Protein AF-A0A227KI77-F1 (afdb_monomer_lite)

Foldseek 3Di:
DVVLVVLLVVLVVLLVVVCVVPPFPQAPVRVLVSQLLSLVLNLLLLLLLLLLLQQADVCVCVVVVHFNLVSLVVSVVSVVVSLVSVVCSVCSCVVCVVVVVVVPDGDDDDDDDDDPDDDPVRVVLVVLQVCLVVVLVVLNVLVVVLVVLLPDPPDPPQVNVVSNLCSLVSLLSNLSNQLSPDDPVLCVGPNSVSSVVSSVSSNVSSVSCVPQNHLNNQKDKWAFQDWDDFFDWKIKTKTFAQCLLVDAQFWWKWFDAPPDNTAIFTFQDGDRGMTITIGTRDDPCNVCVPVRDDHGDMGMMHDGTDDLHDDAEQFEEEEEEEASLCRSVNSVLQVLLVDHHHAYEYEYEYQAPVRRGCNVVSVVSCVSNVYHYHYHHPVVDDDALCVRCVSVGLEYEYEPPVVRLVVNVVVCSDPRRHYYYDDRCSSPD

Sequence (429 aa):
MILTSILTISLFIFWILGLWCFPPNFDARSYTHEIFYITGAIAWLWMTICLVIAARPSWIEKVFRSPLDRLYVFHKWLGFAAVAMAFVHYFVKDIFGPILRLIWTLPKPPKKEMLADPAFWDLVWSMSRTVAKESSVWLTWIALILVLLCLTKKIPYKRWLKIHSVFAWVFIFLSLHSLRLMKVSDFYMPFGLSIVAITVVGLWASINLLRKGPGWQKKMKAHVTSISEVGSDCIRLEMKTPLGKEVLPGQFLFVHLPGDEGHPFSIAEFSDDEVILWIKKSGDFTNFLLERLHTGDIFEVEGPWGEFIPIFSKEPQSWCAAGIGIAPFNAWLKAAAKNKHGSITLFWTVKDQRTAPFVEAVRKEAEEADVPLMLIDKSQARLTVKQIMQGKPEFVAFCGLALLQKQLRNENYSKNLIIKHEVFNWRDI

Structure (mmCIF, N/CA/C/O backbone):
data_AF-A0A227KI77-F1
#
_entry.id   AF-A0A227KI77-F1
#
loop_
_atom_site.group_PDB
_atom_site.id
_atom_site.type_symbol
_atom_site.label_atom_id
_atom_site.label_alt_id
_atom_site.label_comp_id
_atom_site.label_asym_id
_atom_site.label_entity_id
_atom_site.label_seq_id
_atom_site.pdbx_PDB_ins_code
_atom_site.Cartn_x
_atom_site.Cartn_y
_atom_site.Cartn_z
_atom_site.occupancy
_atom_site.B_iso_or_equiv
_atom_site.auth_seq_id
_atom_site.auth_comp_id
_atom_site.auth_asym_id
_atom_site.auth_atom_id
_atom_site.pdbx_PDB_model_num
ATOM 1 N N . MET A 1 1 ? 9.895 4.312 2.225 1.00 79.50 1 MET A N 1
ATOM 2 C CA . MET A 1 1 ? 10.571 5.570 1.819 1.00 79.50 1 MET A CA 1
ATOM 3 C C . MET A 1 1 ? 12.088 5.453 1.910 1.00 79.50 1 MET A C 1
ATOM 5 O O . MET A 1 1 ? 12.729 5.556 0.877 1.00 79.50 1 MET A O 1
ATOM 9 N N . ILE A 1 2 ? 12.657 5.148 3.085 1.00 88.81 2 ILE A N 1
ATOM 10 C CA . ILE A 1 2 ? 14.114 4.975 3.271 1.00 88.81 2 ILE A CA 1
ATOM 11 C C . ILE A 1 2 ? 14.704 3.955 2.286 1.00 88.81 2 ILE A C 1
ATOM 13 O O . ILE A 1 2 ? 15.688 4.253 1.620 1.00 88.81 2 ILE A O 1
ATOM 17 N N . LEU A 1 3 ? 14.063 2.790 2.126 1.00 91.00 3 LEU A N 1
ATOM 18 C CA . LEU A 1 3 ? 14.510 1.763 1.180 1.00 91.00 3 LEU A CA 1
ATOM 19 C C . LEU A 1 3 ? 14.605 2.285 -0.263 1.00 91.00 3 LEU A C 1
ATOM 21 O O . LEU A 1 3 ? 15.593 2.032 -0.936 1.00 91.00 3 LEU A O 1
ATOM 25 N N . THR A 1 4 ? 13.613 3.046 -0.733 1.00 92.94 4 THR A N 1
ATOM 26 C CA . THR A 1 4 ? 13.634 3.641 -2.079 1.00 92.94 4 THR A CA 1
ATOM 27 C C . THR A 1 4 ? 14.799 4.611 -2.243 1.00 92.94 4 THR A C 1
ATOM 29 O O . THR A 1 4 ? 15.464 4.584 -3.277 1.00 92.94 4 THR A O 1
ATOM 32 N N . SER A 1 5 ? 15.081 5.427 -1.222 1.00 93.75 5 SER A N 1
ATOM 33 C CA . SER A 1 5 ? 16.242 6.320 -1.220 1.00 93.75 5 SER A CA 1
ATOM 34 C C . SER A 1 5 ? 17.549 5.534 -1.258 1.00 93.75 5 SER A C 1
ATOM 36 O O . SER A 1 5 ? 18.394 5.837 -2.090 1.00 93.75 5 SER A O 1
ATOM 38 N N . ILE A 1 6 ? 17.688 4.490 -0.433 1.00 95.44 6 ILE A N 1
ATOM 39 C CA . ILE A 1 6 ? 18.864 3.608 -0.430 1.00 95.44 6 ILE A CA 1
ATOM 40 C C . ILE A 1 6 ? 19.066 2.996 -1.816 1.00 95.44 6 ILE A C 1
ATOM 42 O O . ILE A 1 6 ? 20.137 3.149 -2.384 1.00 95.44 6 ILE A O 1
ATOM 46 N N . LEU A 1 7 ? 18.033 2.382 -2.401 1.00 96.06 7 LEU A N 1
ATOM 47 C CA . LEU A 1 7 ? 18.118 1.766 -3.729 1.00 96.06 7 LEU A CA 1
ATOM 48 C C . LEU A 1 7 ? 18.491 2.776 -4.822 1.00 96.06 7 LEU A C 1
ATOM 50 O O . LEU A 1 7 ? 19.309 2.471 -5.684 1.00 96.06 7 LEU A O 1
ATOM 54 N N . THR A 1 8 ? 17.925 3.986 -4.774 1.00 96.56 8 THR A N 1
ATOM 55 C CA . THR A 1 8 ? 18.228 5.049 -5.747 1.00 96.56 8 THR A CA 1
ATOM 56 C C . THR A 1 8 ? 19.673 5.536 -5.599 1.00 96.56 8 THR A C 1
ATOM 58 O O . THR A 1 8 ? 20.373 5.698 -6.596 1.00 96.56 8 THR A O 1
ATOM 61 N N . ILE A 1 9 ? 20.146 5.721 -4.363 1.00 96.69 9 ILE A N 1
ATOM 62 C CA . ILE A 1 9 ? 21.526 6.127 -4.067 1.00 96.69 9 ILE A CA 1
ATOM 63 C C . ILE A 1 9 ? 22.508 5.025 -4.476 1.00 96.69 9 ILE A C 1
ATOM 65 O O . ILE A 1 9 ? 23.499 5.316 -5.135 1.00 96.69 9 ILE A O 1
ATOM 69 N N . SER A 1 10 ? 22.230 3.761 -4.150 1.00 96.50 10 SER A N 1
ATOM 70 C CA . SER A 1 10 ? 23.057 2.622 -4.563 1.00 96.50 10 SER A CA 1
ATOM 71 C C . SER A 1 10 ? 23.163 2.528 -6.083 1.00 96.50 1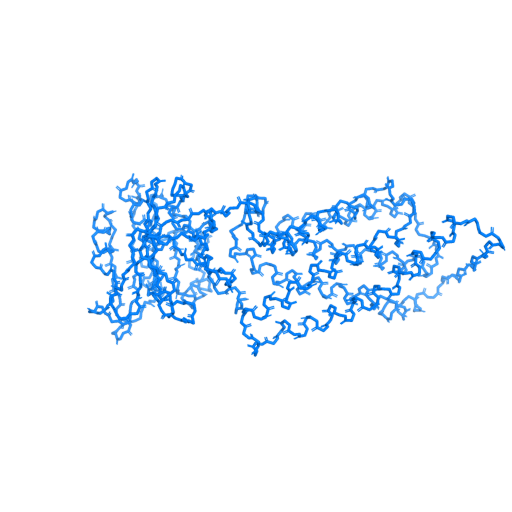0 SER A C 1
ATOM 73 O O . SER A 1 10 ? 24.260 2.351 -6.605 1.00 96.50 10 SER A O 1
ATOM 75 N N . LEU A 1 11 ? 22.050 2.717 -6.800 1.00 96.25 11 LEU A N 1
ATOM 76 C CA . LEU A 1 11 ? 22.041 2.741 -8.262 1.00 96.25 11 LEU A CA 1
ATOM 77 C C . LEU A 1 11 ? 22.930 3.867 -8.814 1.00 96.25 11 LEU A C 1
ATOM 79 O O . LEU A 1 11 ? 23.692 3.646 -9.753 1.00 96.25 11 LEU A O 1
ATOM 83 N N . PHE A 1 12 ? 22.884 5.050 -8.199 1.00 95.56 12 PHE A N 1
ATOM 84 C CA . PHE A 1 12 ? 23.735 6.181 -8.568 1.00 95.56 12 PHE A CA 1
ATOM 85 C C . PHE A 1 12 ? 25.223 5.925 -8.273 1.00 95.56 12 PHE A C 1
ATOM 87 O O . PHE A 1 12 ? 26.074 6.224 -9.106 1.00 95.56 12 PHE A O 1
ATOM 94 N N . ILE A 1 13 ? 25.548 5.310 -7.132 1.00 96.25 13 ILE A N 1
ATOM 95 C CA . ILE A 1 13 ? 26.922 4.913 -6.784 1.00 96.25 13 ILE A CA 1
ATOM 96 C C . ILE A 1 13 ? 27.459 3.895 -7.794 1.00 96.25 13 ILE A C 1
ATOM 98 O O . ILE A 1 13 ? 28.580 4.041 -8.278 1.00 96.25 13 ILE A O 1
ATOM 102 N N . PHE A 1 14 ? 26.666 2.883 -8.153 1.00 95.81 14 PHE A N 1
ATOM 103 C CA . PHE A 1 14 ? 27.068 1.892 -9.152 1.00 95.81 14 PHE A CA 1
ATOM 104 C C . PHE A 1 14 ? 27.260 2.503 -10.538 1.00 95.81 14 PHE A C 1
ATOM 106 O O . PHE A 1 14 ? 28.159 2.081 -11.263 1.00 95.81 14 PHE A O 1
ATOM 113 N N . TRP A 1 15 ? 26.459 3.506 -10.896 1.00 95.44 15 TRP A N 1
ATOM 114 C CA . TRP A 1 15 ? 26.657 4.265 -12.126 1.00 95.44 15 TRP A CA 1
ATOM 115 C C . TRP A 1 15 ? 27.979 5.041 -12.108 1.00 95.44 15 TRP A C 1
ATOM 117 O O . TRP A 1 15 ? 28.759 4.911 -13.047 1.00 95.44 15 TRP A O 1
ATOM 127 N N . ILE A 1 16 ? 28.288 5.762 -11.022 1.00 94.38 16 ILE A N 1
ATOM 128 C CA . ILE A 1 16 ? 29.574 6.468 -10.864 1.00 94.38 16 ILE A CA 1
ATOM 129 C C . ILE A 1 16 ? 30.752 5.496 -10.962 1.00 94.38 16 ILE A C 1
ATOM 131 O O . ILE A 1 16 ? 31.728 5.780 -11.652 1.00 94.38 16 ILE A O 1
ATOM 135 N N . LEU A 1 17 ? 30.656 4.333 -10.312 1.00 93.00 17 LEU A N 1
ATOM 136 C CA . LEU A 1 17 ? 31.680 3.294 -10.407 1.00 93.00 17 LEU A CA 1
ATOM 137 C C . LEU A 1 17 ? 31.859 2.819 -11.857 1.00 93.00 17 LEU A C 1
ATOM 139 O O . LEU A 1 17 ? 32.985 2.665 -12.321 1.00 93.00 17 LEU A O 1
ATOM 143 N N . GLY A 1 18 ? 30.755 2.649 -12.589 1.00 90.62 18 GLY A N 1
ATOM 144 C CA . GLY A 1 18 ? 30.772 2.333 -14.015 1.00 90.62 18 GLY A CA 1
ATOM 145 C C . GLY A 1 18 ? 31.491 3.395 -14.849 1.00 90.62 18 GLY A C 1
ATOM 146 O O . GLY A 1 18 ? 32.312 3.037 -15.689 1.00 90.62 18 GLY A O 1
ATOM 147 N N . LEU A 1 19 ? 31.254 4.684 -14.578 1.00 91.31 19 LEU A N 1
ATOM 148 C CA . LEU A 1 19 ? 31.966 5.791 -15.2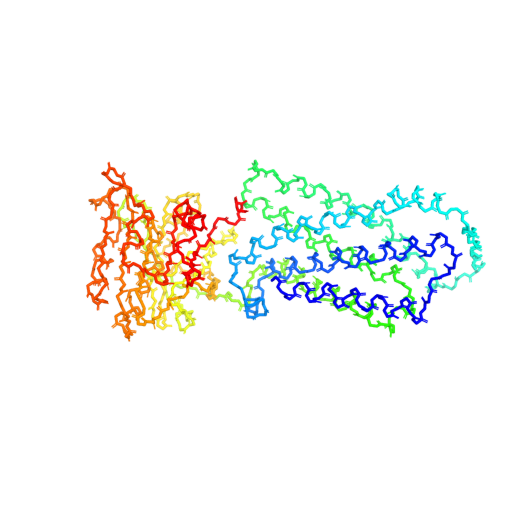33 1.00 91.31 19 LEU A CA 1
ATOM 149 C C . LEU A 1 19 ? 33.461 5.806 -14.897 1.00 91.31 19 LEU A C 1
ATOM 151 O O . LEU A 1 19 ? 34.265 6.223 -15.722 1.00 91.31 19 LEU A O 1
ATOM 155 N N . TRP A 1 20 ? 33.844 5.368 -13.698 1.00 89.75 20 TRP A N 1
ATOM 156 C CA . TRP A 1 20 ? 35.250 5.283 -13.312 1.00 89.75 20 TRP A CA 1
ATOM 157 C C . TRP A 1 20 ? 35.973 4.134 -14.029 1.00 89.75 20 TRP A C 1
ATOM 159 O O . TRP A 1 20 ? 37.088 4.318 -14.509 1.00 89.75 20 TRP A O 1
ATOM 169 N N . CYS A 1 21 ? 35.329 2.968 -14.159 1.00 88.88 21 CYS A N 1
ATOM 170 C CA . CYS A 1 21 ? 35.892 1.819 -14.876 1.00 88.88 21 CYS A CA 1
ATOM 171 C C . CYS A 1 21 ? 35.882 1.997 -16.402 1.00 88.88 21 CYS A C 1
ATOM 173 O O . CYS A 1 21 ? 36.818 1.578 -17.080 1.00 88.88 21 CYS A O 1
ATOM 175 N N . PHE A 1 22 ? 34.823 2.601 -16.943 1.00 87.50 22 PHE A N 1
ATOM 176 C CA . PHE A 1 22 ? 34.632 2.840 -18.372 1.00 87.50 22 PHE A CA 1
ATOM 177 C C . PHE A 1 22 ? 34.249 4.304 -18.607 1.00 87.50 22 PHE A C 1
ATOM 179 O O . PHE A 1 22 ? 33.068 4.607 -18.825 1.00 87.50 22 PHE A O 1
ATOM 186 N N . PRO A 1 23 ? 35.225 5.228 -18.560 1.00 87.38 23 PRO A N 1
ATOM 187 C CA . PRO A 1 23 ? 34.942 6.639 -18.751 1.00 87.38 23 PRO A CA 1
ATOM 188 C C . PRO A 1 23 ? 34.306 6.881 -20.125 1.00 87.38 23 PRO A C 1
ATOM 190 O O . PRO A 1 23 ? 34.743 6.292 -21.121 1.00 87.38 23 PRO A O 1
ATOM 193 N N . PRO A 1 24 ? 33.260 7.727 -20.205 1.00 86.31 24 PRO A N 1
ATOM 194 C CA . PRO A 1 24 ? 32.681 8.096 -21.485 1.00 86.31 24 PRO A CA 1
ATOM 195 C C . PRO A 1 24 ? 33.755 8.763 -22.342 1.00 86.31 24 PRO A C 1
ATOM 197 O O . PRO A 1 24 ? 34.601 9.502 -21.833 1.00 86.31 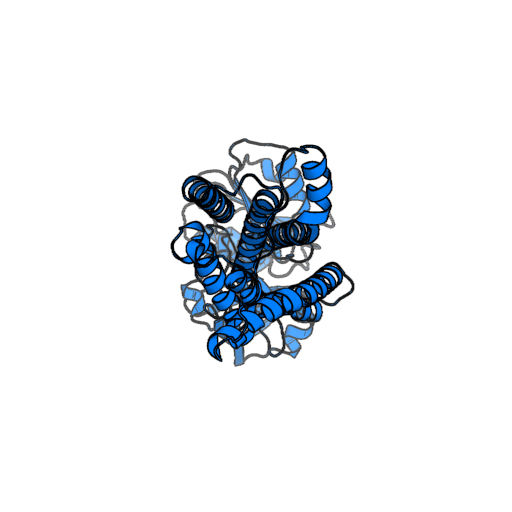24 PRO A O 1
ATOM 200 N N . ASN A 1 25 ? 33.702 8.528 -23.655 1.00 84.62 25 ASN A N 1
ATOM 201 C CA . ASN A 1 25 ? 34.564 9.262 -24.570 1.00 84.62 25 ASN A CA 1
ATOM 202 C C . ASN A 1 25 ? 34.328 10.762 -24.384 1.00 84.62 25 ASN A C 1
ATOM 204 O O . ASN A 1 25 ? 33.214 11.190 -24.068 1.00 84.62 25 ASN A O 1
ATOM 208 N N . PHE A 1 26 ? 35.370 11.557 -24.618 1.00 81.19 26 PHE A N 1
ATOM 209 C CA . PHE A 1 26 ? 35.273 13.009 -24.579 1.00 81.19 26 PHE A CA 1
ATOM 210 C C . PHE A 1 26 ? 34.534 13.525 -25.825 1.00 81.19 26 PHE A C 1
ATOM 212 O O . PHE A 1 26 ? 35.102 14.205 -26.671 1.00 81.19 26 PHE A O 1
ATOM 219 N N . ASP A 1 27 ? 33.259 13.158 -25.968 1.00 79.62 27 ASP A N 1
ATOM 220 C CA . ASP A 1 27 ? 32.349 13.602 -27.014 1.00 79.62 27 ASP A CA 1
ATOM 221 C C . ASP A 1 27 ? 30.940 13.874 -26.454 1.00 79.62 27 ASP A C 1
ATOM 223 O O . ASP A 1 27 ? 30.476 13.254 -25.493 1.00 79.62 27 ASP A O 1
ATOM 227 N N . ALA A 1 28 ? 30.207 14.811 -27.067 1.00 75.81 28 ALA A N 1
ATOM 228 C CA . ALA A 1 28 ? 28.898 15.234 -26.557 1.00 75.81 28 ALA A CA 1
ATOM 229 C C . ALA A 1 28 ? 27.894 14.072 -26.530 1.00 75.81 28 ALA A C 1
ATOM 231 O O . ALA A 1 28 ? 27.000 14.020 -25.682 1.00 75.81 28 ALA A O 1
ATOM 232 N N . ARG A 1 29 ? 28.055 13.108 -27.444 1.00 80.31 29 ARG A N 1
ATOM 233 C CA . ARG A 1 29 ? 27.203 11.924 -27.525 1.00 80.31 29 ARG A CA 1
ATOM 234 C C . ARG A 1 29 ? 27.384 11.008 -26.321 1.00 80.31 29 ARG A C 1
ATOM 236 O O . ARG A 1 29 ? 26.360 10.548 -25.819 1.00 80.31 29 ARG A O 1
ATOM 243 N N . SER A 1 30 ? 28.609 10.732 -25.867 1.00 83.00 30 SER A N 1
ATOM 244 C CA . SER A 1 30 ? 28.807 9.825 -24.730 1.00 83.00 30 SER A CA 1
ATOM 245 C C . SER A 1 30 ? 28.285 10.438 -23.438 1.00 83.00 30 SER A C 1
ATOM 247 O O . SER A 1 30 ? 27.529 9.779 -22.735 1.00 83.00 30 SER A O 1
ATOM 249 N N . TYR A 1 31 ? 28.542 11.721 -23.171 1.00 83.50 31 TYR A N 1
ATOM 250 C CA . TYR A 1 31 ? 27.968 12.379 -21.989 1.00 83.50 31 TYR A CA 1
ATOM 251 C C . TYR A 1 31 ? 26.435 12.447 -22.029 1.00 83.50 31 TYR A C 1
ATOM 253 O O . TYR A 1 31 ? 25.776 12.135 -21.038 1.00 83.50 31 TYR A O 1
ATOM 261 N N . THR A 1 32 ? 25.846 12.774 -23.186 1.00 83.31 32 THR A N 1
ATOM 262 C CA . THR A 1 32 ? 24.379 12.749 -23.349 1.00 83.31 32 THR A CA 1
ATOM 263 C C . THR A 1 32 ? 23.821 11.342 -23.128 1.00 83.31 32 THR A C 1
ATOM 265 O O . THR A 1 32 ? 22.757 11.184 -22.534 1.00 83.31 32 THR A O 1
ATOM 268 N N . HIS A 1 33 ? 24.529 10.311 -23.601 1.00 85.50 33 HIS A N 1
ATOM 269 C CA . HIS A 1 33 ? 24.151 8.916 -23.395 1.00 85.50 33 HIS A CA 1
ATOM 270 C C . HIS A 1 33 ? 24.136 8.550 -21.911 1.00 85.50 33 HIS A C 1
ATOM 272 O O . HIS A 1 33 ? 23.185 7.920 -21.469 1.00 85.50 33 HIS A O 1
ATOM 278 N N . GLU A 1 34 ? 25.135 8.966 -21.133 1.00 90.19 34 GLU A N 1
ATOM 279 C CA . GLU A 1 34 ? 25.184 8.646 -19.704 1.00 90.19 34 GLU A CA 1
ATOM 280 C C . GLU A 1 34 ? 24.062 9.339 -18.910 1.00 90.19 34 GLU A C 1
ATOM 282 O O . GLU A 1 34 ? 23.436 8.701 -18.064 1.00 90.19 34 GLU A O 1
ATOM 287 N N . ILE A 1 35 ? 23.702 10.586 -19.252 1.00 90.00 35 ILE A N 1
ATOM 288 C CA . ILE A 1 35 ? 22.520 11.265 -18.681 1.00 90.00 35 ILE A CA 1
ATOM 289 C C . ILE A 1 35 ? 21.231 10.521 -19.057 1.00 90.00 35 ILE A C 1
ATOM 291 O O . ILE A 1 35 ? 20.370 10.278 -18.208 1.00 90.00 35 ILE A O 1
ATOM 295 N N . PHE A 1 36 ? 21.097 10.127 -20.326 1.00 90.19 36 PHE A N 1
ATOM 296 C CA . PHE A 1 36 ? 19.967 9.325 -20.801 1.00 90.19 36 PHE A CA 1
ATOM 297 C C . PHE A 1 36 ? 19.866 7.995 -20.043 1.00 90.19 36 PHE A C 1
ATOM 299 O O . PHE A 1 36 ? 18.769 7.567 -19.679 1.00 90.19 36 PHE A O 1
ATOM 306 N N . TYR A 1 37 ? 21.010 7.376 -19.752 1.00 91.50 37 TYR A N 1
ATOM 307 C CA . TYR A 1 37 ? 21.083 6.081 -19.098 1.00 91.50 37 TYR A CA 1
ATOM 308 C C . TYR A 1 37 ? 20.659 6.148 -17.627 1.00 91.50 37 TYR A C 1
ATOM 310 O O . TYR A 1 37 ? 19.779 5.393 -17.212 1.00 91.50 37 TYR A O 1
ATOM 318 N N . ILE A 1 38 ? 21.214 7.085 -16.848 1.00 94.75 38 ILE A N 1
ATOM 319 C CA . ILE A 1 38 ? 20.896 7.196 -15.417 1.00 94.75 38 ILE A CA 1
ATOM 320 C C . ILE A 1 38 ? 19.457 7.662 -15.172 1.00 94.75 38 ILE A C 1
ATOM 322 O O . ILE A 1 38 ? 18.775 7.122 -14.302 1.00 94.75 38 ILE A O 1
ATOM 326 N N . THR A 1 39 ? 18.952 8.609 -15.969 1.00 95.62 39 THR A N 1
ATOM 327 C CA . THR A 1 39 ? 17.558 9.079 -15.860 1.00 95.62 39 THR A CA 1
ATOM 328 C C . THR A 1 39 ? 16.567 7.956 -16.169 1.00 95.62 39 THR A C 1
ATOM 330 O O . THR A 1 39 ? 15.613 7.751 -15.417 1.00 95.62 39 THR A O 1
ATOM 333 N N . GLY A 1 40 ? 16.839 7.158 -17.207 1.00 95.62 40 GLY A N 1
ATOM 334 C CA . GLY A 1 40 ? 16.043 5.977 -17.542 1.00 95.62 40 GLY A CA 1
ATOM 335 C C . GLY A 1 40 ? 16.082 4.914 -16.444 1.00 95.62 40 GLY A C 1
ATOM 336 O O . GLY A 1 40 ? 15.037 4.398 -16.052 1.00 95.62 40 GLY A O 1
ATOM 337 N N . ALA A 1 41 ? 17.263 4.632 -15.888 1.00 96.75 41 ALA A N 1
ATOM 338 C CA . ALA A 1 41 ? 17.429 3.646 -14.821 1.00 96.75 41 ALA A CA 1
ATOM 339 C C . ALA A 1 41 ? 16.689 4.043 -13.528 1.00 96.75 41 ALA A C 1
ATOM 341 O O . ALA A 1 41 ? 16.048 3.197 -12.901 1.00 96.75 41 ALA A O 1
ATOM 342 N N . ILE A 1 42 ? 16.713 5.328 -13.151 1.00 97.81 42 ILE A N 1
ATOM 343 C CA . ILE A 1 42 ? 15.971 5.838 -11.987 1.00 97.81 42 ILE A CA 1
ATOM 344 C C . ILE A 1 42 ? 14.458 5.758 -12.225 1.00 97.81 42 ILE A C 1
ATOM 346 O O . ILE A 1 42 ? 13.733 5.267 -11.357 1.00 97.81 42 ILE A O 1
ATOM 350 N N . ALA A 1 43 ? 13.973 6.179 -13.401 1.00 97.38 43 ALA A N 1
ATOM 351 C CA . ALA A 1 43 ? 12.558 6.041 -13.754 1.00 97.38 43 ALA A CA 1
ATOM 352 C C . ALA A 1 43 ? 12.112 4.570 -13.681 1.00 97.38 43 ALA A C 1
ATOM 354 O O . ALA A 1 43 ? 11.085 4.259 -13.076 1.00 97.38 43 ALA A O 1
ATOM 355 N N . TRP A 1 44 ? 12.925 3.659 -14.221 1.00 97.62 44 TRP A N 1
ATOM 356 C CA . TRP A 1 44 ? 12.669 2.221 -14.223 1.00 97.62 44 TRP A CA 1
ATOM 357 C C . TRP A 1 44 ? 12.596 1.622 -12.812 1.00 97.62 44 TRP A C 1
ATOM 359 O O . TRP A 1 44 ? 11.680 0.851 -12.503 1.00 97.62 44 TRP A O 1
ATOM 369 N N . LEU A 1 45 ? 13.513 2.021 -11.924 1.00 98.31 45 LEU A N 1
ATOM 370 C CA . LEU A 1 45 ? 13.496 1.641 -10.511 1.00 98.31 45 LEU A CA 1
ATOM 371 C C . LEU A 1 45 ? 12.212 2.110 -9.818 1.00 98.31 45 LEU A C 1
ATOM 373 O O . LEU A 1 45 ? 11.549 1.325 -9.138 1.00 98.31 45 LEU A O 1
ATOM 377 N N . TRP A 1 46 ? 11.842 3.379 -9.982 1.00 98.31 46 TRP A N 1
ATOM 378 C CA . TRP A 1 46 ? 10.659 3.937 -9.326 1.00 98.31 46 TRP A CA 1
ATOM 379 C C . TRP A 1 46 ? 9.363 3.311 -9.845 1.00 98.31 46 TRP A C 1
ATOM 381 O O . TRP A 1 46 ? 8.510 2.945 -9.037 1.00 98.31 46 TRP A O 1
ATOM 391 N N . MET A 1 47 ? 9.248 3.079 -11.158 1.00 97.50 47 MET A N 1
ATOM 392 C CA . MET A 1 47 ? 8.131 2.325 -11.739 1.00 97.50 47 MET A CA 1
ATOM 393 C C . MET A 1 47 ? 8.041 0.905 -11.166 1.00 97.50 47 MET A C 1
ATOM 395 O O . MET A 1 47 ? 6.955 0.457 -10.798 1.00 97.50 47 MET A O 1
ATOM 399 N N . THR A 1 48 ? 9.177 0.216 -11.031 1.00 98.38 48 THR A N 1
ATOM 400 C CA . THR A 1 48 ? 9.238 -1.131 -10.443 1.00 98.38 48 THR A CA 1
ATOM 401 C C . THR A 1 48 ? 8.729 -1.138 -9.005 1.00 98.38 48 THR A C 1
ATOM 403 O O . THR A 1 48 ? 7.910 -1.980 -8.638 1.00 98.38 48 THR A O 1
ATOM 406 N N . ILE A 1 49 ? 9.160 -0.177 -8.186 1.00 97.94 49 ILE A N 1
ATOM 407 C CA . ILE A 1 49 ? 8.697 -0.054 -6.799 1.00 97.94 49 ILE A CA 1
ATOM 408 C C . ILE A 1 49 ? 7.189 0.227 -6.755 1.00 97.94 49 ILE A C 1
ATOM 410 O O . ILE A 1 49 ? 6.485 -0.384 -5.951 1.00 97.94 49 ILE A O 1
ATOM 414 N N . CYS A 1 50 ? 6.671 1.090 -7.636 1.00 97.06 50 CYS A N 1
ATOM 415 C CA . CYS A 1 50 ? 5.232 1.333 -7.743 1.00 97.06 50 CYS A CA 1
ATOM 416 C C . CYS A 1 50 ? 4.454 0.041 -8.035 1.00 97.06 50 CYS A C 1
ATOM 418 O O . CYS A 1 50 ? 3.450 -0.218 -7.371 1.00 97.06 50 CYS A O 1
ATOM 420 N N . LEU A 1 51 ? 4.932 -0.790 -8.967 1.00 97.38 51 LEU A N 1
ATOM 421 C CA . LEU A 1 51 ? 4.307 -2.072 -9.307 1.00 97.38 51 LEU A CA 1
ATOM 422 C C . LEU A 1 51 ? 4.357 -3.072 -8.153 1.00 97.38 51 LEU A C 1
ATOM 424 O O . LEU A 1 51 ? 3.364 -3.739 -7.883 1.00 97.38 51 LEU A O 1
ATOM 428 N N . VAL A 1 52 ? 5.479 -3.147 -7.436 1.00 97.56 52 VAL A N 1
ATOM 429 C CA . VAL A 1 52 ? 5.617 -4.006 -6.250 1.00 97.56 52 VAL A CA 1
ATOM 430 C C . VAL A 1 52 ? 4.632 -3.591 -5.153 1.00 97.56 52 VAL A C 1
ATOM 432 O O . VAL A 1 52 ? 3.977 -4.454 -4.570 1.00 97.56 52 VAL A O 1
ATOM 435 N N . ILE A 1 53 ? 4.472 -2.286 -4.901 1.00 96.25 53 ILE A N 1
ATOM 436 C CA . ILE A 1 53 ? 3.473 -1.784 -3.945 1.00 96.25 53 ILE A CA 1
ATOM 437 C C . ILE A 1 53 ? 2.056 -2.138 -4.416 1.00 96.25 53 ILE A C 1
ATOM 439 O O . ILE A 1 53 ? 1.261 -2.645 -3.628 1.00 96.25 53 ILE A O 1
ATOM 443 N N . ALA A 1 54 ? 1.746 -1.932 -5.700 1.00 94.75 54 ALA A N 1
ATOM 444 C CA . ALA A 1 54 ? 0.430 -2.238 -6.262 1.00 94.75 54 ALA A CA 1
ATOM 445 C C . ALA A 1 54 ? 0.092 -3.737 -6.206 1.00 94.75 54 ALA A C 1
ATOM 447 O O . ALA A 1 54 ? -1.058 -4.096 -5.965 1.00 94.75 54 ALA A O 1
ATOM 448 N N . ALA A 1 55 ? 1.089 -4.606 -6.383 1.00 95.25 55 ALA A N 1
ATOM 449 C CA . ALA A 1 55 ? 0.955 -6.057 -6.298 1.00 95.25 55 ALA A CA 1
ATOM 450 C C . ALA A 1 55 ? 0.633 -6.548 -4.869 1.00 95.25 55 ALA A C 1
ATOM 452 O O . ALA A 1 55 ? 0.035 -7.611 -4.713 1.00 95.25 55 ALA A O 1
ATOM 453 N N . ARG A 1 56 ? 0.979 -5.773 -3.830 1.00 95.00 56 ARG A N 1
ATOM 454 C CA . ARG A 1 56 ? 0.772 -6.093 -2.404 1.00 95.00 56 ARG A CA 1
ATOM 455 C C . ARG A 1 56 ? 1.237 -7.506 -1.995 1.00 95.00 56 ARG A C 1
ATOM 457 O O . ARG A 1 56 ? 0.442 -8.290 -1.475 1.00 95.00 56 ARG A O 1
ATOM 464 N N . PRO A 1 57 ? 2.509 -7.884 -2.204 1.00 95.69 57 PRO A N 1
ATOM 465 C CA . PRO A 1 57 ? 2.997 -9.150 -1.668 1.00 95.69 57 PRO A CA 1
ATOM 466 C C . PRO A 1 57 ? 2.985 -9.138 -0.132 1.00 95.69 57 PRO A C 1
ATOM 468 O O . PRO A 1 57 ? 3.112 -8.083 0.490 1.00 95.69 57 PRO A O 1
ATOM 471 N N . SER A 1 58 ? 2.875 -10.307 0.498 1.00 93.75 58 SER A N 1
ATOM 472 C CA . SER A 1 58 ? 2.664 -10.427 1.951 1.00 93.75 58 SER A CA 1
ATOM 473 C C . SER A 1 58 ? 3.788 -9.814 2.796 1.00 93.75 58 SER A C 1
ATOM 475 O O . SER A 1 58 ? 3.555 -9.394 3.926 1.00 93.75 58 SER A O 1
ATOM 477 N N . TRP A 1 59 ? 4.996 -9.716 2.241 1.00 93.94 59 TRP A N 1
ATOM 478 C CA . TRP A 1 59 ? 6.185 -9.174 2.899 1.00 93.94 59 TRP A CA 1
ATOM 479 C C . TRP A 1 59 ? 6.341 -7.649 2.782 1.00 93.94 59 TRP A C 1
ATOM 481 O O . TRP A 1 59 ? 7.277 -7.097 3.368 1.00 93.94 59 TRP A O 1
ATOM 491 N N . ILE A 1 60 ? 5.474 -6.952 2.033 1.00 94.62 60 ILE A N 1
ATOM 492 C CA . ILE A 1 60 ? 5.695 -5.545 1.656 1.00 94.62 60 ILE A CA 1
ATOM 493 C C . ILE A 1 60 ? 5.813 -4.605 2.863 1.00 94.62 60 ILE A C 1
ATOM 495 O O . ILE A 1 60 ? 6.759 -3.817 2.932 1.00 94.62 60 ILE A O 1
ATOM 499 N N . GLU A 1 61 ? 4.918 -4.731 3.846 1.00 92.00 61 GLU A N 1
ATOM 500 C CA . GLU A 1 61 ? 4.918 -3.883 5.045 1.00 92.00 61 GLU A CA 1
ATOM 501 C C . GLU A 1 61 ? 6.174 -4.117 5.894 1.00 92.00 61 GLU A C 1
ATOM 503 O O . GLU A 1 61 ? 6.767 -3.166 6.401 1.00 92.00 61 GLU A O 1
ATOM 508 N N . LYS A 1 62 ? 6.653 -5.369 5.966 1.00 91.06 62 LYS A N 1
ATOM 509 C CA . LYS A 1 62 ? 7.876 -5.742 6.694 1.00 91.06 62 LYS A CA 1
ATOM 510 C C . LYS A 1 62 ? 9.129 -5.153 6.047 1.00 91.06 62 LYS A C 1
ATOM 512 O O . LYS A 1 62 ? 10.002 -4.645 6.748 1.00 91.06 62 LYS A O 1
ATOM 517 N N . VAL A 1 63 ? 9.223 -5.212 4.718 1.00 92.31 63 VAL A N 1
ATOM 518 C CA . VAL A 1 63 ? 10.388 -4.718 3.965 1.00 92.31 63 VAL A CA 1
ATOM 519 C C . VAL A 1 63 ? 10.452 -3.192 3.976 1.00 92.31 63 VAL A C 1
ATOM 521 O O . VAL A 1 63 ? 11.518 -2.622 4.201 1.00 92.31 63 VAL A O 1
ATOM 524 N N . PHE A 1 64 ? 9.320 -2.516 3.777 1.00 90.75 64 PHE A N 1
ATOM 525 C CA . PHE A 1 64 ? 9.279 -1.053 3.800 1.00 90.75 64 PHE A CA 1
ATOM 526 C C . PHE A 1 64 ? 9.189 -0.463 5.211 1.00 90.75 64 PHE A C 1
ATOM 528 O O . PHE A 1 64 ? 9.383 0.748 5.348 1.00 90.75 64 PHE A O 1
ATOM 535 N N . ARG A 1 65 ? 8.919 -1.295 6.232 1.00 90.19 65 ARG A N 1
ATOM 536 C CA . ARG A 1 65 ? 8.619 -0.886 7.615 1.00 90.19 65 ARG A CA 1
ATOM 537 C C . ARG A 1 65 ? 7.582 0.233 7.635 1.00 90.19 65 ARG A C 1
ATOM 539 O O . ARG A 1 65 ? 7.824 1.333 8.131 1.00 90.19 65 ARG A O 1
ATOM 546 N N . SER A 1 66 ? 6.497 0.021 6.905 1.00 89.31 66 SER A N 1
ATOM 547 C CA . SER A 1 66 ? 5.439 1.009 6.728 1.00 89.31 66 SER A CA 1
ATOM 548 C C . SER A 1 66 ? 4.129 0.296 6.421 1.00 89.31 66 SER A C 1
ATOM 550 O O . SER A 1 66 ? 4.150 -0.644 5.622 1.00 89.31 66 SER A O 1
ATOM 552 N N . PRO A 1 67 ? 3.007 0.761 6.988 1.00 90.00 67 PRO A N 1
ATOM 553 C CA . PRO A 1 67 ? 1.706 0.167 6.738 1.00 90.00 67 PRO A CA 1
ATOM 554 C C . PRO A 1 67 ? 1.231 0.426 5.308 1.00 90.00 67 PRO A C 1
ATOM 556 O O . PRO A 1 67 ? 1.641 1.393 4.651 1.00 90.00 67 PRO A O 1
ATOM 559 N N . LEU A 1 68 ? 0.355 -0.455 4.832 1.00 90.75 68 LEU A N 1
ATOM 560 C CA . LEU A 1 68 ? -0.133 -0.467 3.459 1.00 90.75 68 LEU A CA 1
ATOM 561 C C . LEU A 1 68 ? -0.800 0.851 3.030 1.00 90.75 68 LEU A C 1
ATOM 563 O O . LEU A 1 68 ? -0.589 1.312 1.910 1.00 90.75 68 LEU A O 1
ATOM 567 N N . ASP A 1 69 ? -1.552 1.497 3.915 1.00 86.38 69 ASP A N 1
ATOM 568 C CA . ASP A 1 69 ? -2.194 2.789 3.656 1.00 86.38 69 ASP A CA 1
ATOM 569 C C . ASP A 1 69 ? -1.174 3.891 3.316 1.00 86.38 69 ASP A C 1
ATOM 571 O O . ASP A 1 69 ? -1.310 4.602 2.315 1.00 86.38 69 ASP A O 1
ATOM 575 N N . ARG A 1 70 ? -0.083 3.989 4.085 1.00 86.94 70 ARG A N 1
ATOM 576 C CA . ARG A 1 70 ? 1.016 4.924 3.802 1.00 86.94 70 ARG A CA 1
ATOM 577 C C . ARG A 1 70 ? 1.780 4.544 2.544 1.00 86.94 70 ARG A C 1
ATOM 579 O O . ARG A 1 70 ? 2.256 5.432 1.835 1.00 86.94 70 ARG A O 1
ATOM 586 N N . LEU A 1 71 ? 1.905 3.249 2.255 1.00 92.00 71 LEU A N 1
ATOM 587 C CA . LEU A 1 71 ? 2.523 2.784 1.016 1.00 92.00 71 LEU A CA 1
ATOM 588 C C . LEU A 1 71 ? 1.726 3.217 -0.214 1.00 92.00 71 LEU A C 1
ATOM 590 O O . LEU A 1 71 ? 2.348 3.564 -1.213 1.00 92.00 71 LEU A O 1
ATOM 594 N N . TYR A 1 72 ? 0.396 3.290 -0.145 1.00 90.75 72 TYR A N 1
ATOM 595 C CA . TYR A 1 72 ? -0.419 3.821 -1.242 1.00 90.75 72 TYR A CA 1
ATOM 596 C C . TYR A 1 72 ? -0.244 5.325 -1.453 1.00 90.75 72 TYR A C 1
ATOM 598 O O . TYR A 1 72 ? -0.095 5.775 -2.592 1.00 90.75 72 TYR A O 1
ATOM 606 N N . VAL A 1 73 ? -0.161 6.103 -0.370 1.00 89.38 73 VAL A N 1
ATOM 607 C CA . VAL A 1 73 ? 0.190 7.530 -0.468 1.00 89.38 73 VAL A CA 1
ATOM 608 C C . VAL A 1 73 ? 1.571 7.688 -1.108 1.00 89.38 73 VAL A C 1
ATOM 610 O O . VAL A 1 73 ? 1.760 8.504 -2.011 1.00 89.38 73 VAL A O 1
ATOM 613 N N . PHE A 1 74 ? 2.536 6.869 -0.685 1.00 92.94 74 PHE A N 1
ATOM 614 C CA . PHE A 1 74 ? 3.873 6.861 -1.263 1.00 92.94 74 PHE A CA 1
ATOM 615 C C . PHE A 1 74 ? 3.873 6.435 -2.737 1.00 92.94 74 PHE A C 1
ATOM 617 O O . PHE A 1 74 ? 4.528 7.092 -3.540 1.00 92.94 74 PHE A O 1
ATOM 624 N N . HIS A 1 75 ? 3.109 5.407 -3.116 1.00 94.06 75 HIS A N 1
ATOM 625 C CA . HIS A 1 75 ? 2.947 4.951 -4.498 1.00 94.06 75 HIS A CA 1
ATOM 626 C C . HIS A 1 75 ? 2.483 6.090 -5.406 1.00 94.06 75 HIS A C 1
ATOM 628 O O . HIS A 1 75 ? 3.039 6.267 -6.486 1.00 94.06 75 HIS A O 1
ATOM 634 N N . LYS A 1 76 ? 1.518 6.905 -4.963 1.00 91.50 76 LYS A N 1
ATOM 635 C CA . LYS A 1 76 ? 1.040 8.049 -5.747 1.00 91.50 76 LYS A CA 1
ATOM 636 C C . LYS A 1 76 ? 2.162 9.048 -6.040 1.00 91.50 76 LYS A C 1
ATOM 638 O O . LYS A 1 76 ? 2.394 9.408 -7.193 1.00 91.50 76 LYS A O 1
ATOM 643 N N . TRP A 1 77 ? 2.866 9.493 -4.999 1.00 93.69 77 TRP A N 1
ATOM 644 C CA . TRP A 1 77 ? 3.948 10.471 -5.145 1.00 93.69 77 TRP A CA 1
ATOM 645 C C . TRP A 1 77 ? 5.144 9.907 -5.912 1.00 93.69 77 TRP A C 1
ATOM 647 O O . TRP A 1 77 ? 5.717 10.602 -6.749 1.00 93.69 77 TRP A O 1
ATOM 657 N N . LEU A 1 78 ? 5.482 8.638 -5.685 1.00 96.19 78 LEU A N 1
ATOM 658 C CA . LEU A 1 78 ? 6.528 7.947 -6.427 1.00 96.19 78 LEU A CA 1
ATOM 659 C C . LEU A 1 78 ? 6.143 7.759 -7.899 1.00 96.19 78 LEU A C 1
ATOM 661 O O . LEU A 1 78 ? 6.993 7.911 -8.767 1.00 96.19 78 LEU A O 1
ATOM 665 N N . GLY A 1 79 ? 4.867 7.501 -8.195 1.00 95.12 79 GLY A N 1
ATOM 666 C CA . GLY A 1 79 ? 4.334 7.454 -9.553 1.00 95.12 79 GLY A CA 1
ATOM 667 C C . GLY A 1 79 ? 4.501 8.789 -10.276 1.00 95.12 79 GLY A C 1
ATOM 668 O O . GLY A 1 79 ? 5.014 8.815 -11.392 1.00 95.12 79 GLY A O 1
ATOM 669 N N . PHE A 1 80 ? 4.169 9.909 -9.625 1.00 94.75 80 PHE A N 1
ATOM 670 C CA . PHE A 1 80 ? 4.431 11.242 -10.183 1.00 94.75 80 PHE A CA 1
ATOM 671 C C . PHE A 1 80 ? 5.920 11.505 -10.411 1.00 94.75 80 PHE A C 1
ATOM 673 O O . PHE A 1 80 ? 6.293 12.011 -11.468 1.00 94.75 80 PHE A O 1
ATOM 680 N N . ALA A 1 81 ? 6.775 11.122 -9.460 1.00 96.44 81 ALA A N 1
ATOM 681 C CA . ALA A 1 81 ? 8.222 11.237 -9.613 1.00 96.44 81 ALA A CA 1
ATOM 682 C C . ALA A 1 81 ? 8.744 10.379 -10.781 1.00 96.44 81 ALA A C 1
ATOM 684 O O . ALA A 1 81 ? 9.569 10.845 -11.563 1.00 96.44 81 ALA A O 1
ATOM 685 N N . ALA A 1 82 ? 8.228 9.158 -10.950 1.00 96.69 82 ALA A N 1
ATOM 686 C CA . ALA A 1 82 ? 8.574 8.266 -12.054 1.00 96.69 82 ALA A CA 1
ATOM 687 C C . ALA A 1 82 ? 8.155 8.842 -13.410 1.00 96.69 82 ALA A C 1
ATOM 689 O O . ALA A 1 82 ? 8.947 8.814 -14.345 1.00 96.69 82 ALA A O 1
ATOM 690 N N . VAL A 1 83 ? 6.956 9.425 -13.508 1.00 95.19 83 VAL A N 1
ATOM 691 C CA . VAL A 1 83 ? 6.490 10.110 -14.725 1.00 95.19 83 VAL A CA 1
ATOM 692 C C . VAL A 1 83 ? 7.364 11.323 -15.039 1.00 95.19 83 VAL A C 1
ATOM 694 O O . VAL A 1 83 ? 7.781 11.490 -16.182 1.00 95.19 83 VAL A O 1
ATOM 697 N N . ALA A 1 84 ? 7.692 12.145 -14.038 1.00 95.56 84 ALA A N 1
ATOM 698 C CA . ALA A 1 84 ? 8.582 13.289 -14.220 1.00 95.56 84 ALA A CA 1
ATOM 699 C C . ALA A 1 84 ? 9.979 12.849 -14.688 1.00 95.56 84 ALA A C 1
ATOM 701 O O . ALA A 1 84 ? 10.532 13.426 -15.621 1.00 95.56 84 ALA A O 1
ATOM 702 N N . MET A 1 85 ? 10.530 11.785 -14.099 1.00 96.31 85 MET A N 1
ATOM 703 C CA . MET A 1 85 ? 11.825 11.242 -14.508 1.00 96.31 85 MET A CA 1
ATOM 704 C C . MET A 1 85 ? 11.774 10.609 -15.905 1.00 96.31 85 MET A C 1
ATOM 706 O O . MET A 1 85 ? 12.699 10.793 -16.689 1.00 96.31 85 MET A O 1
ATOM 710 N N . ALA A 1 86 ? 10.685 9.923 -16.258 1.00 94.69 86 ALA A N 1
ATOM 711 C CA . ALA A 1 86 ? 10.470 9.389 -17.601 1.00 94.69 86 ALA A CA 1
ATOM 712 C C . ALA A 1 86 ? 10.346 10.507 -18.651 1.00 94.69 86 ALA A C 1
ATOM 714 O O . ALA A 1 86 ? 10.856 10.362 -19.760 1.00 94.69 86 ALA A O 1
ATOM 715 N N . PHE A 1 87 ? 9.730 11.641 -18.299 1.00 94.00 87 PHE A N 1
ATOM 716 C CA . PHE A 1 87 ? 9.696 12.833 -19.148 1.00 94.00 87 PHE A CA 1
ATOM 717 C C . PHE A 1 87 ? 11.106 13.389 -19.374 1.00 94.00 87 PHE A C 1
ATOM 719 O O . PHE A 1 87 ? 11.497 13.611 -20.519 1.00 94.00 87 PHE A O 1
ATOM 726 N N . VAL A 1 88 ? 11.897 13.545 -18.305 1.00 94.00 88 VAL A N 1
ATOM 727 C CA . VAL A 1 88 ? 13.307 13.954 -18.420 1.00 94.00 88 VAL A CA 1
ATOM 728 C C . VAL A 1 88 ? 14.070 12.979 -19.313 1.00 94.00 88 VAL A C 1
ATOM 730 O O . VAL A 1 88 ? 14.743 13.431 -20.231 1.00 94.00 88 VAL A O 1
ATOM 733 N N . HIS A 1 89 ? 13.920 11.668 -19.097 1.00 94.00 89 HIS A N 1
ATOM 734 C CA . HIS A 1 89 ? 14.539 10.615 -19.905 1.00 94.00 89 HIS A CA 1
ATOM 735 C C . HIS A 1 89 ? 14.183 10.737 -21.398 1.00 94.00 89 HIS A C 1
ATOM 737 O O . HIS A 1 89 ? 15.074 10.739 -22.248 1.00 94.00 89 HIS A O 1
ATOM 743 N N . TYR A 1 90 ? 12.898 10.903 -21.726 1.00 92.75 90 TYR A N 1
ATOM 744 C CA . TYR A 1 90 ? 12.430 11.036 -23.108 1.00 92.75 90 TYR A CA 1
ATOM 745 C C . TYR A 1 90 ? 12.998 12.290 -23.793 1.00 92.75 90 TYR A C 1
ATOM 747 O O . TYR A 1 90 ? 13.453 12.220 -24.934 1.00 92.75 90 TYR A O 1
ATOM 755 N N . PHE A 1 91 ? 13.044 13.417 -23.076 1.00 91.50 91 PHE A N 1
ATOM 756 C CA . PHE A 1 91 ? 13.480 14.712 -23.603 1.00 91.50 91 PHE A CA 1
ATOM 757 C C . PHE A 1 91 ? 14.946 15.060 -23.299 1.00 91.50 91 PHE A C 1
ATOM 759 O O . PHE A 1 91 ? 15.342 16.206 -23.499 1.00 91.50 91 PHE A O 1
ATOM 766 N N . VAL A 1 92 ? 15.799 14.115 -22.866 1.00 88.00 92 VAL A N 1
ATOM 767 C CA . VAL A 1 92 ? 17.207 14.423 -22.518 1.00 88.00 92 VAL A CA 1
ATOM 768 C C . VAL A 1 92 ? 17.921 15.162 -23.646 1.00 88.00 92 VAL A C 1
ATOM 770 O O . VAL A 1 92 ? 18.619 16.142 -23.398 1.00 88.00 92 VAL A O 1
ATOM 773 N N . LYS A 1 93 ? 17.754 14.715 -24.895 1.00 80.19 93 LYS A N 1
ATOM 774 C CA . LYS A 1 93 ? 18.422 15.347 -26.042 1.00 80.19 93 LYS A CA 1
ATOM 775 C C . LYS A 1 93 ? 17.952 16.779 -26.272 1.00 80.19 93 LYS A C 1
ATOM 777 O O . LYS A 1 93 ? 18.777 17.620 -26.616 1.00 80.19 93 LYS A O 1
ATOM 782 N N . ASP A 1 94 ? 16.668 17.046 -26.076 1.00 85.12 94 ASP A N 1
ATOM 783 C CA . ASP A 1 94 ? 16.079 18.365 -26.300 1.00 85.12 94 ASP A CA 1
ATOM 784 C C . ASP A 1 94 ? 16.389 19.325 -25.142 1.00 85.12 94 ASP A C 1
ATOM 786 O O . ASP A 1 94 ? 16.665 20.497 -25.374 1.00 85.12 94 ASP A O 1
ATOM 790 N N . ILE A 1 95 ? 16.430 18.817 -23.904 1.00 81.62 95 ILE A N 1
ATOM 791 C CA . ILE A 1 95 ? 16.732 19.588 -22.688 1.00 81.62 95 ILE A CA 1
ATOM 792 C C . ILE A 1 95 ? 18.233 19.889 -22.583 1.00 81.62 95 ILE A C 1
ATOM 794 O O . ILE A 1 95 ? 18.638 21.036 -22.404 1.00 81.62 95 ILE A O 1
ATOM 798 N N . PHE A 1 96 ? 19.075 18.859 -22.688 1.00 77.25 96 PHE A N 1
ATOM 799 C CA . PHE A 1 96 ? 20.514 18.976 -22.438 1.00 77.25 96 PHE A CA 1
ATOM 800 C C . PHE A 1 96 ? 21.322 19.243 -23.706 1.00 77.25 96 PHE A C 1
ATOM 802 O O . PHE A 1 96 ? 22.434 19.757 -23.616 1.00 77.25 96 PHE A O 1
ATOM 809 N N . GLY A 1 97 ? 20.783 18.953 -24.893 1.00 74.25 97 GLY A N 1
ATOM 810 C CA . GLY A 1 97 ? 21.456 19.219 -26.165 1.00 74.25 97 GLY A CA 1
ATOM 811 C C . GLY A 1 97 ? 21.882 20.683 -26.332 1.00 74.25 97 GLY A C 1
ATOM 812 O O . GLY A 1 97 ? 23.055 20.916 -26.614 1.00 74.25 97 GLY A O 1
ATOM 813 N N . PRO A 1 98 ? 20.997 21.678 -26.132 1.00 75.44 98 PRO A N 1
ATOM 814 C CA . PRO A 1 98 ? 21.361 23.095 -26.201 1.00 75.44 98 PRO A CA 1
ATOM 815 C C . PRO A 1 98 ? 22.435 23.496 -25.180 1.00 75.44 98 PRO A C 1
ATOM 817 O O . PRO A 1 98 ? 23.369 24.210 -25.532 1.00 75.44 98 PRO A O 1
ATOM 820 N N . ILE A 1 99 ? 22.354 22.985 -23.947 1.00 76.00 99 ILE A N 1
ATOM 821 C CA . ILE A 1 99 ? 23.320 23.261 -22.868 1.00 76.00 99 ILE A CA 1
ATOM 822 C C . ILE A 1 99 ? 24.697 22.693 -23.220 1.00 76.00 99 ILE A C 1
ATOM 824 O O . ILE A 1 99 ? 25.707 23.382 -23.122 1.00 76.00 99 ILE A O 1
ATOM 828 N N . LEU A 1 100 ? 24.749 21.452 -23.703 1.00 69.25 100 LEU A N 1
ATOM 829 C CA . LEU A 1 100 ? 25.995 20.819 -24.132 1.00 69.25 100 LEU A CA 1
ATOM 830 C C . LEU A 1 100 ? 26.591 21.502 -25.370 1.00 69.25 100 LEU A C 1
ATOM 832 O O . LEU A 1 100 ? 27.808 21.523 -25.525 1.00 69.25 100 LEU A O 1
ATOM 836 N N . ARG A 1 101 ? 25.758 22.112 -26.225 1.00 68.06 101 ARG A N 1
ATOM 837 C CA . ARG A 1 101 ? 26.220 22.963 -27.335 1.00 68.06 101 ARG A CA 1
ATOM 838 C C . ARG A 1 101 ? 26.784 24.309 -26.869 1.00 68.06 101 ARG A C 1
ATOM 840 O O . ARG A 1 101 ? 27.542 24.910 -27.613 1.00 68.06 101 ARG A O 1
ATOM 847 N N . LEU A 1 102 ? 26.451 24.793 -25.676 1.00 69.56 102 LEU A N 1
ATOM 848 C CA . LEU A 1 102 ? 27.102 25.977 -25.099 1.00 69.56 102 LEU A CA 1
ATOM 849 C C . LEU A 1 102 ? 28.49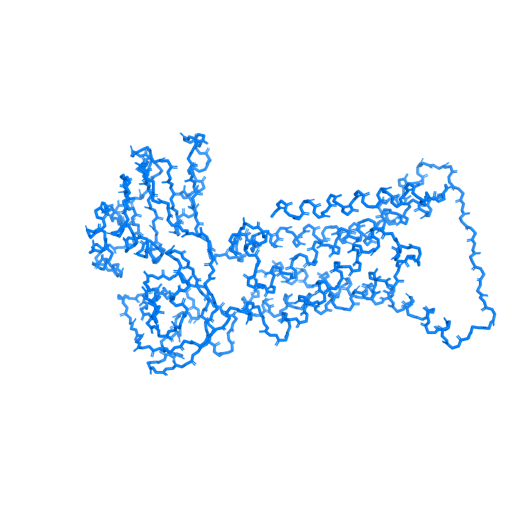9 25.641 -24.536 1.00 69.56 102 LEU A C 1
ATOM 851 O O . LEU A 1 102 ? 29.363 26.509 -24.490 1.00 69.56 102 LEU A O 1
ATOM 855 N N . ILE A 1 103 ? 28.759 24.373 -24.192 1.00 64.19 103 ILE A N 1
ATOM 856 C CA . ILE A 1 103 ? 30.050 23.850 -23.698 1.00 64.19 103 ILE A CA 1
ATOM 857 C C . ILE A 1 103 ? 30.864 23.269 -24.885 1.00 64.19 103 ILE A C 1
ATOM 859 O O . ILE A 1 103 ? 31.300 22.118 -24.896 1.00 64.19 103 ILE A O 1
ATOM 863 N N . TRP A 1 104 ? 30.993 24.058 -25.956 1.00 54.22 104 TRP A N 1
ATOM 864 C CA . TRP A 1 104 ? 31.409 23.630 -27.302 1.00 54.22 104 TRP A CA 1
ATOM 865 C C . TRP A 1 104 ? 32.918 23.338 -27.444 1.00 54.22 104 TRP A C 1
ATOM 867 O O . TRP A 1 104 ? 33.674 24.151 -27.970 1.00 54.22 104 TRP A O 1
ATOM 877 N N . THR A 1 105 ? 33.364 22.148 -27.033 1.00 59.62 105 THR A N 1
ATOM 878 C CA . THR A 1 105 ? 34.706 21.611 -27.375 1.00 59.62 105 THR A CA 1
ATOM 879 C C . THR A 1 105 ? 34.705 20.129 -27.770 1.00 59.62 105 THR A C 1
ATOM 881 O O . THR A 1 105 ? 35.759 19.557 -28.043 1.00 59.62 105 THR A O 1
ATOM 884 N N . LEU A 1 106 ? 33.535 19.487 -27.835 1.00 63.34 106 LEU A N 1
ATOM 885 C CA . LEU A 1 106 ? 33.436 18.036 -27.988 1.00 63.34 106 LEU A CA 1
ATOM 886 C C . LEU A 1 106 ? 33.287 17.600 -29.469 1.00 63.34 106 LEU A C 1
ATOM 888 O O . LEU A 1 106 ? 32.347 18.040 -30.139 1.00 63.34 106 LEU A O 1
ATOM 892 N N . PRO A 1 107 ? 34.166 16.723 -29.998 1.00 64.69 107 PRO A N 1
ATOM 893 C CA . PRO A 1 107 ? 34.143 16.261 -31.390 1.00 64.69 107 PRO A CA 1
ATOM 894 C C . PRO A 1 107 ? 32.907 15.416 -31.745 1.00 64.69 107 PRO A C 1
ATOM 896 O O . PRO A 1 107 ? 32.259 14.809 -30.891 1.00 64.69 107 PRO A O 1
ATOM 899 N N . LYS A 1 108 ? 32.570 15.359 -33.045 1.00 62.59 108 LYS A N 1
ATOM 900 C CA . LYS A 1 108 ? 31.493 14.495 -33.559 1.00 62.59 108 LYS A CA 1
ATOM 901 C C . LYS A 1 108 ? 31.961 13.030 -33.602 1.00 62.59 108 LYS A C 1
ATOM 903 O O . LYS A 1 108 ? 33.052 12.769 -34.103 1.00 62.59 108 LYS A O 1
ATOM 908 N N . PRO A 1 109 ? 31.135 12.068 -33.162 1.00 61.28 109 PRO A N 1
ATOM 909 C CA . PRO A 1 109 ? 31.506 10.658 -33.166 1.00 61.28 109 PRO A CA 1
ATOM 910 C C . PRO A 1 109 ? 31.555 10.074 -34.587 1.00 61.28 109 PRO A C 1
ATOM 912 O O . PRO A 1 109 ? 30.724 10.445 -35.426 1.00 61.28 109 PRO A O 1
ATOM 915 N N . PRO A 1 110 ? 32.450 9.105 -34.849 1.00 61.59 110 PRO A N 1
ATOM 916 C CA . PRO A 1 110 ? 32.500 8.391 -36.120 1.00 61.59 110 PRO A CA 1
ATOM 917 C C . PRO A 1 110 ? 31.221 7.566 -36.350 1.00 61.59 110 PRO A C 1
ATOM 919 O O . PRO A 1 110 ? 30.620 7.021 -35.414 1.00 61.59 110 PRO A O 1
ATOM 922 N N . LYS A 1 111 ? 30.779 7.475 -37.612 1.00 59.56 111 LYS A N 1
ATOM 923 C CA . LYS A 1 111 ? 29.678 6.585 -38.013 1.00 59.56 111 LYS A CA 1
ATOM 924 C C . LYS A 1 111 ? 30.183 5.140 -37.959 1.00 59.56 111 LYS A C 1
ATOM 926 O O . LYS A 1 111 ? 31.239 4.850 -38.504 1.00 59.56 111 LYS A O 1
ATOM 931 N N . LYS A 1 112 ? 29.440 4.242 -37.304 1.00 59.47 112 LYS A N 1
ATOM 932 C CA . LYS A 1 112 ? 29.727 2.802 -37.378 1.00 59.47 112 LYS A CA 1
ATOM 933 C C . LYS A 1 112 ? 29.294 2.277 -38.744 1.00 59.47 112 LYS A C 1
ATOM 935 O O . LYS A 1 112 ? 28.159 2.528 -39.146 1.00 59.47 112 LYS A O 1
ATOM 940 N N . GLU A 1 113 ? 30.189 1.562 -39.413 1.00 54.50 113 GLU A N 1
ATOM 941 C CA . GLU A 1 113 ? 29.903 0.835 -40.649 1.00 54.50 113 GLU A CA 1
ATOM 942 C C . GLU A 1 113 ? 29.005 -0.373 -40.365 1.00 54.50 113 GLU A C 1
ATOM 944 O O . GLU A 1 113 ? 29.075 -0.992 -39.299 1.00 54.50 113 GLU A O 1
ATOM 949 N N . MET A 1 114 ? 28.107 -0.661 -41.304 1.00 55.53 114 MET A N 1
ATOM 950 C CA . MET A 1 114 ? 27.167 -1.773 -41.221 1.00 55.53 114 MET A CA 1
ATOM 951 C C . MET A 1 114 ? 27.815 -2.998 -41.874 1.00 55.53 114 MET A C 1
ATOM 953 O O . MET A 1 114 ? 28.369 -2.880 -42.963 1.00 55.53 114 MET A O 1
ATOM 957 N N . LEU A 1 115 ? 27.775 -4.153 -41.206 1.00 58.31 115 LEU A N 1
ATOM 958 C CA . LEU A 1 115 ? 28.316 -5.402 -41.752 1.00 58.31 115 LEU A CA 1
ATOM 959 C C . LEU A 1 115 ? 27.553 -5.786 -43.032 1.00 58.31 115 LEU A C 1
ATOM 961 O O . LEU A 1 115 ? 26.324 -5.717 -43.055 1.00 58.31 115 LEU A O 1
ATOM 965 N N . ALA A 1 116 ? 28.289 -6.158 -44.083 1.00 59.53 116 ALA A N 1
ATOM 966 C CA . ALA A 1 116 ? 27.763 -6.350 -45.437 1.00 59.53 116 ALA A CA 1
ATOM 967 C C . ALA A 1 116 ? 26.971 -7.659 -45.641 1.00 59.53 116 ALA A C 1
ATOM 969 O O . ALA A 1 116 ? 26.217 -7.745 -46.605 1.00 59.53 116 ALA A O 1
ATOM 970 N N . ASP A 1 117 ? 27.099 -8.638 -44.736 1.00 64.88 117 ASP A N 1
ATOM 971 C CA . ASP A 1 117 ? 26.346 -9.900 -44.779 1.00 64.88 117 ASP A CA 1
ATOM 972 C C . ASP A 1 117 ? 26.128 -10.458 -43.352 1.00 64.88 117 ASP A C 1
ATOM 974 O O . ASP A 1 117 ? 26.999 -11.140 -42.804 1.00 64.88 117 ASP A O 1
ATOM 978 N N . PRO A 1 118 ? 25.039 -10.073 -42.660 1.00 69.31 118 PRO A N 1
ATOM 979 C CA . PRO A 1 118 ? 24.793 -10.512 -41.293 1.00 69.31 118 PRO A CA 1
ATOM 980 C C . PRO A 1 118 ? 24.210 -11.929 -41.268 1.00 69.31 118 PRO A C 1
ATOM 982 O O . PRO A 1 118 ? 23.195 -12.211 -41.907 1.00 69.31 118 PRO A O 1
ATOM 985 N N . ALA A 1 119 ? 24.793 -12.807 -40.447 1.00 84.50 119 ALA A N 1
ATOM 986 C CA . ALA A 1 119 ? 24.209 -14.113 -40.160 1.00 84.50 119 ALA A CA 1
ATOM 987 C C . ALA A 1 119 ? 22.782 -13.961 -39.592 1.00 84.50 119 ALA A C 1
ATOM 989 O O . ALA A 1 119 ? 22.432 -12.927 -39.018 1.00 84.50 119 ALA A O 1
ATOM 990 N N . PHE A 1 120 ? 21.954 -15.010 -39.683 1.00 83.88 120 PHE A N 1
ATOM 991 C CA . PHE A 1 120 ? 20.564 -14.981 -39.192 1.00 83.88 120 PHE A CA 1
ATOM 992 C C . PHE A 1 120 ? 20.440 -14.405 -37.767 1.00 83.88 120 PHE A C 1
ATOM 994 O O . PHE A 1 120 ? 19.591 -13.550 -37.509 1.00 83.88 120 PHE A O 1
ATOM 1001 N N . TRP A 1 121 ? 21.324 -14.809 -36.849 1.00 83.00 121 TRP A N 1
ATOM 1002 C CA . TRP A 1 121 ? 21.325 -14.308 -35.473 1.00 83.00 121 TRP A CA 1
ATOM 1003 C C . TRP A 1 121 ? 21.738 -12.837 -35.347 1.00 83.00 121 TRP A C 1
ATOM 1005 O O . TRP A 1 121 ? 21.189 -12.138 -34.496 1.00 83.00 121 TRP A O 1
ATOM 1015 N N . ASP A 1 122 ? 22.618 -12.334 -36.214 1.00 81.94 122 ASP A N 1
ATOM 1016 C CA . ASP A 1 122 ? 22.994 -10.916 -36.251 1.00 81.94 122 ASP A CA 1
ATOM 1017 C C . ASP A 1 122 ? 21.845 -10.050 -36.763 1.00 81.94 122 ASP A C 1
ATOM 1019 O O . ASP A 1 122 ? 21.595 -8.964 -36.232 1.00 81.94 122 ASP A O 1
ATOM 1023 N N . LEU A 1 123 ? 21.090 -10.552 -37.745 1.00 82.88 123 LEU A N 1
ATOM 1024 C CA . LEU A 1 123 ? 19.873 -9.906 -38.222 1.00 82.88 123 LEU A CA 1
ATOM 1025 C C . LEU A 1 123 ? 18.820 -9.837 -37.109 1.00 82.88 123 LEU A C 1
ATOM 1027 O O . LEU A 1 123 ? 18.302 -8.757 -36.824 1.00 82.88 123 LEU A O 1
ATOM 1031 N N . VAL A 1 124 ? 18.542 -10.956 -36.429 1.00 84.88 124 VAL A N 1
ATOM 1032 C CA . VAL A 1 124 ? 17.613 -11.004 -35.283 1.00 84.88 124 VAL A CA 1
ATOM 1033 C C . VAL A 1 124 ? 18.070 -10.053 -34.172 1.00 84.88 124 VAL A C 1
ATOM 1035 O O . VAL A 1 124 ? 17.275 -9.273 -33.633 1.00 84.88 124 VAL A O 1
ATOM 1038 N N . TRP A 1 125 ? 19.365 -10.052 -33.852 1.00 82.44 125 TRP A N 1
ATOM 1039 C CA . TRP A 1 125 ? 19.936 -9.161 -32.850 1.00 82.44 125 TRP A CA 1
ATOM 1040 C C . TRP A 1 125 ? 19.802 -7.691 -33.258 1.00 82.44 125 TRP A C 1
ATOM 1042 O O . TRP A 1 125 ? 19.393 -6.868 -32.438 1.00 82.44 125 TRP A O 1
ATOM 1052 N N . SER A 1 126 ? 20.079 -7.342 -34.512 1.00 83.19 126 SER A N 1
ATOM 1053 C CA . SER A 1 126 ? 19.919 -5.982 -35.038 1.00 83.19 126 SER A CA 1
ATOM 1054 C C . SER A 1 126 ? 18.456 -5.526 -34.991 1.00 83.19 126 SER A C 1
ATOM 1056 O O . SER A 1 126 ? 18.141 -4.484 -34.406 1.00 83.19 126 SER A O 1
ATOM 1058 N N . MET A 1 127 ? 17.538 -6.358 -35.489 1.00 86.38 127 MET A N 1
ATOM 1059 C CA . MET A 1 127 ? 16.101 -6.083 -35.509 1.00 86.38 127 MET A CA 1
ATOM 1060 C C . MET A 1 127 ? 15.533 -5.882 -34.107 1.00 86.38 127 MET A C 1
ATOM 1062 O O . MET A 1 127 ? 14.778 -4.937 -33.886 1.00 86.38 127 MET A O 1
ATOM 1066 N N . SER A 1 128 ? 15.939 -6.698 -33.130 1.00 87.62 128 SER A N 1
ATOM 1067 C CA . SER A 1 128 ? 15.474 -6.543 -31.745 1.00 87.62 128 SER A CA 1
ATOM 1068 C C . SER A 1 128 ? 15.828 -5.177 -31.146 1.00 87.62 128 SER A C 1
ATOM 1070 O O . SER A 1 128 ? 15.048 -4.640 -30.362 1.00 87.62 128 SER A O 1
ATOM 1072 N N . ARG A 1 129 ? 16.955 -4.561 -31.542 1.00 86.81 129 ARG A N 1
ATOM 1073 C CA . ARG A 1 129 ? 17.307 -3.198 -31.110 1.00 86.81 129 ARG A CA 1
ATOM 1074 C C . ARG A 1 129 ? 16.363 -2.160 -31.702 1.00 86.81 129 ARG A C 1
ATOM 1076 O O . ARG A 1 129 ? 15.936 -1.257 -30.984 1.00 86.81 129 ARG A O 1
ATOM 1083 N N . THR A 1 130 ? 16.044 -2.285 -32.987 1.00 88.12 130 THR A N 1
ATOM 1084 C CA . THR A 1 130 ? 15.077 -1.413 -33.663 1.00 88.12 130 THR A CA 1
ATOM 1085 C C . THR A 1 130 ? 13.699 -1.557 -33.030 1.00 88.12 130 THR A C 1
ATOM 1087 O O . THR A 1 130 ? 13.107 -0.557 -32.638 1.00 88.12 130 THR A O 1
ATOM 1090 N N . VAL A 1 131 ? 13.234 -2.791 -32.817 1.00 91.81 131 VAL A N 1
ATOM 1091 C CA . VAL A 1 131 ? 11.963 -3.073 -32.138 1.00 91.81 131 VAL A CA 1
ATOM 1092 C C . VAL A 1 131 ? 11.950 -2.460 -30.739 1.00 91.81 131 VAL A C 1
ATOM 1094 O O . VAL A 1 131 ? 11.014 -1.738 -30.413 1.00 91.81 131 VAL A O 1
ATOM 1097 N N . ALA A 1 132 ? 12.993 -2.666 -29.930 1.00 92.38 132 ALA A N 1
ATOM 1098 C CA . ALA A 1 132 ? 13.099 -2.103 -28.582 1.00 92.38 132 ALA A CA 1
ATOM 1099 C C . ALA A 1 132 ? 13.032 -0.564 -28.569 1.00 92.38 132 ALA A C 1
ATOM 1101 O O . ALA A 1 132 ? 12.403 0.032 -27.697 1.00 92.38 132 ALA A O 1
ATOM 1102 N N . LYS A 1 133 ? 13.658 0.094 -29.552 1.00 89.75 133 LYS A N 1
ATOM 1103 C CA . LYS A 1 133 ? 13.627 1.553 -29.692 1.00 89.75 133 LYS A CA 1
ATOM 1104 C C . LYS A 1 133 ? 12.250 2.052 -30.130 1.00 89.75 133 LYS A C 1
ATOM 1106 O O . LYS A 1 133 ? 11.681 2.906 -29.462 1.00 89.75 133 LYS A O 1
ATOM 1111 N N . GLU A 1 134 ? 11.708 1.531 -31.224 1.00 90.69 134 GLU A N 1
ATOM 1112 C CA . GLU A 1 134 ? 10.459 2.044 -31.794 1.00 90.69 134 GLU A CA 1
ATOM 1113 C C . GLU A 1 134 ? 9.253 1.710 -30.905 1.00 90.69 134 GLU A C 1
ATOM 1115 O O . GLU A 1 134 ? 8.436 2.584 -30.621 1.00 90.69 134 GLU A O 1
ATOM 1120 N N . SER A 1 135 ? 9.176 0.485 -30.369 1.00 91.44 135 SER A N 1
ATOM 1121 C CA . SER A 1 135 ? 8.102 0.105 -29.436 1.00 91.44 135 SER A CA 1
ATOM 1122 C C . SER A 1 135 ? 8.098 0.965 -28.174 1.00 91.44 135 SER A C 1
ATOM 1124 O O . SER A 1 135 ? 7.025 1.297 -27.677 1.00 91.44 135 SER A O 1
ATOM 1126 N N . SER A 1 136 ? 9.269 1.388 -27.687 1.00 92.44 136 SER A N 1
ATOM 1127 C CA . SER A 1 136 ? 9.343 2.243 -26.503 1.00 92.44 136 SER A CA 1
ATOM 1128 C C . SER A 1 136 ? 8.679 3.599 -26.710 1.00 92.44 136 SER A C 1
ATOM 1130 O O . SER A 1 136 ? 7.976 4.052 -25.817 1.00 92.44 136 SER A O 1
ATOM 1132 N N . VAL A 1 137 ? 8.801 4.197 -27.902 1.00 91.81 137 VAL A N 1
ATOM 1133 C CA . VAL A 1 137 ? 8.139 5.468 -28.229 1.00 91.81 137 VAL A CA 1
ATOM 1134 C C . VAL A 1 137 ? 6.623 5.301 -28.146 1.00 91.81 137 VAL A C 1
ATOM 1136 O O . VAL A 1 137 ? 5.955 6.064 -27.450 1.00 91.81 137 VAL A O 1
ATOM 1139 N N . TRP A 1 138 ? 6.075 4.267 -28.790 1.00 93.75 138 TRP A N 1
ATOM 1140 C CA . TRP A 1 138 ? 4.638 3.975 -28.739 1.00 93.75 138 TRP A CA 1
ATOM 1141 C C . TRP A 1 138 ? 4.149 3.704 -27.312 1.00 93.75 138 TRP A C 1
ATOM 1143 O O . TRP A 1 138 ? 3.129 4.249 -26.891 1.00 93.75 138 TRP A O 1
ATOM 1153 N N . LEU A 1 139 ? 4.895 2.908 -26.542 1.00 94.19 139 LEU A N 1
ATOM 1154 C CA . LEU A 1 139 ? 4.576 2.604 -25.147 1.00 94.19 139 LEU A CA 1
ATOM 1155 C C . LEU A 1 139 ? 4.634 3.846 -24.252 1.00 94.19 139 LEU A C 1
ATOM 1157 O O . LEU A 1 139 ? 3.807 3.969 -23.351 1.00 94.19 139 LEU A O 1
ATOM 1161 N N . THR A 1 140 ? 5.543 4.791 -24.508 1.00 91.81 140 THR A N 1
ATOM 1162 C CA . THR A 1 140 ? 5.582 6.079 -23.802 1.00 91.81 140 THR A CA 1
ATOM 1163 C C . THR A 1 140 ? 4.334 6.912 -24.088 1.00 91.81 140 THR A C 1
ATOM 1165 O O . THR A 1 140 ? 3.758 7.471 -23.156 1.00 91.81 140 THR A O 1
ATOM 1168 N N . TRP A 1 141 ? 3.857 6.959 -25.335 1.00 93.19 141 TRP A N 1
ATOM 1169 C CA . TRP A 1 141 ? 2.604 7.650 -25.665 1.00 93.19 141 TRP A CA 1
ATOM 1170 C C . TRP A 1 141 ? 1.389 6.997 -25.003 1.00 93.19 141 TRP A C 1
ATOM 1172 O O . TRP A 1 141 ? 0.547 7.697 -24.440 1.00 93.19 141 TRP A O 1
ATOM 1182 N N . ILE A 1 142 ? 1.325 5.662 -24.993 1.00 94.94 142 ILE A N 1
ATOM 1183 C CA . ILE A 1 142 ? 0.290 4.921 -24.258 1.00 94.94 142 ILE A CA 1
ATOM 1184 C C . ILE A 1 142 ? 0.362 5.262 -22.765 1.00 94.94 142 ILE A C 1
ATOM 1186 O O . ILE A 1 142 ? -0.656 5.607 -22.169 1.00 94.94 142 ILE A O 1
ATOM 1190 N N . ALA A 1 143 ? 1.554 5.231 -22.164 1.00 94.00 143 ALA A N 1
ATOM 1191 C CA . ALA A 1 143 ? 1.758 5.592 -20.764 1.00 94.00 143 ALA A CA 1
ATOM 1192 C C . ALA A 1 143 ? 1.298 7.028 -20.469 1.00 94.00 143 ALA A C 1
ATOM 1194 O O . ALA A 1 143 ? 0.627 7.251 -19.465 1.00 94.00 143 ALA A O 1
ATOM 1195 N N . LEU A 1 144 ? 1.589 7.990 -21.351 1.00 93.69 144 LEU A N 1
ATOM 1196 C CA . LEU A 1 144 ? 1.148 9.377 -21.205 1.00 93.69 144 LEU A CA 1
ATOM 1197 C C . LEU A 1 144 ? -0.381 9.488 -21.214 1.00 93.69 144 LEU A C 1
ATOM 1199 O O . LEU A 1 144 ? -0.954 10.141 -20.341 1.00 93.69 144 LEU A O 1
ATOM 1203 N N . ILE A 1 145 ? -1.052 8.810 -22.149 1.00 95.06 145 ILE A N 1
ATOM 1204 C CA . ILE A 1 145 ? -2.520 8.754 -22.192 1.00 95.06 145 ILE A CA 1
ATOM 1205 C C . ILE A 1 145 ? -3.063 8.148 -20.893 1.00 95.06 145 ILE A C 1
ATOM 1207 O O . ILE A 1 145 ? -3.987 8.701 -20.296 1.00 95.06 145 ILE A O 1
ATOM 1211 N N . LEU A 1 146 ? -2.465 7.056 -20.407 1.00 94.06 146 LEU A N 1
ATOM 1212 C CA . LEU A 1 146 ? -2.856 6.434 -19.142 1.00 94.06 146 LEU A CA 1
ATOM 1213 C C . LEU A 1 146 ? -2.685 7.386 -17.952 1.00 94.06 146 LEU A C 1
ATOM 1215 O O . LEU A 1 146 ? -3.583 7.449 -17.115 1.00 94.06 146 LEU A O 1
ATOM 1219 N N . VAL A 1 147 ? -1.593 8.159 -17.881 1.00 92.12 147 VAL A N 1
ATOM 1220 C CA . VAL A 1 147 ? -1.396 9.185 -16.839 1.00 92.12 147 VAL A CA 1
ATOM 1221 C C . VAL A 1 147 ? -2.526 10.211 -16.887 1.00 92.12 147 VAL A C 1
ATOM 1223 O O . VAL A 1 147 ? -3.154 10.471 -15.860 1.00 92.12 147 VAL A O 1
ATOM 1226 N N . LEU A 1 148 ? -2.828 10.755 -18.070 1.00 92.38 148 LEU A N 1
ATOM 1227 C CA . LEU A 1 148 ? -3.890 11.749 -18.242 1.00 92.38 148 LEU A CA 1
ATOM 1228 C C . LEU A 1 148 ? -5.253 11.197 -17.812 1.00 92.38 148 LEU A C 1
ATOM 1230 O O . LEU A 1 148 ? -5.973 11.861 -17.070 1.00 92.38 148 LEU A O 1
ATOM 1234 N N . LEU A 1 149 ? -5.582 9.961 -18.200 1.00 91.31 149 LEU A N 1
ATOM 1235 C CA . LEU A 1 149 ? -6.810 9.288 -17.771 1.00 91.31 149 LEU A CA 1
ATOM 1236 C C . LEU A 1 149 ? -6.846 9.084 -16.252 1.00 91.31 149 LEU A C 1
ATOM 1238 O O . LEU A 1 149 ? -7.874 9.344 -15.621 1.00 91.31 149 LEU A O 1
ATOM 1242 N N . CYS A 1 150 ? -5.726 8.677 -15.648 1.00 86.56 150 CYS A N 1
ATOM 1243 C CA . CYS A 1 150 ? -5.631 8.424 -14.211 1.00 86.56 150 CYS A CA 1
ATOM 1244 C C . CYS A 1 150 ? -5.757 9.697 -13.364 1.00 86.56 150 CYS A C 1
ATOM 1246 O O . CYS A 1 150 ? -6.203 9.614 -12.220 1.00 86.56 150 CYS A O 1
ATOM 1248 N N . LEU A 1 151 ? -5.418 10.863 -13.918 1.00 87.12 151 LEU A N 1
ATOM 1249 C CA . LEU A 1 151 ? -5.600 12.163 -13.271 1.00 87.12 151 LEU A CA 1
ATOM 1250 C C . LEU A 1 151 ? -7.064 12.626 -13.245 1.00 87.12 151 LEU A C 1
ATOM 1252 O O . LEU A 1 151 ? -7.427 13.501 -12.456 1.00 87.12 151 LEU A O 1
ATOM 1256 N N . THR A 1 152 ? -7.934 12.044 -14.076 1.00 87.19 152 THR A N 1
ATOM 1257 C CA . THR A 1 152 ? -9.342 12.447 -14.121 1.00 87.19 152 THR A CA 1
ATOM 1258 C C . THR A 1 152 ? -10.148 11.860 -12.954 1.00 87.19 152 THR A C 1
ATOM 1260 O O . THR A 1 152 ? -10.245 10.646 -12.756 1.00 87.19 152 THR A O 1
ATOM 1263 N N . LYS A 1 153 ? -10.821 12.732 -12.191 1.00 82.56 153 LYS A N 1
ATOM 1264 C CA . LYS A 1 153 ? -11.759 12.312 -11.130 1.00 82.56 153 LYS A CA 1
ATOM 1265 C C . LYS A 1 153 ? -13.126 11.852 -11.655 1.00 82.56 153 LYS A C 1
ATOM 1267 O O . LYS A 1 153 ? -13.896 11.267 -10.906 1.00 82.56 153 LYS A O 1
ATOM 1272 N N . LYS A 1 154 ? -13.422 12.078 -12.942 1.00 87.94 154 LYS A N 1
ATOM 1273 C CA . LYS A 1 154 ? -14.710 11.729 -13.572 1.00 87.94 154 LYS A CA 1
ATOM 1274 C C . LYS A 1 154 ? -14.911 10.222 -13.767 1.00 87.94 154 LYS A C 1
ATOM 1276 O O . LYS A 1 154 ? -16.041 9.774 -13.916 1.00 87.94 154 LYS A O 1
ATOM 1281 N N . ILE A 1 155 ? -13.832 9.439 -13.796 1.00 86.12 155 ILE A N 1
ATOM 1282 C CA . ILE A 1 155 ? -13.911 7.992 -14.015 1.00 86.12 155 ILE A CA 1
ATOM 1283 C C . ILE A 1 155 ? -14.256 7.295 -12.683 1.00 86.12 155 ILE A C 1
ATOM 1285 O O . ILE A 1 155 ? -13.540 7.504 -11.695 1.00 86.12 155 ILE A O 1
ATOM 1289 N N . PRO A 1 156 ? -15.302 6.447 -12.625 1.00 85.81 156 PRO A N 1
ATOM 1290 C CA . PRO A 1 156 ? -15.609 5.642 -11.442 1.00 85.81 156 PRO A CA 1
ATOM 1291 C C . PRO A 1 156 ? -14.415 4.783 -11.016 1.00 85.81 156 PRO A C 1
ATOM 1293 O O . PRO A 1 156 ? -13.691 4.275 -11.874 1.00 85.81 156 PRO A O 1
ATOM 1296 N N . TYR A 1 157 ? -14.220 4.599 -9.708 1.00 83.00 157 TYR A N 1
ATOM 1297 C CA . TYR A 1 157 ? -13.011 3.971 -9.155 1.00 83.00 157 TYR A CA 1
ATOM 1298 C C . TYR A 1 157 ? -12.699 2.603 -9.780 1.00 83.00 157 TYR A C 1
ATOM 1300 O O . TYR A 1 157 ? -11.599 2.396 -10.282 1.00 83.00 157 TYR A O 1
ATOM 1308 N N . LYS A 1 158 ? -13.700 1.730 -9.895 1.00 83.94 158 LYS A N 1
ATOM 1309 C CA . LYS A 1 158 ? -13.587 0.418 -10.544 1.00 83.94 158 LYS A CA 1
ATOM 1310 C C . LYS A 1 158 ? -13.041 0.456 -11.974 1.00 83.94 158 LYS A C 1
ATOM 1312 O O . LYS A 1 158 ? -12.204 -0.360 -12.357 1.00 83.94 158 LYS A O 1
ATOM 1317 N N . ARG A 1 159 ? -13.511 1.401 -12.799 1.00 88.62 159 ARG A N 1
ATOM 1318 C CA . ARG A 1 159 ? -13.013 1.575 -14.179 1.00 88.62 159 ARG A CA 1
ATOM 1319 C C . ARG A 1 159 ? -11.621 2.192 -14.176 1.00 88.62 159 ARG A C 1
ATOM 1321 O O . ARG A 1 159 ? -10.765 1.757 -14.938 1.00 88.62 159 ARG A O 1
ATOM 1328 N N . TRP A 1 160 ? -11.401 3.171 -13.302 1.00 90.19 160 TRP A N 1
ATOM 1329 C CA . TRP A 1 160 ? -10.107 3.814 -13.119 1.00 90.19 160 TRP A CA 1
ATOM 1330 C C . TRP A 1 160 ? -9.031 2.790 -12.748 1.00 90.19 160 TRP A C 1
ATOM 1332 O O . TRP A 1 160 ? -7.983 2.783 -13.379 1.00 90.19 160 TRP A O 1
ATOM 1342 N N . LEU A 1 161 ? -9.313 1.858 -11.833 1.00 88.62 161 LEU A N 1
ATOM 1343 C CA . LEU A 1 161 ? -8.366 0.825 -11.417 1.00 88.62 161 LEU A CA 1
ATOM 1344 C C . LEU A 1 161 ? -8.002 -0.128 -12.566 1.00 88.62 161 LEU A C 1
ATOM 1346 O O . LEU A 1 161 ? -6.834 -0.471 -12.725 1.00 88.62 161 LEU A O 1
ATOM 1350 N N . LYS A 1 162 ? -8.975 -0.509 -13.407 1.00 89.50 162 LYS A N 1
ATOM 1351 C CA . LYS A 1 162 ? -8.726 -1.326 -14.612 1.00 89.50 162 LYS A CA 1
ATOM 1352 C C . LYS A 1 162 ? -7.888 -0.597 -15.662 1.00 89.50 162 LYS A C 1
ATOM 1354 O O . LYS A 1 162 ? -7.059 -1.216 -16.312 1.00 89.50 162 LYS A O 1
ATOM 1359 N N . ILE A 1 163 ? -8.105 0.704 -15.847 1.00 92.69 163 ILE A N 1
ATOM 1360 C CA . ILE A 1 163 ? -7.275 1.520 -16.746 1.00 92.69 163 ILE A CA 1
ATOM 1361 C C . ILE A 1 163 ? -5.867 1.657 -16.157 1.00 92.69 163 ILE A C 1
ATOM 1363 O O . ILE A 1 163 ? -4.878 1.479 -16.858 1.00 92.69 163 ILE A O 1
ATOM 1367 N N . HIS A 1 164 ? -5.768 1.915 -14.854 1.00 92.38 164 HIS A N 1
ATOM 1368 C CA . HIS A 1 164 ? -4.498 2.063 -14.160 1.00 92.38 164 HIS A CA 1
ATOM 1369 C C . HIS A 1 164 ? -3.673 0.765 -14.172 1.00 92.38 164 HIS A C 1
ATOM 1371 O O . HIS A 1 164 ? -2.455 0.811 -14.326 1.00 92.38 164 HIS A O 1
ATOM 1377 N N . SER A 1 165 ? -4.306 -0.412 -14.109 1.00 92.19 165 SER A N 1
ATOM 1378 C CA . SER A 1 165 ? -3.588 -1.691 -14.184 1.00 92.19 165 SER A CA 1
ATOM 1379 C C . SER A 1 165 ? -2.923 -1.950 -15.544 1.00 92.19 165 SER A C 1
ATOM 1381 O O . SER A 1 165 ? -2.007 -2.770 -15.620 1.00 92.19 165 SER A O 1
ATOM 1383 N N . VAL A 1 166 ? -3.281 -1.208 -16.603 1.00 95.88 166 VAL A N 1
ATOM 1384 C CA . VAL A 1 166 ? -2.608 -1.280 -17.914 1.00 95.88 166 VAL A CA 1
ATOM 1385 C C . VAL A 1 166 ? -1.132 -0.867 -17.824 1.00 95.88 166 VAL A C 1
ATOM 1387 O O . VAL A 1 166 ? -0.321 -1.350 -18.614 1.00 95.88 166 VAL A O 1
ATOM 1390 N N . PHE A 1 167 ? -0.724 -0.078 -16.819 1.00 96.19 167 PHE A N 1
ATOM 1391 C CA . PHE A 1 167 ? 0.697 0.211 -16.581 1.00 96.19 167 PHE A CA 1
ATOM 1392 C C . PHE A 1 167 ? 1.547 -1.054 -16.372 1.00 96.19 167 PHE A C 1
ATOM 1394 O O . PHE A 1 167 ? 2.717 -1.057 -16.751 1.00 96.19 167 PHE A O 1
ATOM 1401 N N . ALA A 1 168 ? 0.977 -2.141 -15.839 1.00 97.00 168 ALA A N 1
ATOM 1402 C CA . ALA A 1 168 ? 1.682 -3.417 -15.708 1.00 97.00 168 ALA A CA 1
ATOM 1403 C C . ALA A 1 168 ? 2.000 -4.045 -17.078 1.00 97.00 168 ALA A C 1
ATOM 1405 O O . ALA A 1 168 ? 3.095 -4.564 -17.279 1.00 97.00 168 ALA A O 1
ATOM 1406 N N . TRP A 1 169 ? 1.086 -3.940 -18.050 1.00 97.38 169 TRP A N 1
ATOM 1407 C CA . TRP A 1 169 ? 1.346 -4.362 -19.431 1.00 97.38 169 TRP A CA 1
ATOM 1408 C C . TRP A 1 169 ? 2.409 -3.493 -20.095 1.00 97.38 169 TRP A C 1
ATOM 1410 O O . TRP A 1 169 ? 3.332 -4.022 -20.712 1.00 97.38 169 TRP A O 1
ATOM 1420 N N . VAL A 1 170 ? 2.317 -2.169 -19.927 1.00 96.81 170 VAL A N 1
ATOM 1421 C CA . VAL A 1 170 ? 3.329 -1.234 -20.441 1.00 96.81 170 VAL A CA 1
ATOM 1422 C C . VAL A 1 170 ? 4.709 -1.597 -19.900 1.00 96.81 170 VAL A C 1
ATOM 1424 O O . VAL A 1 170 ? 5.653 -1.679 -20.677 1.00 96.81 170 VAL A O 1
ATOM 1427 N N . PHE A 1 171 ? 4.825 -1.873 -18.599 1.00 97.50 171 PHE A N 1
ATOM 1428 C CA . PHE A 1 171 ? 6.090 -2.278 -17.990 1.00 97.50 171 PHE A CA 1
ATOM 1429 C C . PHE A 1 171 ? 6.635 -3.580 -18.591 1.00 97.50 171 PHE A C 1
ATOM 1431 O O . PHE A 1 171 ? 7.814 -3.642 -18.925 1.00 97.50 171 PHE A O 1
ATOM 1438 N N . ILE A 1 172 ? 5.791 -4.601 -18.783 1.00 97.69 172 ILE A N 1
ATOM 1439 C CA . ILE A 1 172 ? 6.212 -5.876 -19.387 1.00 97.69 172 ILE A CA 1
ATOM 1440 C C . ILE A 1 172 ? 6.802 -5.662 -20.783 1.00 97.69 172 ILE A C 1
ATOM 1442 O O . ILE A 1 172 ? 7.863 -6.194 -21.084 1.00 97.69 172 ILE A O 1
ATOM 1446 N N . PHE A 1 173 ? 6.159 -4.871 -21.641 1.00 96.56 173 PHE A N 1
ATOM 1447 C CA . PHE A 1 173 ? 6.689 -4.642 -22.988 1.00 96.56 173 PHE A CA 1
ATOM 1448 C C . PHE A 1 173 ? 7.887 -3.682 -22.995 1.00 96.56 173 PHE A C 1
ATOM 1450 O O . PHE A 1 173 ? 8.825 -3.863 -23.773 1.00 96.56 173 PHE A O 1
ATOM 1457 N N . LEU A 1 174 ? 7.907 -2.698 -22.092 1.00 95.75 174 LEU A N 1
ATOM 1458 C CA . LEU A 1 174 ? 9.009 -1.747 -21.959 1.00 95.75 174 LEU A CA 1
ATOM 1459 C C . LEU A 1 174 ? 10.267 -2.387 -21.340 1.00 95.75 174 LEU A C 1
ATOM 1461 O O . LEU A 1 174 ? 11.357 -1.836 -21.476 1.00 95.75 174 LEU A O 1
ATOM 1465 N N . SER A 1 175 ? 10.178 -3.583 -20.747 1.00 96.19 175 SER A N 1
ATOM 1466 C CA . SER A 1 175 ? 11.366 -4.303 -20.267 1.00 96.19 175 SER A CA 1
ATOM 1467 C C . SER A 1 175 ? 12.316 -4.694 -21.401 1.00 96.19 175 SER A C 1
ATOM 1469 O O . SER A 1 175 ? 13.524 -4.801 -21.199 1.00 96.19 175 SER A O 1
ATOM 1471 N N . LEU A 1 176 ? 11.789 -4.892 -22.616 1.00 94.75 176 LEU A N 1
ATOM 1472 C CA . LEU A 1 176 ? 12.626 -5.107 -23.792 1.00 94.75 176 LEU A CA 1
ATOM 1473 C C . LEU A 1 176 ? 13.485 -3.868 -24.071 1.00 94.75 176 LEU A C 1
ATOM 1475 O O . LEU A 1 176 ? 14.671 -4.003 -24.351 1.00 94.75 176 LEU A O 1
ATOM 1479 N N . HIS A 1 177 ? 12.909 -2.669 -23.955 1.00 94.19 177 HIS A N 1
ATOM 1480 C CA . HIS A 1 177 ? 13.638 -1.411 -24.100 1.00 94.19 177 HIS A CA 1
ATOM 1481 C C . HIS A 1 177 ? 14.747 -1.276 -23.055 1.00 94.19 177 HIS A C 1
ATOM 1483 O O . HIS A 1 177 ? 15.892 -1.005 -23.426 1.00 94.19 177 HIS A O 1
ATOM 1489 N N . SER A 1 178 ? 14.431 -1.510 -21.776 1.00 92.62 178 SER A N 1
ATOM 1490 C CA . SER A 1 178 ? 15.402 -1.338 -20.691 1.00 92.62 178 SER A CA 1
ATOM 1491 C C . SER A 1 178 ? 16.602 -2.274 -20.833 1.00 92.62 178 SER A C 1
ATOM 1493 O O . SER A 1 178 ? 17.731 -1.816 -20.700 1.00 92.62 178 SER A O 1
ATOM 1495 N N . LEU A 1 179 ? 16.388 -3.550 -21.174 1.00 93.50 179 LEU A N 1
ATOM 1496 C CA . LEU A 1 179 ? 17.466 -4.539 -21.279 1.00 93.50 179 LEU A CA 1
ATOM 1497 C C . LEU A 1 179 ? 18.211 -4.483 -22.616 1.00 93.50 179 LEU A C 1
ATOM 1499 O O . LEU A 1 179 ? 19.437 -4.585 -22.657 1.00 93.50 179 LEU A O 1
ATOM 1503 N N . ARG A 1 180 ? 17.498 -4.327 -23.739 1.00 92.38 180 ARG A N 1
ATOM 1504 C CA . ARG A 1 180 ? 18.109 -4.434 -25.074 1.00 92.38 180 ARG A CA 1
ATOM 1505 C C . ARG A 1 180 ? 18.998 -3.244 -25.418 1.00 92.38 180 ARG A C 1
ATOM 1507 O O . ARG A 1 180 ? 19.906 -3.387 -26.245 1.00 92.38 180 ARG A O 1
ATOM 1514 N N . LEU A 1 181 ? 18.720 -2.067 -24.858 1.00 89.88 181 LEU A N 1
ATOM 1515 C CA . LEU A 1 181 ? 19.474 -0.854 -25.168 1.00 89.88 181 LEU A CA 1
ATOM 1516 C C . LEU A 1 181 ? 20.767 -0.701 -24.360 1.00 89.88 181 LEU A C 1
ATOM 1518 O O . LEU A 1 181 ? 21.600 0.111 -24.771 1.00 89.88 181 LEU A O 1
ATOM 1522 N N . MET A 1 182 ? 20.966 -1.511 -23.314 1.00 89.75 182 MET A N 1
ATOM 1523 C CA . MET A 1 182 ? 22.206 -1.572 -22.531 1.00 89.75 182 MET A CA 1
ATOM 1524 C C . MET A 1 182 ? 23.408 -1.991 -23.389 1.00 89.75 182 MET A C 1
ATOM 1526 O O . MET A 1 182 ? 23.269 -2.696 -24.397 1.00 89.75 182 MET A O 1
ATOM 1530 N N . LYS A 1 183 ? 24.614 -1.569 -22.988 1.00 85.56 183 LYS A N 1
ATOM 1531 C CA . LYS A 1 183 ? 25.855 -2.062 -23.598 1.00 85.56 183 LYS A CA 1
ATOM 1532 C C . LYS A 1 183 ? 26.129 -3.475 -23.079 1.00 85.56 183 LYS A C 1
ATOM 1534 O O . LYS A 1 183 ? 25.813 -3.803 -21.941 1.00 85.56 183 LYS A O 1
ATOM 1539 N N . VAL A 1 184 ? 26.779 -4.307 -23.892 1.00 84.06 184 VAL A N 1
ATOM 1540 C CA . VAL A 1 184 ? 27.141 -5.681 -23.486 1.00 84.06 184 VAL A CA 1
ATOM 1541 C C . VAL A 1 184 ? 28.071 -5.679 -22.263 1.00 84.06 184 VAL A C 1
ATOM 1543 O O . VAL A 1 184 ? 27.949 -6.537 -21.396 1.00 84.06 184 VAL A O 1
ATOM 1546 N N . SER A 1 185 ? 28.943 -4.674 -22.147 1.00 84.94 185 SER A N 1
ATOM 1547 C CA . SER A 1 185 ? 29.810 -4.457 -20.981 1.00 84.94 185 SER A CA 1
ATOM 1548 C C . SER A 1 185 ? 29.038 -4.269 -19.673 1.00 84.94 185 SER A C 1
ATOM 1550 O O . SER A 1 185 ? 29.532 -4.639 -18.611 1.00 84.94 185 SER A O 1
ATOM 1552 N N . ASP A 1 186 ? 27.825 -3.716 -19.738 1.00 87.31 186 ASP A N 1
ATOM 1553 C CA . ASP A 1 186 ? 27.060 -3.348 -18.547 1.00 87.31 186 ASP A CA 1
ATOM 1554 C C . ASP A 1 186 ? 26.535 -4.585 -17.810 1.00 87.31 186 ASP A C 1
ATOM 1556 O O . ASP A 1 186 ? 26.34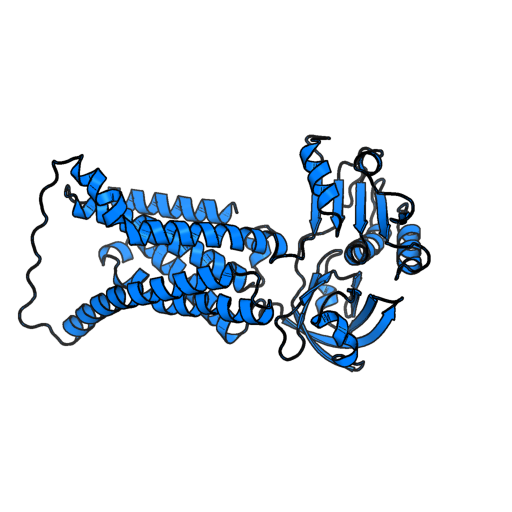8 -4.537 -16.598 1.00 87.31 186 ASP A O 1
ATOM 1560 N N . PHE A 1 187 ? 26.364 -5.714 -18.507 1.00 89.44 187 PHE A N 1
ATOM 1561 C CA . PHE A 1 187 ? 25.940 -6.982 -17.901 1.00 89.44 187 PHE A CA 1
ATOM 1562 C C . PHE A 1 187 ? 26.967 -7.562 -16.920 1.00 89.44 187 PHE A C 1
ATOM 1564 O O . PHE A 1 187 ? 26.612 -8.411 -16.111 1.00 89.44 187 PHE A O 1
ATOM 1571 N N . TYR A 1 188 ? 28.213 -7.088 -16.959 1.00 90.19 188 TYR A N 1
ATOM 1572 C CA . TYR A 1 188 ? 29.267 -7.478 -16.019 1.00 90.19 188 TYR A CA 1
ATOM 1573 C C . TYR A 1 188 ? 29.504 -6.428 -14.929 1.00 90.19 188 TYR A C 1
ATOM 1575 O O . TYR A 1 188 ? 30.307 -6.647 -14.026 1.00 90.19 188 TYR A O 1
ATOM 1583 N N . MET A 1 189 ? 28.818 -5.284 -15.004 1.00 93.25 189 MET A N 1
ATOM 1584 C CA . MET A 1 189 ? 28.982 -4.175 -14.071 1.00 93.25 189 MET A CA 1
ATOM 1585 C C . MET A 1 189 ? 27.838 -4.140 -13.050 1.00 93.25 189 MET A C 1
ATOM 1587 O O . MET A 1 189 ? 26.689 -4.420 -13.406 1.00 93.25 189 MET A O 1
ATOM 1591 N N . PRO A 1 190 ? 28.099 -3.722 -11.794 1.00 95.12 190 PRO A N 1
ATOM 1592 C CA . PRO A 1 190 ? 27.064 -3.627 -10.762 1.00 95.12 190 PRO A CA 1
ATOM 1593 C C . PRO A 1 190 ? 25.842 -2.806 -11.193 1.00 95.12 190 PRO A C 1
ATOM 1595 O O . PRO A 1 190 ? 24.709 -3.140 -10.841 1.00 95.12 190 PRO A O 1
ATOM 1598 N N . PHE A 1 191 ? 26.054 -1.760 -11.997 1.00 95.19 191 PHE A N 1
ATOM 1599 C CA . PHE A 1 191 ? 24.978 -0.923 -12.520 1.00 95.19 191 PHE A CA 1
ATOM 1600 C C . PHE A 1 191 ? 24.029 -1.697 -13.444 1.00 95.19 191 PHE A C 1
ATOM 1602 O O . PHE A 1 191 ? 22.820 -1.711 -13.208 1.00 95.19 191 PHE A O 1
ATOM 1609 N N . GLY A 1 192 ? 24.552 -2.397 -14.456 1.00 95.12 192 GLY A N 1
ATOM 1610 C CA . GLY A 1 192 ? 23.708 -3.154 -15.378 1.00 95.12 192 GLY A CA 1
ATOM 1611 C C . GLY A 1 192 ? 23.066 -4.374 -14.718 1.00 95.12 192 GLY A C 1
ATOM 1612 O O . GLY A 1 192 ? 21.881 -4.627 -14.935 1.00 95.12 192 GLY A O 1
ATOM 1613 N N . LEU A 1 193 ? 23.780 -5.061 -13.820 1.00 96.12 193 LEU A N 1
ATOM 1614 C CA . LEU A 1 193 ? 23.204 -6.131 -12.996 1.00 96.12 193 LEU A CA 1
ATOM 1615 C C . LEU A 1 193 ? 22.040 -5.629 -12.131 1.00 96.12 193 LEU A C 1
ATOM 1617 O O . LEU A 1 193 ? 21.033 -6.324 -11.988 1.00 96.12 193 LEU A O 1
ATOM 1621 N N . SER A 1 194 ? 22.129 -4.401 -11.613 1.00 96.94 194 SER A N 1
ATOM 1622 C CA . SER A 1 194 ? 21.024 -3.778 -10.881 1.00 96.94 194 SER A CA 1
ATOM 1623 C C . SER A 1 194 ? 19.807 -3.554 -11.779 1.00 96.94 194 SER A C 1
ATOM 1625 O O . SER A 1 194 ? 18.693 -3.871 -11.372 1.00 96.94 194 SER A O 1
ATOM 1627 N N . ILE A 1 195 ? 19.990 -3.079 -13.017 1.00 97.12 195 ILE A N 1
ATOM 1628 C CA . ILE A 1 195 ? 18.890 -2.902 -13.984 1.00 97.12 195 ILE A CA 1
ATOM 1629 C C . ILE A 1 195 ? 18.233 -4.246 -14.322 1.00 97.12 195 ILE A C 1
ATOM 1631 O O . ILE A 1 195 ? 17.002 -4.332 -14.378 1.00 97.12 195 ILE A O 1
ATOM 1635 N N . VAL A 1 196 ? 19.025 -5.308 -14.496 1.00 97.62 196 VAL A N 1
ATOM 1636 C CA . VAL A 1 196 ? 18.508 -6.668 -14.709 1.00 97.62 196 VAL A CA 1
ATOM 1637 C C . VAL A 1 196 ? 17.675 -7.117 -13.508 1.00 97.62 196 VAL A C 1
ATOM 1639 O O . VAL A 1 196 ? 16.527 -7.522 -13.685 1.00 97.62 196 VAL A O 1
ATOM 1642 N N . ALA A 1 197 ? 18.198 -6.976 -12.287 1.00 97.88 197 ALA A N 1
ATOM 1643 C CA . ALA A 1 197 ? 17.485 -7.347 -11.065 1.00 97.88 197 ALA A CA 1
ATOM 1644 C C . ALA A 1 197 ? 16.169 -6.566 -10.897 1.00 97.88 197 ALA A C 1
ATOM 1646 O O . ALA A 1 197 ? 15.123 -7.162 -10.640 1.00 97.88 197 ALA A O 1
ATOM 1647 N N . ILE A 1 198 ? 16.199 -5.246 -11.113 1.00 98.25 198 ILE A N 1
ATOM 1648 C CA . ILE A 1 198 ? 15.014 -4.375 -11.096 1.00 98.25 198 ILE A CA 1
ATOM 1649 C C . ILE A 1 198 ? 13.984 -4.867 -12.119 1.00 98.25 198 ILE A C 1
ATOM 1651 O O . ILE A 1 198 ? 12.808 -5.018 -11.794 1.00 98.25 198 ILE A O 1
ATOM 1655 N N . THR A 1 199 ? 14.425 -5.185 -13.336 1.00 98.31 199 THR A N 1
ATOM 1656 C CA . THR A 1 199 ? 13.549 -5.677 -14.404 1.00 98.31 199 THR A CA 1
ATOM 1657 C C . THR A 1 199 ? 12.889 -7.002 -14.036 1.00 98.31 199 THR A C 1
ATOM 1659 O O . THR A 1 199 ? 11.680 -7.145 -14.202 1.00 98.31 199 THR A O 1
ATOM 1662 N N . VAL A 1 200 ? 13.643 -7.954 -13.482 1.00 98.38 200 VAL A N 1
ATOM 1663 C CA . VAL A 1 200 ? 13.107 -9.249 -13.035 1.00 98.38 200 VAL A CA 1
ATOM 1664 C C . VAL A 1 200 ? 12.056 -9.061 -11.940 1.00 98.38 200 VAL A C 1
ATOM 1666 O O . VAL A 1 200 ? 10.974 -9.642 -12.023 1.00 98.38 200 VAL A O 1
ATOM 1669 N N . VAL A 1 201 ? 12.330 -8.211 -10.945 1.00 98.38 201 VAL A N 1
ATOM 1670 C CA . VAL A 1 201 ? 11.377 -7.907 -9.865 1.00 98.38 201 VAL A CA 1
ATOM 1671 C C . VAL A 1 201 ? 10.118 -7.229 -10.412 1.00 98.38 201 VAL A C 1
ATOM 1673 O O . VAL A 1 201 ? 9.007 -7.599 -10.032 1.00 98.38 201 VAL A O 1
ATOM 1676 N N . GLY A 1 202 ? 10.261 -6.273 -11.329 1.00 98.19 202 GLY A N 1
ATOM 1677 C CA . GLY A 1 202 ? 9.127 -5.578 -11.935 1.00 98.19 202 GLY A CA 1
ATOM 1678 C C . GLY A 1 202 ? 8.277 -6.477 -12.833 1.00 98.19 202 GLY A C 1
ATOM 1679 O O . GLY A 1 202 ? 7.048 -6.398 -12.786 1.00 98.19 202 GLY A O 1
ATOM 1680 N N . LEU A 1 203 ? 8.898 -7.388 -13.591 1.00 98.44 203 LEU A N 1
ATOM 1681 C CA . LEU A 1 203 ? 8.193 -8.409 -14.371 1.00 98.44 203 LEU A CA 1
ATOM 1682 C C . LEU A 1 203 ? 7.441 -9.373 -13.455 1.00 98.44 203 LEU A C 1
ATOM 1684 O O . LEU A 1 203 ? 6.257 -9.625 -13.670 1.00 98.44 203 LEU A O 1
ATOM 1688 N N . TRP A 1 204 ? 8.092 -9.855 -12.393 1.00 98.00 204 TRP A N 1
ATOM 1689 C CA . TRP A 1 204 ? 7.446 -10.682 -11.378 1.00 98.00 204 TRP A CA 1
ATOM 1690 C C . TRP A 1 204 ? 6.225 -9.978 -10.768 1.00 98.00 204 TRP A C 1
ATOM 1692 O O . TRP A 1 204 ? 5.152 -10.582 -10.687 1.00 98.00 204 TRP A O 1
ATOM 1702 N N . ALA A 1 205 ? 6.352 -8.705 -10.386 1.00 97.75 205 ALA A N 1
ATOM 1703 C CA . ALA A 1 205 ? 5.253 -7.935 -9.810 1.00 97.75 205 ALA A CA 1
ATOM 1704 C C . ALA A 1 205 ? 4.113 -7.738 -10.821 1.00 97.75 205 ALA A C 1
ATOM 1706 O O . ALA A 1 205 ? 2.957 -8.004 -10.498 1.00 97.75 205 ALA A O 1
ATOM 1707 N N . SER A 1 206 ? 4.440 -7.353 -12.058 1.00 97.81 206 SER A N 1
ATOM 1708 C CA . SER A 1 206 ? 3.466 -7.111 -13.131 1.00 97.81 206 SER A CA 1
ATOM 1709 C C . SER A 1 206 ? 2.680 -8.371 -13.486 1.00 97.81 206 SER A C 1
ATOM 1711 O O . SER A 1 206 ? 1.453 -8.343 -13.539 1.00 97.81 206 SER A O 1
ATOM 1713 N N . ILE A 1 207 ? 3.367 -9.502 -13.672 1.00 97.56 207 ILE A N 1
ATOM 1714 C CA . ILE A 1 207 ? 2.735 -10.777 -14.034 1.00 97.56 207 ILE A CA 1
ATOM 1715 C C . ILE A 1 207 ? 1.819 -11.270 -12.909 1.00 97.56 207 ILE A C 1
ATOM 1717 O O . ILE A 1 207 ? 0.701 -11.713 -13.176 1.00 97.56 207 ILE A O 1
ATOM 1721 N N . ASN A 1 208 ? 2.259 -11.202 -11.647 1.00 96.06 208 ASN A N 1
ATOM 1722 C CA . ASN A 1 208 ? 1.418 -11.640 -10.531 1.00 96.06 208 ASN A CA 1
ATOM 1723 C C . ASN A 1 208 ? 0.228 -10.702 -10.305 1.00 96.06 208 ASN A C 1
ATOM 1725 O O . ASN A 1 208 ? -0.875 -11.202 -10.098 1.00 96.06 208 ASN A O 1
ATOM 1729 N N . LEU A 1 209 ? 0.417 -9.384 -10.430 1.00 94.50 209 LEU A N 1
ATOM 1730 C CA . LEU A 1 209 ? -0.669 -8.407 -10.352 1.00 94.50 209 LEU A CA 1
ATOM 1731 C C . LEU A 1 209 ? -1.746 -8.677 -11.414 1.00 94.50 209 LEU A C 1
ATOM 1733 O O . LEU A 1 209 ? -2.930 -8.687 -11.090 1.00 94.50 209 LEU A O 1
ATOM 1737 N N . LEU A 1 210 ? -1.345 -8.946 -12.661 1.00 94.81 210 LEU A N 1
ATOM 1738 C CA . LEU A 1 210 ? -2.274 -9.213 -13.763 1.00 94.81 210 LEU A CA 1
ATOM 1739 C C . LEU A 1 210 ? -2.963 -10.580 -13.654 1.00 94.81 210 LEU A C 1
ATOM 1741 O O . LEU A 1 210 ? -4.136 -10.697 -13.994 1.00 94.81 210 LEU A O 1
ATOM 1745 N N . ARG A 1 211 ? -2.251 -11.618 -13.191 1.00 94.88 211 ARG A N 1
ATOM 1746 C CA . ARG A 1 211 ? -2.777 -12.993 -13.155 1.00 94.88 211 ARG A CA 1
ATOM 1747 C C . ARG A 1 211 ? -3.563 -13.316 -11.890 1.00 94.88 211 ARG A C 1
ATOM 1749 O O . ARG A 1 211 ? -4.583 -13.989 -11.966 1.00 94.88 211 ARG A O 1
ATOM 1756 N N . LYS A 1 212 ? -3.042 -12.929 -10.726 1.00 92.50 212 LYS A N 1
ATOM 1757 C CA . LYS A 1 212 ? -3.582 -13.319 -9.413 1.00 92.50 212 LYS A CA 1
ATOM 1758 C C . LYS A 1 212 ? -4.318 -12.180 -8.707 1.00 92.50 212 LYS A C 1
ATOM 1760 O O . LYS A 1 212 ? -4.983 -12.421 -7.702 1.00 92.50 212 LYS A O 1
ATOM 1765 N N . GLY A 1 213 ? -4.208 -10.962 -9.232 1.00 91.44 213 GLY A N 1
ATOM 1766 C CA . GLY A 1 213 ? -4.692 -9.760 -8.570 1.00 91.44 213 GLY A CA 1
ATOM 1767 C C . GLY A 1 213 ? -3.774 -9.320 -7.427 1.00 91.44 213 GLY A C 1
ATOM 1768 O O . GLY A 1 213 ? -2.829 -10.025 -7.063 1.00 91.44 213 GLY A O 1
ATOM 1769 N N . PRO A 1 214 ? -4.024 -8.134 -6.861 1.00 91.56 214 PRO A N 1
ATOM 1770 C CA . PRO A 1 214 ? -3.246 -7.626 -5.744 1.00 91.56 214 PRO A CA 1
ATOM 1771 C C . PRO A 1 214 ? -3.505 -8.452 -4.476 1.00 91.56 214 PRO A C 1
ATOM 1773 O O . PRO A 1 214 ? -4.585 -9.013 -4.295 1.00 91.56 214 PRO A O 1
ATOM 1776 N N . GLY A 1 215 ? -2.501 -8.555 -3.604 1.00 93.19 215 GLY A N 1
ATOM 1777 C CA . GLY A 1 215 ? -2.666 -9.168 -2.285 1.00 93.19 215 GLY A CA 1
ATOM 1778 C C . GLY A 1 215 ? -2.856 -10.680 -2.286 1.00 93.19 215 GLY A C 1
ATOM 1779 O O . GLY A 1 215 ? -3.176 -11.255 -1.251 1.00 93.19 215 GLY A O 1
ATOM 1780 N N . TRP A 1 216 ? -2.635 -11.349 -3.423 1.00 93.38 216 TRP A N 1
ATOM 1781 C CA . TRP A 1 216 ? -2.969 -12.764 -3.624 1.00 93.38 216 TRP A CA 1
ATOM 1782 C C . TRP A 1 216 ? -2.380 -13.727 -2.583 1.00 93.38 216 TRP A C 1
ATOM 1784 O O . TRP A 1 216 ? -2.897 -14.823 -2.408 1.00 93.38 216 TRP A O 1
ATOM 1794 N N . GLN A 1 217 ? -1.281 -13.353 -1.921 1.00 94.88 217 GLN A N 1
ATOM 1795 C CA . GLN A 1 217 ? -0.625 -14.173 -0.894 1.00 94.88 217 GLN A CA 1
ATOM 1796 C C . GLN A 1 217 ? -1.336 -14.131 0.462 1.00 94.88 217 GLN A C 1
ATOM 1798 O O . GLN A 1 217 ? -1.075 -14.993 1.290 1.00 94.88 217 GLN A O 1
ATOM 1803 N N . LYS A 1 218 ? -2.188 -13.127 0.686 1.00 94.50 218 LYS A N 1
ATOM 1804 C CA . LYS A 1 218 ? -2.965 -12.924 1.914 1.00 94.50 218 LYS A CA 1
ATOM 1805 C C . LYS A 1 218 ? -4.464 -13.154 1.695 1.00 94.50 218 LYS A C 1
ATOM 1807 O O . LYS A 1 218 ? -5.275 -12.757 2.524 1.00 94.50 218 LYS A O 1
ATOM 1812 N N . LYS A 1 219 ? -4.843 -13.744 0.556 1.00 94.56 219 LYS A N 1
ATOM 1813 C CA . LYS A 1 219 ? -6.233 -14.081 0.250 1.00 94.56 219 LYS A CA 1
ATOM 1814 C C . LYS A 1 219 ? -6.629 -15.401 0.893 1.00 94.56 219 LYS A C 1
ATOM 1816 O O . LYS A 1 219 ? -5.916 -16.394 0.765 1.00 94.56 219 LYS A O 1
ATOM 1821 N N . MET A 1 220 ? -7.800 -15.423 1.510 1.00 94.25 220 MET A N 1
ATOM 1822 C CA . MET A 1 220 ? -8.376 -16.613 2.125 1.00 94.25 220 MET A CA 1
ATOM 1823 C C . MET A 1 220 ? -9.898 -16.576 2.095 1.00 94.25 220 MET A C 1
ATOM 1825 O O . MET A 1 220 ? -10.506 -15.523 1.919 1.00 94.25 220 MET A O 1
ATOM 1829 N N . LYS A 1 221 ? -10.519 -17.746 2.248 1.00 95.44 221 LYS A N 1
ATOM 1830 C CA . LYS A 1 221 ? -11.976 -17.860 2.286 1.00 95.44 221 LYS A CA 1
ATOM 1831 C C . LYS A 1 221 ? -12.505 -17.446 3.656 1.00 95.44 221 LYS A C 1
ATOM 1833 O O . LYS A 1 221 ? -11.930 -17.823 4.675 1.00 95.44 221 LYS A O 1
ATOM 1838 N N . ALA A 1 222 ? -13.615 -16.724 3.651 1.00 96.38 222 ALA A N 1
ATOM 1839 C CA . ALA A 1 222 ? -14.403 -16.399 4.827 1.00 96.38 222 ALA A CA 1
ATOM 1840 C C . ALA A 1 222 ? -15.841 -16.887 4.629 1.00 96.38 222 ALA A C 1
ATOM 1842 O O . ALA A 1 222 ? -16.391 -16.785 3.530 1.00 96.38 222 ALA A O 1
ATOM 1843 N N . HIS A 1 223 ? -16.426 -17.430 5.694 1.00 97.06 223 HIS A N 1
ATOM 1844 C CA . HIS A 1 223 ? -17.801 -17.917 5.728 1.00 97.06 223 HIS A CA 1
ATOM 1845 C C . HIS A 1 223 ? -18.657 -16.933 6.513 1.00 97.06 223 HIS A C 1
ATOM 1847 O O . HIS A 1 223 ? -18.367 -16.694 7.681 1.00 97.06 223 HIS A O 1
ATOM 1853 N N . VAL A 1 224 ? -19.705 -16.381 5.909 1.00 97.38 224 VAL A N 1
ATOM 1854 C CA . VAL A 1 224 ? -20.611 -15.459 6.604 1.00 97.38 224 VAL A CA 1
ATOM 1855 C C . VAL A 1 224 ? -21.396 -16.233 7.654 1.00 97.38 224 VAL A C 1
ATOM 1857 O O . VAL A 1 224 ? -22.207 -17.096 7.314 1.00 97.38 224 VAL A O 1
ATOM 1860 N N . THR A 1 225 ? -21.170 -15.930 8.929 1.00 97.44 225 THR A N 1
ATOM 1861 C CA . THR A 1 225 ? -21.950 -16.511 10.030 1.00 97.44 225 THR A CA 1
ATOM 1862 C C . THR A 1 225 ? -23.205 -15.708 10.312 1.00 97.44 225 THR A C 1
ATOM 1864 O O . THR A 1 225 ? -24.227 -16.286 10.670 1.00 97.44 225 THR A O 1
ATOM 1867 N N . SER A 1 226 ? -23.140 -14.390 10.141 1.00 96.88 226 SER A N 1
ATOM 1868 C CA . SER A 1 226 ? -24.256 -13.481 10.378 1.00 96.88 226 SER A CA 1
ATOM 1869 C C . SER A 1 226 ? -23.988 -12.143 9.691 1.00 96.88 226 SER A C 1
ATOM 1871 O O . SER A 1 226 ? -22.853 -11.666 9.621 1.00 96.88 226 SER A O 1
ATOM 1873 N N . ILE A 1 227 ? -25.044 -11.535 9.160 1.00 95.69 227 ILE A N 1
ATOM 1874 C CA . ILE A 1 227 ? -25.013 -10.185 8.603 1.00 95.69 227 ILE A CA 1
ATOM 1875 C C . ILE A 1 227 ? -26.301 -9.465 9.002 1.00 95.69 227 ILE A C 1
ATOM 1877 O O . ILE A 1 227 ? -27.398 -9.977 8.786 1.00 95.69 227 ILE A O 1
ATOM 1881 N N . SER A 1 228 ? -26.180 -8.296 9.628 1.00 94.25 228 SER A N 1
ATOM 1882 C CA . SER A 1 228 ? -27.336 -7.552 10.141 1.00 94.25 228 SER A CA 1
ATOM 1883 C C . SER A 1 228 ? -27.139 -6.042 10.082 1.00 94.25 228 SER A C 1
ATOM 1885 O O . SER A 1 228 ? -26.017 -5.534 10.119 1.00 94.25 228 SER A O 1
ATOM 1887 N N . GLU A 1 229 ? -28.246 -5.309 9.976 1.00 93.31 229 GLU A N 1
ATOM 1888 C CA . GLU A 1 229 ? -28.248 -3.854 10.110 1.00 93.31 229 GLU A CA 1
ATOM 1889 C C . GLU A 1 229 ? -28.142 -3.442 11.576 1.00 93.31 229 GLU A C 1
ATOM 1891 O O . GLU A 1 229 ? -28.780 -4.023 12.453 1.00 93.31 229 GLU A O 1
ATOM 1896 N N . VAL A 1 230 ? -27.349 -2.403 11.833 1.00 91.62 230 VAL A N 1
ATOM 1897 C CA . VAL A 1 230 ? -27.227 -1.776 13.148 1.00 91.62 230 VAL A CA 1
ATOM 1898 C C . VAL A 1 230 ? -27.478 -0.284 12.987 1.00 91.62 230 VAL A C 1
ATOM 1900 O O . VAL A 1 230 ? -26.715 0.423 12.324 1.00 91.62 230 VAL A O 1
ATOM 1903 N N . GLY A 1 231 ? -28.559 0.201 13.597 1.00 85.88 231 GLY A N 1
ATOM 1904 C CA . GLY A 1 231 ? -29.044 1.562 13.372 1.00 85.88 231 GLY A CA 1
ATOM 1905 C C . GLY A 1 231 ? -29.508 1.773 11.926 1.00 85.88 231 GLY A C 1
ATOM 1906 O O . GLY A 1 231 ? -29.913 0.833 11.250 1.00 85.88 231 GLY A O 1
ATOM 1907 N N . SER A 1 232 ? -29.458 3.016 11.441 1.00 81.12 232 SER A N 1
ATOM 1908 C CA . SER A 1 232 ? -29.968 3.365 10.106 1.00 81.12 232 SER A CA 1
ATOM 1909 C C . SER A 1 232 ? -28.950 3.221 8.968 1.00 81.12 232 SER A C 1
ATOM 1911 O O . SER A 1 232 ? -29.341 3.161 7.805 1.00 81.12 232 SER A O 1
ATOM 1913 N N . ASP A 1 233 ? -27.644 3.247 9.260 1.00 87.81 233 ASP A N 1
ATOM 1914 C CA . ASP A 1 233 ? -26.601 3.374 8.229 1.00 87.81 233 ASP A CA 1
ATOM 1915 C C . ASP A 1 233 ? -25.378 2.464 8.423 1.00 87.81 233 ASP A C 1
ATOM 1917 O O . ASP A 1 233 ? -24.369 2.659 7.740 1.00 87.81 233 ASP A O 1
ATOM 1921 N N . CYS A 1 234 ? -25.451 1.461 9.304 1.00 92.62 234 CYS A N 1
ATOM 1922 C CA . CYS A 1 234 ? -24.350 0.528 9.539 1.00 92.62 234 CYS A CA 1
ATOM 1923 C C . CYS A 1 234 ? -24.773 -0.942 9.438 1.00 92.62 234 CYS A C 1
ATOM 1925 O O . CYS A 1 234 ? -25.940 -1.298 9.581 1.00 92.62 234 CYS A O 1
ATOM 1927 N N . ILE A 1 235 ? -23.789 -1.791 9.161 1.00 95.06 235 ILE A N 1
ATOM 1928 C CA . ILE A 1 235 ? -23.905 -3.237 9.003 1.00 95.06 235 ILE A CA 1
ATOM 1929 C C . ILE A 1 235 ? -22.885 -3.883 9.939 1.00 95.06 235 ILE A C 1
ATOM 1931 O O . ILE A 1 235 ? -21.724 -3.466 9.976 1.00 95.06 235 ILE A O 1
ATOM 1935 N N . ARG A 1 236 ? -23.307 -4.911 10.672 1.00 97.06 236 ARG A N 1
ATOM 1936 C CA . ARG A 1 236 ? -22.419 -5.829 11.385 1.00 97.06 236 ARG A CA 1
ATOM 1937 C C . ARG A 1 236 ? -22.281 -7.091 10.544 1.00 97.06 236 ARG A C 1
ATOM 1939 O O . ARG A 1 236 ? -23.278 -7.750 10.261 1.00 97.06 236 ARG A O 1
ATOM 1946 N N . LEU A 1 237 ? -21.058 -7.381 10.109 1.00 97.25 237 LEU A N 1
ATOM 1947 C CA . LEU A 1 237 ? -20.729 -8.565 9.320 1.00 97.25 237 LEU A CA 1
ATOM 1948 C C . LEU A 1 237 ? -19.823 -9.474 10.145 1.00 97.25 237 LEU A C 1
ATOM 1950 O O . LEU A 1 237 ? -18.692 -9.102 10.451 1.00 97.25 237 LEU A O 1
ATOM 1954 N N . GLU A 1 238 ? -20.326 -10.655 10.471 1.00 97.81 238 GLU A N 1
ATOM 1955 C CA . GLU A 1 238 ? -19.621 -11.701 11.203 1.00 97.81 238 GLU A CA 1
ATOM 1956 C C . GLU A 1 238 ? -19.211 -12.795 10.226 1.00 97.81 238 GLU A C 1
ATOM 1958 O O . GLU A 1 238 ? -19.997 -13.233 9.375 1.00 97.81 238 GLU A O 1
ATOM 1963 N N . MET A 1 239 ? -17.958 -13.224 10.324 1.00 97.56 239 MET A N 1
ATOM 1964 C CA . MET A 1 239 ? -17.429 -14.245 9.440 1.00 97.56 239 MET A CA 1
ATOM 1965 C C . MET A 1 239 ? -16.484 -15.195 10.159 1.00 97.56 239 MET A C 1
ATOM 1967 O O . MET A 1 239 ? -15.622 -14.775 10.928 1.00 97.56 239 MET A O 1
ATOM 1971 N N . LYS A 1 240 ? -16.588 -16.479 9.820 1.00 97.62 240 LYS A N 1
ATOM 1972 C CA . LYS A 1 240 ? -15.609 -17.492 10.196 1.00 97.62 240 LYS A CA 1
ATOM 1973 C C . LYS A 1 240 ? -14.464 -17.539 9.203 1.00 97.62 240 LYS A C 1
ATOM 1975 O O . LYS A 1 240 ? -14.675 -17.715 8.000 1.00 97.62 240 LYS A O 1
ATOM 1980 N N . THR A 1 241 ? -13.248 -17.392 9.707 1.00 96.38 241 THR A N 1
ATOM 1981 C CA . THR A 1 241 ? -12.019 -17.410 8.919 1.00 96.38 241 THR A CA 1
ATOM 1982 C C . THR A 1 241 ? -10.813 -17.688 9.819 1.00 96.38 241 THR A C 1
ATOM 1984 O O . THR A 1 241 ? -10.712 -17.101 10.896 1.00 96.38 241 THR A O 1
ATOM 1987 N N . PRO A 1 242 ? -9.843 -18.518 9.386 1.00 94.62 242 PRO A N 1
ATOM 1988 C CA . PRO A 1 242 ? -8.615 -18.728 10.154 1.00 94.62 242 PRO A CA 1
ATOM 1989 C C . PRO A 1 242 ? -7.738 -17.468 10.240 1.00 94.62 242 PRO A C 1
ATOM 1991 O O . PRO A 1 242 ? -6.759 -17.465 10.982 1.00 94.62 242 PRO A O 1
ATOM 1994 N N . LEU A 1 243 ? -8.102 -16.401 9.512 1.00 94.19 243 LEU A N 1
ATOM 1995 C CA . LEU A 1 243 ? -7.460 -15.091 9.562 1.00 94.19 243 LEU A CA 1
ATOM 1996 C C . LEU A 1 243 ? -7.367 -14.547 10.986 1.00 94.19 243 LEU A C 1
ATOM 1998 O O . LEU A 1 243 ? -6.388 -13.886 11.312 1.00 94.19 243 LEU A O 1
ATOM 2002 N N . GLY A 1 244 ? -8.377 -14.822 11.816 1.00 94.00 244 GLY A N 1
ATOM 2003 C CA . GLY A 1 244 ? -8.502 -14.270 13.161 1.00 94.00 244 GLY A CA 1
ATOM 2004 C C . GLY A 1 244 ? -7.260 -14.475 14.039 1.00 94.00 244 GLY A C 1
ATOM 2005 O O . GLY A 1 244 ? -6.861 -13.554 14.748 1.00 94.00 244 GLY A O 1
ATOM 2006 N N . LYS A 1 245 ? -6.552 -15.608 13.891 1.00 94.31 245 LYS A N 1
ATOM 2007 C CA . LYS A 1 245 ? -5.289 -15.900 14.609 1.00 94.31 245 LYS A CA 1
ATOM 2008 C C . LYS A 1 245 ? -4.136 -14.957 14.275 1.00 94.31 245 LYS A C 1
ATOM 2010 O O . LYS A 1 245 ? -3.205 -14.821 15.064 1.00 94.31 245 LYS A O 1
ATOM 2015 N N . GLU A 1 246 ? -4.150 -14.373 13.082 1.00 93.81 246 GLU A N 1
ATOM 2016 C CA . GLU A 1 246 ? -3.087 -13.494 12.586 1.00 93.81 246 GLU A CA 1
ATOM 2017 C C . GLU A 1 246 ? -3.392 -12.012 12.841 1.00 93.81 246 GLU A C 1
ATOM 2019 O O . GLU A 1 246 ? -2.516 -11.163 12.660 1.00 93.81 246 GLU A O 1
ATOM 2024 N N . VAL A 1 247 ? -4.626 -11.689 13.242 1.00 95.56 247 VAL A N 1
ATOM 2025 C CA . VAL A 1 247 ? -5.095 -10.315 13.417 1.00 95.56 247 VAL A CA 1
ATOM 2026 C C . VAL A 1 247 ? -4.512 -9.701 14.684 1.00 95.56 247 VAL A C 1
ATOM 2028 O O . VAL A 1 247 ? -4.581 -10.263 15.776 1.00 95.56 247 VAL A O 1
ATOM 2031 N N . LEU A 1 248 ? -4.002 -8.479 14.545 1.00 95.62 248 LEU A N 1
ATOM 2032 C CA . LEU A 1 248 ? -3.707 -7.594 15.665 1.00 95.62 248 LEU A CA 1
ATOM 2033 C C . LEU A 1 248 ? -4.777 -6.495 15.793 1.00 95.62 248 LEU A C 1
ATOM 2035 O O . LEU A 1 248 ? -5.341 -6.058 14.784 1.00 95.62 248 LEU A O 1
ATOM 2039 N N . PRO A 1 249 ? -5.036 -5.990 17.016 1.00 96.00 249 PRO A N 1
ATOM 2040 C CA . PRO A 1 249 ? -5.995 -4.912 17.234 1.00 96.00 249 PRO A CA 1
ATOM 2041 C C . PRO A 1 249 ? -5.700 -3.678 16.374 1.00 96.00 249 PRO A C 1
ATOM 2043 O O . PRO A 1 249 ? -4.585 -3.155 16.384 1.00 96.00 249 PRO A O 1
ATOM 2046 N N . GLY A 1 250 ? -6.725 -3.203 15.663 1.00 93.81 250 GLY A N 1
ATOM 2047 C CA . GLY A 1 250 ? -6.654 -2.047 14.767 1.00 93.81 250 GLY A CA 1
ATOM 2048 C C . GLY A 1 250 ? -6.084 -2.326 13.376 1.00 93.81 250 GLY A C 1
ATOM 2049 O O . GLY A 1 250 ? -5.852 -1.388 12.622 1.00 93.81 250 GLY A O 1
ATOM 2050 N N . GLN A 1 251 ? -5.870 -3.592 13.011 1.00 95.31 251 GLN A N 1
ATOM 2051 C CA . GLN A 1 251 ? -5.656 -3.966 11.615 1.00 95.31 251 GLN A CA 1
ATOM 2052 C C . GLN A 1 251 ? -6.966 -3.985 10.824 1.00 95.31 251 GLN A C 1
ATOM 2054 O O . GLN A 1 251 ? -8.070 -4.008 11.373 1.00 95.31 251 GLN A O 1
ATOM 2059 N N . PHE A 1 252 ? -6.830 -4.000 9.504 1.00 95.62 252 PHE A N 1
ATOM 2060 C CA . PHE A 1 252 ? -7.936 -4.068 8.562 1.00 95.62 252 PHE A CA 1
ATOM 2061 C C . PHE A 1 252 ? -7.748 -5.220 7.576 1.00 95.62 252 PHE A C 1
ATOM 2063 O O . PHE A 1 252 ? -6.659 -5.777 7.429 1.00 95.62 252 PHE A O 1
ATOM 2070 N N . LEU A 1 253 ? -8.816 -5.566 6.869 1.00 96.06 253 LEU A N 1
ATOM 2071 C CA . LEU A 1 253 ? -8.793 -6.527 5.769 1.00 96.06 253 LEU A CA 1
ATOM 2072 C C . LEU A 1 253 ? -9.592 -5.988 4.585 1.00 96.06 253 LEU A C 1
ATOM 2074 O O . LEU A 1 253 ? -10.390 -5.067 4.745 1.00 96.06 253 LEU A O 1
ATOM 2078 N N . PHE A 1 254 ? -9.397 -6.558 3.400 1.00 95.00 254 PHE A N 1
ATOM 2079 C CA . PHE A 1 254 ? -10.268 -6.300 2.259 1.00 95.00 254 PHE A CA 1
ATOM 2080 C C . PHE A 1 254 ? -11.319 -7.387 2.115 1.00 95.00 254 PHE A C 1
ATOM 2082 O O . PHE A 1 254 ? -10.995 -8.572 2.151 1.00 95.00 254 PHE A O 1
ATOM 2089 N N . VAL A 1 255 ? -12.554 -6.974 1.857 1.00 93.81 255 VAL A N 1
ATOM 2090 C CA . VAL A 1 255 ? -13.653 -7.862 1.467 1.00 93.81 255 VAL A CA 1
ATOM 2091 C C . VAL A 1 255 ? -13.762 -7.868 -0.053 1.00 93.81 255 VAL A C 1
ATOM 2093 O O . VAL A 1 255 ? -14.021 -6.823 -0.651 1.00 93.81 255 VAL A O 1
ATOM 2096 N N . HIS A 1 256 ? -13.587 -9.036 -0.677 1.00 90.00 256 HIS A N 1
ATOM 2097 C CA . HIS A 1 256 ? -13.705 -9.231 -2.123 1.00 90.00 256 HIS A CA 1
ATOM 2098 C C . HIS A 1 256 ? -15.015 -9.952 -2.451 1.00 90.00 256 HIS A C 1
ATOM 2100 O O . HIS A 1 256 ? -15.137 -11.166 -2.286 1.00 90.00 256 HIS A O 1
ATOM 2106 N N . LEU A 1 257 ? -15.998 -9.202 -2.952 1.00 85.88 257 LEU A N 1
ATOM 2107 C CA . LEU A 1 257 ? -17.210 -9.790 -3.526 1.00 85.88 257 LEU A CA 1
ATOM 2108 C C . LEU A 1 257 ? -17.003 -10.120 -5.011 1.00 85.88 257 LEU A C 1
ATOM 2110 O O . LEU A 1 257 ? -16.220 -9.441 -5.685 1.00 85.88 257 LEU A O 1
ATOM 2114 N N . PRO A 1 258 ? -17.736 -11.102 -5.570 1.00 79.06 258 PRO A N 1
ATOM 2115 C CA . PRO A 1 258 ? -17.656 -11.431 -6.988 1.00 79.06 258 PRO A CA 1
ATOM 2116 C C . PRO A 1 258 ? -17.800 -10.196 -7.887 1.00 79.06 258 PRO A C 1
ATOM 2118 O O . PRO A 1 258 ? -18.763 -9.430 -7.790 1.00 79.06 258 PRO A O 1
ATOM 2121 N N . GLY A 1 259 ? -16.814 -10.002 -8.766 1.00 76.38 259 GLY A N 1
ATOM 2122 C CA . GLY A 1 259 ? -16.775 -8.899 -9.723 1.00 76.38 259 GLY A CA 1
ATOM 2123 C C . GLY A 1 259 ? -16.352 -7.544 -9.150 1.00 76.38 259 GLY A C 1
ATOM 2124 O O . GLY A 1 259 ? -16.477 -6.559 -9.878 1.00 76.38 259 GLY A O 1
ATOM 2125 N N . ASP A 1 260 ? -15.874 -7.467 -7.908 1.00 80.75 260 ASP A N 1
ATOM 2126 C CA . ASP A 1 260 ? -15.440 -6.236 -7.237 1.00 80.75 260 ASP A CA 1
ATOM 2127 C C . ASP A 1 260 ? -13.913 -6.183 -7.003 1.00 80.75 260 ASP A C 1
ATOM 2129 O O . ASP A 1 260 ? -13.241 -7.211 -7.022 1.00 80.75 260 ASP A O 1
ATOM 2133 N N . GLU A 1 261 ? -13.350 -4.985 -6.842 1.00 76.69 261 GLU A N 1
ATOM 2134 C CA . GLU A 1 261 ? -11.914 -4.732 -6.642 1.00 76.69 261 GLU A CA 1
ATOM 2135 C C . GLU A 1 261 ? -11.414 -4.926 -5.199 1.00 76.69 261 GLU A C 1
ATOM 2137 O O . GLU A 1 261 ? -10.201 -4.913 -4.961 1.00 76.69 261 GLU A O 1
ATOM 2142 N N . GLY A 1 262 ? -12.341 -5.138 -4.265 1.00 87.19 262 GLY A N 1
ATOM 2143 C CA . GLY A 1 262 ? -12.064 -5.350 -2.852 1.00 87.19 262 GLY A CA 1
ATOM 2144 C C . GLY A 1 262 ? -12.014 -4.040 -2.071 1.00 87.19 262 GLY A C 1
ATOM 2145 O O . GLY A 1 262 ? -11.303 -3.107 -2.447 1.00 87.19 262 GLY A O 1
ATOM 2146 N N . HIS A 1 263 ? -12.741 -3.974 -0.952 1.00 88.94 263 HIS A N 1
ATOM 2147 C CA . HIS A 1 263 ? -12.843 -2.760 -0.127 1.00 88.94 263 HIS A CA 1
ATOM 2148 C C . HIS A 1 263 ? -12.273 -2.991 1.270 1.00 88.94 263 HIS A C 1
ATOM 2150 O O . HIS A 1 263 ? -12.588 -4.022 1.870 1.00 88.94 263 HIS A O 1
ATOM 2156 N N . PRO A 1 264 ? -11.439 -2.070 1.788 1.00 92.19 264 PRO A N 1
ATOM 2157 C CA . PRO A 1 264 ? -10.826 -2.216 3.098 1.00 92.19 264 PRO A CA 1
ATOM 2158 C C . PRO A 1 264 ? -11.804 -1.860 4.226 1.00 92.19 264 PRO A C 1
ATOM 2160 O O . PRO A 1 264 ? -12.493 -0.841 4.164 1.00 92.19 264 PRO A O 1
ATOM 2163 N N . PHE A 1 265 ? -11.801 -2.663 5.288 1.00 93.75 265 PHE A N 1
ATOM 2164 C CA . PHE A 1 265 ? -12.561 -2.428 6.514 1.00 93.75 265 PHE A CA 1
ATOM 2165 C C . PHE A 1 265 ? -11.713 -2.779 7.735 1.00 93.75 265 PHE A C 1
ATOM 2167 O O . PHE A 1 265 ? -11.139 -3.871 7.796 1.00 93.75 265 PHE A O 1
ATOM 2174 N N . SER A 1 266 ? -11.639 -1.866 8.707 1.00 95.50 266 SER A N 1
ATOM 2175 C CA . SER A 1 266 ? -11.004 -2.142 10.000 1.00 95.50 266 SER A CA 1
ATOM 2176 C C . SER A 1 266 ? -11.732 -3.273 10.712 1.00 95.50 266 SER A C 1
ATOM 2178 O O . SER A 1 266 ? -12.965 -3.335 10.716 1.00 95.50 266 SER A O 1
ATOM 2180 N N . ILE A 1 267 ? -10.961 -4.149 11.341 1.00 97.12 267 ILE A N 1
ATOM 2181 C CA . ILE A 1 267 ? -11.495 -5.254 12.122 1.00 97.12 267 ILE A CA 1
ATOM 2182 C C . ILE A 1 267 ? -11.944 -4.702 13.473 1.00 97.12 267 ILE A C 1
ATOM 2184 O O . ILE A 1 267 ? -11.142 -4.129 14.212 1.00 97.12 267 ILE A O 1
ATOM 2188 N N . ALA A 1 268 ? -13.237 -4.840 13.772 1.00 97.50 268 ALA A N 1
ATOM 2189 C CA . ALA A 1 268 ? -13.825 -4.321 15.002 1.00 97.50 268 ALA A CA 1
ATOM 2190 C C . ALA A 1 268 ? -13.708 -5.315 16.158 1.00 97.50 268 ALA A C 1
ATOM 2192 O O . ALA A 1 268 ? -13.507 -4.924 17.308 1.00 97.50 268 ALA A O 1
ATOM 2193 N N . GLU A 1 269 ? -13.839 -6.604 15.850 1.00 97.44 269 GLU A N 1
ATOM 2194 C CA . GLU A 1 269 ? -13.713 -7.700 16.805 1.00 97.44 269 GLU A CA 1
ATOM 2195 C C . GLU A 1 269 ? -13.128 -8.920 16.094 1.00 97.44 269 GLU A C 1
ATOM 2197 O O . GLU A 1 269 ? -13.300 -9.087 14.885 1.00 97.44 269 GLU A O 1
ATOM 2202 N N . PHE A 1 270 ? -12.431 -9.771 16.839 1.00 97.44 270 PHE A N 1
ATOM 2203 C CA . PHE A 1 270 ? -11.879 -11.013 16.315 1.00 97.44 270 PHE A CA 1
ATOM 2204 C C . PHE A 1 270 ? -11.636 -12.025 17.439 1.00 97.44 270 PHE A C 1
ATOM 2206 O O . PHE A 1 270 ? -11.460 -11.658 18.605 1.00 97.44 270 PHE A O 1
ATOM 2213 N N . SER A 1 271 ? -11.618 -13.296 17.061 1.00 95.81 271 SER A N 1
ATOM 2214 C CA . SER A 1 271 ? -11.159 -14.443 17.843 1.00 95.81 271 SER A CA 1
ATOM 2215 C C . SER A 1 271 ? -10.248 -15.301 16.953 1.00 95.81 271 SER A C 1
ATOM 2217 O O . SER A 1 271 ? -9.876 -14.877 15.863 1.00 95.81 271 SER A O 1
ATOM 2219 N N . ASP A 1 272 ? -9.876 -16.503 17.386 1.00 93.94 272 ASP A N 1
ATOM 2220 C CA . ASP A 1 272 ? -9.025 -17.397 16.597 1.00 93.94 272 ASP A CA 1
ATOM 2221 C C . ASP A 1 272 ? -9.631 -17.782 15.234 1.00 93.94 272 ASP A C 1
ATOM 2223 O O . ASP A 1 272 ? -8.900 -17.954 14.260 1.00 93.94 272 ASP A O 1
ATOM 2227 N N . ASP A 1 273 ? -10.949 -17.953 15.145 1.00 94.56 273 ASP A N 1
ATOM 2228 C CA . ASP A 1 273 ? -11.635 -18.414 13.934 1.00 94.56 273 ASP A CA 1
ATOM 2229 C C . ASP A 1 273 ? -12.742 -17.471 13.460 1.00 94.56 273 ASP A C 1
ATOM 2231 O O . ASP A 1 273 ? -13.443 -17.797 12.503 1.00 94.56 273 ASP A O 1
ATOM 2235 N N . GLU A 1 274 ? -12.884 -16.302 14.083 1.00 96.50 274 GLU A N 1
ATOM 2236 C CA . GLU A 1 274 ? -13.933 -15.338 13.775 1.00 96.50 274 GLU A CA 1
ATOM 2237 C C . GLU A 1 274 ? -13.376 -13.926 13.607 1.00 96.50 274 GLU A C 1
ATOM 2239 O O . GLU A 1 274 ? -12.480 -13.483 14.326 1.00 96.50 274 GLU A O 1
ATOM 2244 N N . VAL A 1 275 ? -13.937 -13.201 12.647 1.00 97.94 275 VAL A N 1
ATOM 2245 C CA . VAL A 1 275 ? -13.677 -11.783 12.419 1.00 97.94 275 VAL A CA 1
ATOM 2246 C C . VAL A 1 275 ? -15.012 -11.067 12.271 1.00 97.94 275 VAL A C 1
ATOM 2248 O O . VAL A 1 275 ? -15.922 -11.552 11.602 1.00 97.94 275 VAL A O 1
ATOM 2251 N N . ILE A 1 276 ? -15.128 -9.894 12.885 1.00 98.19 276 ILE A N 1
ATOM 2252 C CA . ILE A 1 276 ? -16.336 -9.076 12.847 1.00 98.19 276 ILE A CA 1
ATOM 2253 C C . ILE A 1 276 ? -15.971 -7.682 12.351 1.00 98.19 276 ILE A C 1
ATOM 2255 O O . ILE A 1 276 ? -15.066 -7.018 12.869 1.00 98.19 276 ILE A O 1
ATOM 2259 N N . LEU A 1 277 ? -16.704 -7.232 11.337 1.00 97.88 277 LEU A N 1
ATOM 2260 C CA . LEU A 1 277 ? -16.562 -5.914 10.738 1.00 97.88 277 LEU A CA 1
ATOM 2261 C C . LEU A 1 277 ? -17.779 -5.055 11.063 1.00 97.88 277 LEU A C 1
ATOM 2263 O O . LEU A 1 277 ? -18.922 -5.511 10.988 1.00 97.88 277 LEU A O 1
ATOM 2267 N N . TRP A 1 278 ? -17.526 -3.783 11.360 1.00 96.38 278 TRP A N 1
ATOM 2268 C CA . TRP A 1 278 ? -18.560 -2.760 11.459 1.00 96.38 278 TRP A CA 1
ATOM 2269 C C . TRP A 1 278 ? -18.446 -1.846 10.241 1.00 96.38 278 TRP A C 1
ATOM 2271 O O . TRP A 1 278 ? -17.474 -1.108 10.080 1.00 96.38 278 TRP A O 1
ATOM 2281 N N . ILE A 1 279 ? -19.426 -1.931 9.349 1.00 94.38 279 ILE A N 1
ATOM 2282 C CA . ILE A 1 279 ? -19.364 -1.349 8.009 1.00 94.38 279 ILE A CA 1
ATOM 2283 C C . ILE A 1 279 ? -20.406 -0.247 7.892 1.00 94.38 279 ILE A C 1
ATOM 2285 O O . ILE A 1 279 ? -21.577 -0.456 8.185 1.00 94.38 279 ILE A O 1
ATOM 2289 N N . LYS A 1 280 ? -20.001 0.924 7.402 1.00 90.88 280 LYS A N 1
ATOM 2290 C CA . LYS A 1 280 ? -20.928 2.017 7.103 1.00 90.88 280 LYS A CA 1
ATOM 2291 C C . LYS A 1 280 ? -21.445 1.941 5.666 1.00 90.88 280 LYS A C 1
ATOM 2293 O O . LYS A 1 280 ? -20.663 1.789 4.725 1.00 90.88 280 LYS A O 1
ATOM 2298 N N . LYS A 1 281 ? -22.748 2.161 5.488 1.00 88.38 281 LYS A N 1
ATOM 2299 C CA . LYS A 1 281 ? -23.401 2.387 4.192 1.00 88.38 281 LYS A CA 1
ATOM 2300 C C . LYS A 1 281 ? -23.039 3.785 3.676 1.00 88.38 281 LYS A C 1
ATOM 2302 O O . LYS A 1 281 ? -23.531 4.798 4.170 1.00 88.38 281 LYS A O 1
ATOM 2307 N N . SER A 1 282 ? -22.085 3.866 2.751 1.00 81.19 282 SER A N 1
ATOM 2308 C CA . SER A 1 282 ? -21.516 5.141 2.281 1.00 81.19 282 SER A CA 1
ATOM 2309 C C . SER A 1 282 ? -21.133 5.158 0.801 1.00 81.19 282 SER A C 1
ATOM 2311 O O . SER A 1 282 ? -20.528 6.124 0.343 1.00 81.19 282 SER A O 1
ATOM 2313 N N . GLY A 1 283 ? -21.468 4.112 0.051 1.00 74.88 283 GLY A N 1
ATOM 2314 C CA . GLY A 1 283 ? -21.224 4.022 -1.384 1.00 74.88 283 GLY A CA 1
ATOM 2315 C C . GLY A 1 283 ? -21.838 2.757 -1.965 1.00 74.88 283 GLY A C 1
ATOM 2316 O O . GLY A 1 283 ? -22.324 1.912 -1.219 1.00 74.88 283 GLY A O 1
ATOM 2317 N N . ASP A 1 284 ? -21.791 2.617 -3.289 1.00 75.50 284 ASP A N 1
ATOM 2318 C CA . ASP A 1 284 ? -22.457 1.526 -4.013 1.00 75.50 284 ASP A CA 1
ATOM 2319 C C . ASP A 1 284 ? -22.104 0.145 -3.443 1.00 75.50 284 ASP A C 1
ATOM 2321 O O . ASP A 1 284 ? -22.988 -0.672 -3.203 1.00 75.50 284 ASP A O 1
ATOM 2325 N N . PHE A 1 285 ? -20.824 -0.098 -3.139 1.00 78.62 285 PHE A N 1
ATOM 2326 C CA . PHE A 1 285 ? -20.392 -1.369 -2.558 1.00 78.62 285 PHE A CA 1
ATOM 2327 C C . PHE A 1 285 ? -21.092 -1.681 -1.227 1.00 78.62 285 PHE A C 1
ATOM 2329 O O . PHE A 1 285 ? -21.621 -2.776 -1.058 1.00 78.62 285 PHE A O 1
ATOM 2336 N N . THR A 1 286 ? -21.105 -0.732 -0.285 1.00 77.81 286 THR A N 1
ATOM 2337 C CA . THR A 1 286 ? -21.652 -0.970 1.058 1.00 77.81 286 THR A CA 1
ATOM 2338 C C . THR A 1 286 ? -23.171 -0.836 1.122 1.00 77.81 286 THR A C 1
ATOM 2340 O O . THR A 1 286 ? -23.789 -1.467 1.974 1.00 77.81 286 THR A O 1
ATOM 2343 N N . ASN A 1 287 ? -23.785 -0.079 0.209 1.00 78.56 287 ASN A N 1
ATOM 2344 C CA . ASN A 1 287 ? -25.240 0.058 0.117 1.00 78.56 287 ASN A CA 1
ATOM 2345 C C . ASN A 1 287 ? -25.906 -1.252 -0.317 1.00 78.56 287 ASN A C 1
ATOM 2347 O O . ASN A 1 287 ? -26.925 -1.625 0.250 1.00 78.56 287 ASN A O 1
ATOM 2351 N N . PHE A 1 288 ? -25.294 -1.969 -1.263 1.00 80.75 288 PHE A N 1
ATOM 2352 C CA . PHE A 1 288 ? -25.812 -3.241 -1.777 1.00 80.75 288 PHE A CA 1
ATOM 2353 C C . PHE A 1 288 ? -25.198 -4.465 -1.086 1.00 80.75 288 PHE A C 1
ATOM 2355 O O . PHE A 1 288 ? -25.386 -5.589 -1.543 1.00 80.75 288 PHE A O 1
ATOM 2362 N N . LEU A 1 289 ? -24.441 -4.281 0.002 1.00 85.12 289 LEU A N 1
ATOM 2363 C CA . LEU A 1 289 ? -23.750 -5.387 0.670 1.00 85.12 289 LEU A CA 1
ATOM 2364 C C . LEU A 1 289 ? -24.736 -6.439 1.197 1.00 85.12 289 LEU A C 1
ATOM 2366 O O . LEU A 1 289 ? -24.511 -7.622 0.987 1.00 85.12 289 LEU A O 1
ATOM 2370 N N . LEU A 1 290 ? -25.843 -6.005 1.807 1.00 83.25 290 LEU A N 1
ATOM 2371 C CA . LEU A 1 290 ? -26.896 -6.891 2.325 1.00 83.25 290 LEU A CA 1
ATOM 2372 C C . LEU A 1 290 ? -27.684 -7.614 1.226 1.00 83.25 290 LEU A C 1
ATOM 2374 O O . LEU A 1 290 ? -28.202 -8.693 1.465 1.00 83.25 290 LEU A O 1
ATOM 2378 N N . GLU A 1 291 ? -27.770 -7.035 0.028 1.00 84.88 291 GLU A N 1
ATOM 2379 C CA . GLU A 1 291 ? -28.420 -7.680 -1.122 1.00 84.88 291 GLU A CA 1
ATOM 2380 C C . GLU A 1 291 ? -27.500 -8.709 -1.795 1.00 84.88 291 GLU A C 1
ATOM 2382 O O . GLU A 1 291 ? -27.956 -9.630 -2.470 1.00 84.88 291 GLU A O 1
ATOM 2387 N N . ARG A 1 292 ? -26.183 -8.531 -1.648 1.00 85.56 292 ARG A N 1
ATOM 2388 C CA . ARG A 1 292 ? -25.155 -9.337 -2.319 1.00 85.56 292 ARG A CA 1
ATOM 2389 C C . ARG A 1 292 ? -24.552 -10.420 -1.435 1.00 85.56 292 ARG A C 1
ATOM 2391 O O . ARG A 1 292 ? -23.850 -11.273 -1.974 1.00 85.56 292 ARG A O 1
ATOM 2398 N N . LEU A 1 293 ? -24.750 -10.342 -0.123 1.00 89.31 293 LEU A N 1
ATOM 2399 C CA . LEU A 1 293 ? -24.111 -11.211 0.852 1.00 89.31 293 LEU A CA 1
ATOM 2400 C C . LEU A 1 293 ? -25.134 -11.681 1.885 1.00 89.31 293 LEU A C 1
ATOM 2402 O O . LEU A 1 293 ? -25.753 -10.874 2.574 1.00 89.31 293 LEU A O 1
ATOM 2406 N N . HIS A 1 294 ? -25.264 -12.995 2.009 1.00 91.75 294 HIS A N 1
ATOM 2407 C CA . HIS A 1 294 ? -26.209 -13.665 2.888 1.00 91.75 294 HIS A CA 1
ATOM 2408 C C . HIS A 1 294 ? -25.481 -14.579 3.874 1.00 91.75 294 HIS A C 1
ATOM 2410 O O . HIS A 1 294 ? -24.332 -14.979 3.679 1.00 91.75 294 HIS A O 1
ATOM 2416 N N . THR A 1 295 ? -26.170 -14.930 4.958 1.00 95.19 295 THR A N 1
ATOM 2417 C CA . THR A 1 295 ? -25.657 -15.916 5.917 1.00 95.19 295 THR A CA 1
ATOM 2418 C C . THR A 1 295 ? -25.422 -17.257 5.219 1.00 95.19 295 THR A C 1
ATOM 2420 O O . THR A 1 295 ? -26.291 -17.740 4.497 1.00 95.19 295 THR A O 1
ATOM 2423 N N . GLY A 1 296 ? -24.254 -17.860 5.446 1.00 94.12 296 GLY A N 1
ATOM 2424 C CA . GLY A 1 296 ? -23.809 -19.090 4.788 1.00 94.12 296 GLY A CA 1
ATOM 2425 C C . GLY A 1 296 ? -22.952 -18.872 3.537 1.00 94.12 296 GLY A C 1
ATOM 2426 O O . GLY A 1 296 ? -22.287 -19.815 3.101 1.00 94.12 296 GLY A O 1
ATOM 2427 N N . ASP A 1 297 ? -22.900 -17.652 2.994 1.00 94.50 297 ASP A N 1
ATOM 2428 C CA . ASP A 1 297 ? -22.082 -17.357 1.818 1.00 94.50 297 ASP A CA 1
ATOM 2429 C C . ASP A 1 297 ? -20.586 -17.528 2.099 1.00 94.50 297 ASP A C 1
ATOM 2431 O O . ASP A 1 297 ? -20.089 -17.313 3.209 1.00 94.50 297 ASP A O 1
ATOM 2435 N N . ILE A 1 298 ? -19.852 -17.888 1.046 1.00 94.69 298 ILE A N 1
ATOM 2436 C CA . ILE A 1 298 ? -18.397 -18.034 1.063 1.00 94.69 298 ILE A CA 1
ATOM 2437 C C . ILE A 1 298 ? -17.805 -17.032 0.083 1.00 94.69 298 ILE A C 1
ATOM 2439 O O . ILE A 1 298 ? -18.126 -17.053 -1.106 1.00 94.69 298 ILE A O 1
ATOM 2443 N N . PHE A 1 299 ? -16.900 -16.187 0.563 1.00 93.44 299 PHE A N 1
ATOM 2444 C CA . PHE A 1 299 ? -16.234 -15.172 -0.253 1.00 93.44 299 PHE A CA 1
ATOM 2445 C C . PHE A 1 299 ? -14.753 -15.042 0.120 1.00 93.44 299 PHE A C 1
ATOM 2447 O O . PHE A 1 299 ? -14.278 -15.670 1.069 1.00 93.44 299 PHE A O 1
ATOM 2454 N N . GLU A 1 300 ? -13.995 -14.272 -0.662 1.00 93.69 300 GLU A N 1
ATOM 2455 C CA . GLU A 1 300 ? -12.576 -14.027 -0.396 1.00 93.69 300 GLU A CA 1
ATOM 2456 C C . GLU A 1 300 ? -12.390 -12.789 0.493 1.00 93.69 300 GLU A C 1
ATOM 2458 O O . GLU A 1 300 ? -12.933 -11.717 0.225 1.00 93.69 300 GLU A O 1
ATOM 2463 N N . VAL A 1 301 ? -11.546 -12.915 1.513 1.00 95.69 301 VAL A N 1
ATOM 2464 C CA . VAL A 1 301 ? -10.970 -11.789 2.255 1.00 95.69 301 VAL A CA 1
ATOM 2465 C C . VAL A 1 301 ? -9.467 -11.730 2.030 1.00 95.69 301 VAL A C 1
ATOM 2467 O O . VAL A 1 301 ? -8.830 -12.753 1.790 1.00 95.69 301 VAL A O 1
ATOM 2470 N N . GLU A 1 302 ? -8.889 -10.535 2.098 1.00 95.62 302 GLU A N 1
ATOM 2471 C CA . GLU A 1 302 ? -7.448 -10.313 1.959 1.00 95.62 302 GLU A CA 1
ATOM 2472 C C . GLU A 1 302 ? -6.910 -9.537 3.162 1.00 95.62 302 GLU A C 1
ATOM 2474 O O . GLU A 1 302 ? -7.277 -8.380 3.371 1.00 95.62 302 GLU A O 1
ATOM 2479 N N . GLY A 1 303 ? -6.013 -10.139 3.938 1.00 94.94 303 GLY A N 1
ATOM 2480 C CA . GLY A 1 303 ? -5.485 -9.499 5.138 1.00 94.94 303 GLY A CA 1
ATOM 2481 C C . GLY A 1 303 ? -4.678 -10.437 6.039 1.00 94.94 303 GLY A C 1
ATOM 2482 O O . GLY A 1 303 ? -4.364 -11.547 5.620 1.00 94.94 303 GLY A O 1
ATOM 2483 N N . PRO A 1 304 ? -4.316 -9.978 7.250 1.00 95.06 304 PRO A N 1
ATOM 2484 C CA . PRO A 1 304 ? -4.595 -8.645 7.767 1.00 95.06 304 PRO A CA 1
ATOM 2485 C C . PRO A 1 304 ? -3.547 -7.647 7.253 1.00 95.06 304 PRO A C 1
ATOM 2487 O O . PRO A 1 304 ? -2.436 -8.021 6.853 1.00 95.06 304 PRO A O 1
ATOM 2490 N N . TRP A 1 305 ? -3.912 -6.372 7.228 1.00 94.88 305 TRP A N 1
ATOM 2491 C CA . TRP A 1 305 ? -3.074 -5.257 6.794 1.00 94.88 305 TRP A CA 1
ATOM 2492 C C . TRP A 1 305 ? -3.093 -4.132 7.830 1.00 94.88 305 TRP A C 1
ATOM 2494 O O . TRP A 1 305 ? -4.029 -4.007 8.620 1.00 94.88 305 TRP A O 1
ATOM 2504 N N . GLY A 1 306 ? -2.071 -3.280 7.790 1.00 90.62 306 GLY A N 1
ATOM 2505 C CA . GLY A 1 306 ? -1.988 -2.089 8.622 1.00 90.62 306 GLY A CA 1
ATOM 2506 C C . GLY A 1 306 ? -1.138 -2.265 9.879 1.00 90.62 306 GLY A C 1
ATOM 2507 O O . GLY A 1 306 ? -0.903 -3.362 10.383 1.00 90.62 306 GLY A O 1
ATOM 2508 N N . GLU A 1 307 ? -0.679 -1.122 10.387 1.00 87.69 307 GLU A N 1
ATOM 2509 C CA . GLU A 1 307 ? 0.173 -0.983 11.579 1.00 87.69 307 GLU A CA 1
ATOM 2510 C C . GLU A 1 307 ? -0.458 0.004 12.584 1.00 87.69 307 GLU A C 1
ATOM 2512 O O . GLU A 1 307 ? 0.209 0.603 13.439 1.00 87.69 307 GLU A O 1
ATOM 2517 N N . PHE A 1 308 ? -1.777 0.201 12.485 1.00 91.75 308 PHE A N 1
ATOM 2518 C CA . PHE A 1 308 ? -2.568 0.978 13.436 1.00 91.75 308 PHE A CA 1
ATOM 2519 C C . PHE A 1 308 ? -2.831 0.153 14.708 1.00 91.75 308 PHE A C 1
ATOM 2521 O O . PHE A 1 308 ? -3.953 -0.160 15.079 1.00 91.75 308 PHE A O 1
ATOM 2528 N N . ILE A 1 309 ? -1.735 -0.219 15.366 1.00 92.19 309 ILE A N 1
ATOM 2529 C CA . ILE A 1 309 ? -1.691 -1.096 16.540 1.00 92.19 309 ILE A CA 1
ATOM 2530 C C . ILE A 1 309 ? -1.612 -0.230 17.811 1.00 92.19 309 ILE A C 1
ATOM 2532 O O . ILE A 1 309 ? -0.883 0.784 17.790 1.00 92.19 309 ILE A O 1
ATOM 2536 N N . PRO A 1 310 ? -2.314 -0.603 18.902 1.00 92.81 310 PRO A N 1
ATOM 2537 C CA . PRO A 1 310 ? -2.281 0.140 20.156 1.00 92.81 310 PRO A CA 1
ATOM 2538 C C . PRO A 1 310 ? -0.876 0.131 20.764 1.00 92.81 310 PRO A C 1
ATOM 2540 O O . PRO A 1 310 ? -0.082 -0.785 20.546 1.00 92.81 310 PRO A O 1
ATOM 2543 N N . ILE A 1 311 ? -0.563 1.165 21.542 1.00 91.25 311 ILE A N 1
ATOM 2544 C CA . ILE A 1 311 ? 0.642 1.210 22.372 1.00 91.25 311 ILE A CA 1
ATOM 2545 C C . ILE A 1 311 ? 0.168 1.171 23.815 1.00 91.25 311 ILE A C 1
ATOM 2547 O O . ILE A 1 311 ? -0.425 2.132 24.280 1.00 91.25 311 ILE A O 1
ATOM 2551 N N . PHE A 1 312 ? 0.427 0.090 24.541 1.00 91.19 312 PHE A N 1
ATOM 2552 C CA . PHE A 1 312 ? 0.126 0.029 25.970 1.00 91.19 312 PHE A CA 1
ATOM 2553 C C . PHE A 1 312 ? 1.358 0.484 26.760 1.00 91.19 312 PHE A C 1
ATOM 2555 O O . PHE A 1 312 ? 2.224 -0.311 27.116 1.00 91.19 312 PHE A O 1
ATOM 2562 N N . SER A 1 313 ? 1.477 1.800 26.954 1.00 89.75 313 SER A N 1
ATOM 2563 C CA . SER A 1 313 ? 2.498 2.437 27.796 1.00 89.75 313 SER A CA 1
ATOM 2564 C C . SER A 1 313 ? 1.872 2.967 29.088 1.00 89.75 313 SER A C 1
ATOM 2566 O O . SER A 1 313 ? 0.650 3.030 29.205 1.00 89.75 313 SER A O 1
ATOM 2568 N N . LYS A 1 314 ? 2.706 3.364 30.059 1.00 90.94 314 LYS A N 1
ATOM 2569 C CA . LYS A 1 314 ? 2.257 4.057 31.284 1.00 90.94 314 LYS A CA 1
ATOM 2570 C C . LYS A 1 314 ? 1.888 5.526 31.048 1.00 90.94 314 LYS A C 1
ATOM 2572 O O . LYS A 1 314 ? 1.286 6.143 31.921 1.00 90.94 314 LYS A O 1
ATOM 2577 N N . GLU A 1 315 ? 2.255 6.062 29.892 1.00 91.62 315 GLU A N 1
ATOM 2578 C CA . GLU A 1 315 ? 2.078 7.471 29.560 1.00 91.62 315 GLU A CA 1
ATOM 2579 C C . GLU A 1 315 ? 0.632 7.768 29.144 1.00 91.62 315 GLU A C 1
ATOM 2581 O O . GLU A 1 315 ? -0.022 6.885 28.576 1.00 91.62 315 GLU A O 1
ATOM 2586 N N . PRO A 1 316 ? 0.117 8.987 29.394 1.00 93.38 316 PRO A N 1
ATOM 2587 C CA . PRO A 1 316 ? -1.249 9.340 29.036 1.00 93.38 316 PRO A CA 1
ATOM 2588 C C . PRO A 1 316 ? -1.498 9.274 27.524 1.00 93.38 316 PRO A C 1
ATOM 2590 O O . PRO A 1 316 ? -0.638 9.635 26.712 1.00 93.38 316 PRO A O 1
ATOM 2593 N N . GLN A 1 317 ? -2.698 8.849 27.133 1.00 95.25 317 GLN A N 1
ATOM 2594 C CA . GLN A 1 317 ? -3.078 8.652 25.736 1.00 95.25 317 GLN A CA 1
ATOM 2595 C C . GLN A 1 317 ? -4.446 9.236 25.417 1.00 95.25 317 GLN A C 1
ATOM 2597 O O . GLN A 1 317 ? -5.358 9.248 26.244 1.00 95.25 317 GLN A O 1
ATOM 2602 N N . SER A 1 318 ? -4.622 9.655 24.167 1.00 96.12 318 SER A N 1
ATOM 2603 C CA . SER A 1 318 ? -5.928 10.051 23.648 1.00 96.12 318 SER A CA 1
ATOM 2604 C C . SER A 1 318 ? -6.250 9.324 22.357 1.00 96.12 318 SER A C 1
ATOM 2606 O O . SER A 1 318 ? -5.522 9.389 21.366 1.00 96.12 318 SER A O 1
ATOM 2608 N N . TRP A 1 319 ? -7.365 8.614 22.365 1.00 97.12 319 TRP A N 1
ATOM 2609 C CA . TRP A 1 319 ? -7.879 7.895 21.212 1.00 97.12 319 TRP A CA 1
ATOM 2610 C C . TRP A 1 319 ? -9.040 8.695 20.638 1.00 97.12 319 TRP A C 1
ATOM 2612 O O . TRP A 1 319 ? -9.899 9.158 21.380 1.00 97.12 319 TRP A O 1
ATOM 2622 N N . CYS A 1 320 ? -9.045 8.947 19.334 1.00 96.44 320 CYS A N 1
ATOM 2623 C CA . CYS A 1 320 ? -9.969 9.886 18.709 1.00 96.44 320 CYS A CA 1
ATOM 2624 C C . CYS A 1 320 ? -10.638 9.250 17.486 1.00 96.44 320 CYS A C 1
ATOM 2626 O O . CYS A 1 320 ? -10.018 9.073 16.433 1.00 96.44 320 CYS A O 1
ATOM 2628 N N . ALA A 1 321 ? -11.930 8.962 17.609 1.00 95.31 321 ALA A N 1
ATOM 2629 C CA . ALA A 1 321 ? -12.748 8.328 16.584 1.00 95.31 321 ALA A CA 1
ATOM 2630 C C . ALA A 1 321 ? -13.831 9.274 16.045 1.00 95.31 321 ALA A C 1
ATOM 2632 O O . ALA A 1 321 ? -14.384 10.100 16.779 1.00 95.31 321 ALA A O 1
ATOM 2633 N N . ALA A 1 322 ? -14.208 9.105 14.776 1.00 92.50 322 ALA A N 1
ATOM 2634 C CA . ALA A 1 322 ? -15.412 9.710 14.208 1.00 92.50 322 ALA A CA 1
ATOM 2635 C C . ALA A 1 322 ? -16.274 8.709 13.439 1.00 92.50 322 ALA A C 1
ATOM 2637 O O . ALA A 1 322 ? -15.801 8.034 12.522 1.00 92.50 322 ALA A O 1
ATOM 2638 N N . GLY A 1 323 ? -17.570 8.679 13.764 1.00 91.75 323 GLY A N 1
ATOM 2639 C CA . GLY A 1 323 ? -18.533 7.762 13.156 1.00 91.75 323 GLY A CA 1
ATOM 2640 C C . GLY A 1 323 ? -18.050 6.314 13.244 1.00 91.75 323 GLY A C 1
ATOM 2641 O O . GLY A 1 323 ? -17.635 5.876 14.313 1.00 91.75 323 GLY A O 1
ATOM 2642 N N . ILE A 1 324 ? -18.045 5.609 12.107 1.00 92.38 324 ILE A N 1
ATOM 2643 C CA . ILE A 1 324 ? -17.613 4.205 12.014 1.00 92.38 324 ILE A CA 1
ATOM 2644 C C . ILE A 1 324 ? -16.109 3.997 12.245 1.00 92.38 324 ILE A C 1
ATOM 2646 O O . ILE A 1 324 ? -15.683 2.878 12.499 1.00 92.38 324 ILE A O 1
ATOM 2650 N N . GLY A 1 325 ? -15.305 5.070 12.253 1.00 93.31 325 GLY A N 1
ATOM 2651 C CA . GLY A 1 325 ? -13.889 5.011 12.636 1.00 93.31 325 GLY A CA 1
ATOM 2652 C C . GLY A 1 325 ? -13.652 4.563 14.085 1.00 93.31 325 GLY A C 1
ATOM 2653 O O . GLY A 1 325 ? -12.510 4.483 14.519 1.00 93.31 325 GLY A O 1
ATOM 2654 N N . ILE A 1 326 ? -14.714 4.277 14.842 1.00 95.88 326 ILE A N 1
ATOM 2655 C CA . ILE A 1 326 ? -14.663 3.611 16.144 1.00 95.88 326 ILE A CA 1
ATOM 2656 C C . ILE A 1 326 ? -14.288 2.126 16.051 1.00 95.88 326 ILE A C 1
ATOM 2658 O O . ILE A 1 326 ? -13.735 1.595 17.006 1.00 95.88 326 ILE A O 1
ATOM 2662 N N . ALA A 1 327 ? -14.525 1.470 14.907 1.00 96.25 327 ALA A N 1
ATOM 2663 C CA . ALA A 1 327 ? -14.256 0.045 14.702 1.00 96.25 327 ALA A CA 1
ATOM 2664 C C . ALA A 1 327 ? -12.847 -0.403 15.159 1.00 96.25 327 ALA A C 1
ATOM 2666 O O . ALA A 1 327 ? -12.771 -1.265 16.034 1.00 96.25 327 ALA A O 1
ATOM 2667 N N . PRO A 1 328 ? -11.729 0.193 14.691 1.00 96.44 328 PRO A N 1
ATOM 2668 C CA . PRO A 1 328 ? -10.399 -0.220 15.150 1.00 96.44 328 PRO A CA 1
ATOM 2669 C C . PRO A 1 328 ? -10.185 0.026 16.652 1.00 96.44 328 PRO A C 1
ATOM 2671 O O . PRO A 1 328 ? -9.483 -0.741 17.308 1.00 96.44 328 PRO A O 1
ATOM 2674 N N . PHE A 1 329 ? -10.805 1.067 17.220 1.00 97.50 329 PHE A N 1
ATOM 2675 C CA . PHE A 1 329 ? -10.703 1.363 18.649 1.00 97.50 329 PHE A CA 1
ATOM 2676 C C . PHE A 1 329 ? -11.505 0.391 19.509 1.00 97.50 329 PHE A C 1
ATOM 2678 O O . PHE A 1 329 ? -11.093 0.125 20.630 1.00 97.50 329 PHE A O 1
ATOM 2685 N N . ASN A 1 330 ? -12.587 -0.195 18.997 1.00 97.94 330 ASN A N 1
ATOM 2686 C CA . ASN A 1 330 ? -13.277 -1.278 19.691 1.00 97.94 330 ASN A CA 1
ATOM 2687 C C . ASN A 1 330 ? -12.353 -2.492 19.882 1.00 97.94 330 ASN A C 1
ATOM 2689 O O . ASN A 1 330 ? -12.241 -3.029 20.982 1.00 97.94 330 ASN A O 1
ATOM 2693 N N . ALA A 1 331 ? -11.597 -2.859 18.842 1.00 97.38 331 ALA A N 1
ATOM 2694 C CA . ALA A 1 331 ? -10.567 -3.888 18.957 1.00 97.38 331 ALA A CA 1
ATOM 2695 C C . ALA A 1 331 ? -9.456 -3.481 19.945 1.00 97.38 331 ALA A C 1
ATOM 2697 O O . ALA A 1 331 ? -8.938 -4.324 20.679 1.00 97.38 331 ALA A O 1
ATOM 2698 N N . TRP A 1 332 ? -9.090 -2.193 19.996 1.00 97.75 332 TRP A N 1
ATOM 2699 C CA . TRP A 1 332 ? -8.125 -1.684 20.975 1.00 97.75 332 TRP A CA 1
ATOM 2700 C C . TRP A 1 332 ? -8.646 -1.740 22.413 1.00 97.75 332 TRP A C 1
ATOM 2702 O O . TRP A 1 332 ? -7.867 -2.100 23.287 1.00 97.75 332 TRP A O 1
ATOM 2712 N N . LEU A 1 333 ? -9.921 -1.426 22.665 1.00 98.31 333 LEU A N 1
ATOM 2713 C CA . LEU A 1 333 ? -10.548 -1.526 23.989 1.00 98.31 333 LEU A CA 1
ATOM 2714 C C . LEU A 1 333 ? -10.512 -2.971 24.500 1.00 98.31 333 LEU A C 1
ATOM 2716 O O . LEU A 1 333 ? -9.979 -3.226 25.577 1.00 98.31 333 LEU A O 1
ATOM 2720 N N . LYS A 1 334 ? -10.921 -3.935 23.665 1.00 97.06 334 LYS A N 1
ATOM 2721 C CA . LYS A 1 334 ? -10.811 -5.375 23.970 1.00 97.06 334 LYS A CA 1
ATOM 2722 C C . LYS A 1 334 ? -9.388 -5.807 24.321 1.00 97.06 334 LYS A C 1
ATOM 2724 O O . LYS A 1 334 ? -9.178 -6.691 25.153 1.00 97.06 334 LYS A O 1
ATOM 2729 N N . ALA A 1 335 ? -8.395 -5.217 23.659 1.00 96.88 335 ALA A N 1
ATOM 2730 C CA . ALA A 1 335 ? -6.993 -5.472 23.956 1.00 96.88 335 ALA A CA 1
ATOM 2731 C C . ALA A 1 335 ? -6.525 -4.749 25.229 1.00 96.88 335 ALA A C 1
ATOM 2733 O O . ALA A 1 335 ? -5.765 -5.335 25.998 1.00 96.88 335 ALA A O 1
ATOM 2734 N N . ALA A 1 336 ? -6.989 -3.526 25.483 1.00 97.06 336 ALA A N 1
ATOM 2735 C CA . ALA A 1 336 ? -6.685 -2.753 26.684 1.00 97.06 336 ALA A CA 1
ATOM 2736 C C . ALA A 1 336 ? -7.186 -3.461 27.946 1.00 97.06 336 ALA A C 1
ATOM 2738 O O . ALA A 1 336 ? -6.402 -3.635 28.868 1.00 97.06 336 ALA A O 1
ATOM 2739 N N . ALA A 1 337 ? -8.398 -4.024 27.928 1.00 96.75 337 ALA A N 1
ATOM 2740 C CA . ALA A 1 337 ? -8.941 -4.819 29.036 1.00 96.75 337 ALA A CA 1
ATOM 2741 C C . ALA A 1 337 ? -8.053 -6.017 29.443 1.00 96.75 337 ALA A C 1
ATOM 2743 O O . ALA A 1 337 ? -8.122 -6.514 30.565 1.00 96.75 337 ALA A O 1
ATOM 2744 N N . LYS A 1 338 ? -7.186 -6.490 28.536 1.00 95.81 338 LYS A N 1
ATOM 2745 C CA . LYS A 1 338 ? -6.267 -7.620 28.758 1.00 95.81 338 LYS A CA 1
ATOM 2746 C C . LYS A 1 338 ? -4.827 -7.194 29.057 1.00 95.81 338 LYS A C 1
ATOM 2748 O O . LYS A 1 338 ? -3.979 -8.056 29.281 1.00 95.81 338 LYS A O 1
ATOM 2753 N N . ASN A 1 339 ? -4.515 -5.899 29.027 1.00 95.69 339 ASN A N 1
ATOM 2754 C CA . ASN A 1 339 ? -3.154 -5.381 29.140 1.00 95.69 339 ASN A CA 1
ATOM 2755 C C . ASN A 1 339 ? -3.071 -4.248 30.165 1.00 95.69 339 ASN A C 1
ATOM 2757 O O . ASN A 1 339 ? -3.992 -3.467 30.341 1.00 95.69 339 ASN A O 1
ATOM 2761 N N . LYS A 1 340 ? -1.917 -4.098 30.819 1.00 93.31 340 LYS A N 1
ATOM 2762 C CA . LYS A 1 340 ? -1.686 -2.928 31.676 1.00 93.31 340 LYS A CA 1
ATOM 2763 C C . LYS A 1 340 ? -1.419 -1.702 30.810 1.00 93.31 340 LYS A C 1
ATOM 2765 O O . LYS A 1 340 ? -0.54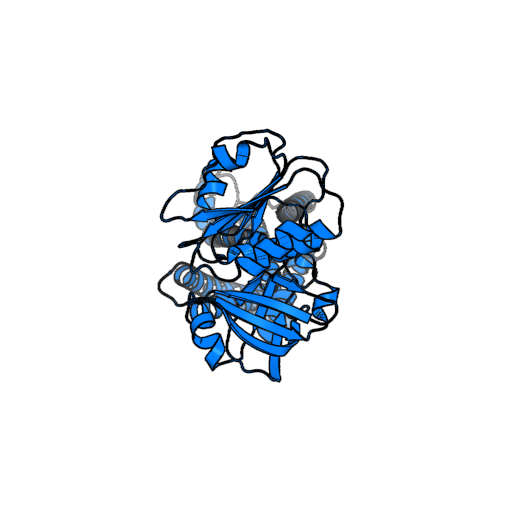2 -1.744 29.950 1.00 93.31 340 LYS A O 1
ATOM 2770 N N . HIS A 1 341 ? -2.098 -0.603 31.100 1.00 94.50 341 HIS A N 1
ATOM 2771 C CA . HIS A 1 341 ? -1.883 0.683 30.447 1.00 94.50 341 HIS A CA 1
ATOM 2772 C C . HIS A 1 341 ? -1.928 1.836 31.455 1.00 94.50 341 HIS A C 1
ATOM 2774 O O . HIS A 1 341 ? -2.385 1.682 32.586 1.00 94.50 341 HIS A O 1
ATOM 2780 N N . GLY A 1 342 ? -1.391 2.985 31.050 1.00 91.50 342 GLY A N 1
ATOM 2781 C CA . GLY A 1 342 ? -1.571 4.260 31.731 1.00 91.50 342 GLY A CA 1
ATOM 2782 C C . GLY A 1 342 ? -2.962 4.839 31.489 1.00 91.50 342 GLY A C 1
ATOM 2783 O O . GLY A 1 342 ? -3.876 4.151 31.036 1.00 91.50 342 GLY A O 1
ATOM 2784 N N . SER A 1 343 ? -3.120 6.133 31.762 1.00 94.69 343 SER A N 1
ATOM 2785 C CA . SER A 1 343 ? -4.389 6.820 31.518 1.00 94.69 343 SER A CA 1
ATOM 2786 C C . SER A 1 343 ? -4.688 6.889 30.019 1.00 94.69 343 SER A C 1
ATOM 2788 O O . SER A 1 343 ? -3.891 7.413 29.242 1.00 94.69 343 SER A O 1
ATOM 2790 N N . ILE A 1 344 ? -5.844 6.378 29.609 1.00 97.12 344 ILE A N 1
ATOM 2791 C CA . ILE A 1 344 ? -6.343 6.475 28.237 1.00 97.12 344 ILE A CA 1
ATOM 2792 C C . ILE A 1 344 ? -7.662 7.239 28.286 1.00 97.12 344 ILE A C 1
ATOM 2794 O O . ILE A 1 344 ? -8.466 7.043 29.186 1.00 97.12 344 ILE A O 1
ATOM 2798 N N . THR A 1 345 ? -7.911 8.119 27.323 1.00 97.38 345 THR A N 1
ATOM 2799 C CA . THR A 1 345 ? -9.241 8.703 27.112 1.00 97.38 345 THR A CA 1
ATOM 2800 C C . THR A 1 345 ? -9.667 8.495 25.671 1.00 97.38 345 THR A C 1
ATOM 2802 O O . THR A 1 345 ? -8.943 8.870 24.745 1.00 97.38 345 THR A O 1
ATOM 2805 N N . LEU A 1 346 ? -10.848 7.912 25.475 1.00 97.81 346 LEU A N 1
ATOM 2806 C CA . LEU A 1 346 ? -11.437 7.700 24.161 1.00 97.81 346 LEU A CA 1
ATOM 2807 C C . LEU A 1 346 ? -12.454 8.801 23.863 1.00 97.81 346 LEU A C 1
ATOM 2809 O O . LEU A 1 346 ? -13.513 8.878 24.472 1.00 97.81 346 LEU A O 1
ATOM 2813 N N . PHE A 1 347 ? -12.149 9.639 22.884 1.00 97.06 347 PHE A N 1
ATOM 2814 C CA . PHE A 1 347 ? -13.056 10.630 22.327 1.00 97.06 347 PHE A CA 1
ATOM 2815 C C . PHE A 1 347 ? -13.726 10.061 21.082 1.00 97.06 347 PHE A C 1
ATOM 2817 O O . PHE A 1 347 ? -13.054 9.764 20.091 1.00 97.06 347 PHE A O 1
ATOM 2824 N N . TRP A 1 348 ? -15.052 9.966 21.086 1.00 96.38 348 TRP A N 1
ATOM 2825 C CA . TRP A 1 348 ? -15.801 9.469 19.936 1.00 96.38 348 TRP A CA 1
ATOM 2826 C C . TRP A 1 348 ? -16.852 10.474 19.490 1.00 96.38 348 TRP A C 1
ATOM 2828 O O . TRP A 1 348 ? -17.803 10.780 20.202 1.00 96.38 348 TRP A O 1
ATOM 2838 N N . THR A 1 349 ? -16.668 11.009 18.283 1.00 94.75 349 THR A N 1
ATOM 2839 C CA . THR A 1 349 ? -17.603 11.966 17.686 1.00 94.75 349 THR A CA 1
ATOM 2840 C C . THR A 1 349 ? -18.619 11.248 16.804 1.00 94.75 349 THR A C 1
ATOM 2842 O O . THR A 1 349 ? -18.253 10.593 15.823 1.00 94.75 349 THR A O 1
ATOM 2845 N N . VAL A 1 350 ? -19.903 11.441 17.096 1.00 92.38 350 VAL A N 1
ATOM 2846 C CA . VAL A 1 350 ? -21.034 10.891 16.334 1.00 92.38 350 VAL A CA 1
ATOM 2847 C C . VAL A 1 350 ? -21.955 12.009 15.846 1.00 92.38 350 VAL A C 1
ATOM 2849 O O . VAL A 1 350 ? -21.851 13.152 16.289 1.00 92.38 350 VAL A O 1
ATOM 2852 N N . LYS A 1 351 ? -22.819 11.715 14.867 1.00 87.75 351 LYS A N 1
ATOM 2853 C CA . LYS A 1 351 ? -23.773 12.710 14.344 1.00 87.75 351 LYS A CA 1
ATOM 2854 C C . LYS A 1 351 ? -24.853 13.065 15.366 1.00 87.75 351 LYS A C 1
ATOM 2856 O O . LYS A 1 351 ? -25.171 14.239 15.481 1.00 87.75 351 LYS A O 1
ATOM 2861 N N . ASP A 1 352 ? -25.388 12.042 16.022 1.00 86.62 352 ASP A N 1
ATOM 2862 C CA . ASP A 1 352 ? -26.418 12.099 17.055 1.00 86.62 352 ASP A CA 1
ATOM 2863 C C . ASP A 1 352 ? -26.176 10.909 17.988 1.00 86.62 352 ASP A C 1
ATOM 2865 O O . ASP A 1 352 ? -26.047 9.773 17.526 1.00 86.62 352 ASP A O 1
ATOM 2869 N N . GLN A 1 353 ? -26.058 11.167 19.287 1.00 84.19 353 GLN A N 1
ATOM 2870 C CA . GLN A 1 353 ? -25.765 10.125 20.273 1.00 84.19 353 GLN A CA 1
ATOM 2871 C C . GLN A 1 353 ? -26.905 9.128 20.470 1.00 84.19 353 GLN A C 1
ATOM 2873 O O . GLN A 1 353 ? -26.647 7.992 20.856 1.00 84.19 353 GLN A O 1
ATOM 2878 N N . ARG A 1 354 ? -28.154 9.525 20.202 1.00 82.62 354 ARG A N 1
ATOM 2879 C CA . ARG A 1 354 ? -29.334 8.675 20.429 1.00 82.62 354 ARG A CA 1
ATOM 2880 C C . ARG A 1 354 ? -29.481 7.587 19.376 1.00 82.62 354 ARG A C 1
ATOM 2882 O O . ARG A 1 354 ? -30.051 6.537 19.649 1.00 82.62 354 ARG A O 1
ATOM 2889 N N . THR A 1 355 ? -28.996 7.864 18.171 1.00 84.00 355 THR A N 1
ATOM 2890 C CA . THR A 1 355 ? -29.149 6.999 16.995 1.00 84.00 355 THR A CA 1
ATOM 2891 C C . THR A 1 355 ? -27.830 6.391 16.528 1.00 84.00 355 THR A C 1
ATOM 2893 O O . THR A 1 355 ? -27.821 5.578 15.602 1.00 84.00 355 THR A O 1
ATOM 2896 N N . ALA A 1 356 ? -26.709 6.762 17.153 1.00 86.81 356 ALA A N 1
ATOM 2897 C CA . ALA A 1 356 ? -25.401 6.253 16.782 1.00 86.81 356 ALA A CA 1
ATOM 2898 C C . ALA A 1 356 ? -25.323 4.723 16.973 1.00 86.81 356 ALA A C 1
ATOM 2900 O O . ALA A 1 356 ? -25.615 4.209 18.055 1.00 86.81 356 ALA A O 1
ATOM 2901 N N . PRO A 1 357 ? -24.906 3.976 15.937 1.00 91.00 357 PRO A N 1
ATOM 2902 C CA . PRO A 1 357 ? -24.790 2.530 16.024 1.00 91.00 357 PRO A CA 1
ATOM 2903 C C . PRO A 1 357 ? -23.613 2.134 16.921 1.00 91.00 357 PRO A C 1
ATOM 2905 O O . PRO A 1 357 ? -22.634 2.870 17.040 1.00 91.00 357 PRO A O 1
ATOM 2908 N N . PHE A 1 358 ? -23.706 0.947 17.525 1.00 94.75 358 PHE A N 1
ATOM 2909 C CA . PHE A 1 358 ? -22.672 0.340 18.378 1.00 94.75 358 PHE A CA 1
ATOM 2910 C C . PHE A 1 358 ? -22.335 1.086 19.682 1.00 94.75 358 PHE A C 1
ATOM 2912 O O . PHE A 1 358 ? -21.395 0.685 20.361 1.00 94.75 358 PHE A O 1
ATOM 2919 N N . VAL A 1 359 ? -23.090 2.122 20.079 1.00 94.19 359 VAL A N 1
ATOM 2920 C CA . VAL A 1 359 ? -22.775 2.908 21.290 1.00 94.19 359 VAL A CA 1
ATOM 2921 C C . VAL A 1 359 ? -22.682 2.048 22.542 1.00 94.19 359 VAL A C 1
ATOM 2923 O O . VAL A 1 359 ? -21.690 2.126 23.259 1.00 94.19 359 VAL A O 1
ATOM 2926 N N . GLU A 1 360 ? -23.673 1.193 22.772 1.00 93.75 360 GLU A N 1
ATOM 2927 C CA . GLU A 1 360 ? -23.709 0.348 23.967 1.00 93.75 360 GLU A CA 1
ATOM 2928 C C . GLU A 1 360 ? -22.622 -0.732 23.954 1.00 93.75 360 GLU A C 1
ATOM 2930 O O . GLU A 1 360 ? -22.032 -1.014 24.993 1.00 93.75 360 GLU A O 1
ATOM 2935 N N . ALA A 1 361 ? -22.278 -1.267 22.776 1.00 94.69 361 ALA A N 1
ATOM 2936 C CA . ALA A 1 361 ? -21.150 -2.185 22.641 1.00 94.69 361 ALA A CA 1
ATOM 2937 C C . ALA A 1 361 ? -19.836 -1.491 23.031 1.00 94.69 361 ALA A C 1
ATOM 2939 O O . ALA A 1 361 ? -19.116 -1.976 23.892 1.00 94.69 361 ALA A O 1
ATOM 2940 N N . VAL A 1 362 ? -19.562 -0.309 22.471 1.00 97.12 362 VAL A N 1
ATOM 2941 C CA . VAL A 1 362 ? -18.333 0.447 22.760 1.00 97.12 362 VAL A CA 1
ATOM 2942 C C . VAL A 1 362 ? -18.277 0.905 24.218 1.00 97.12 362 VAL A C 1
ATOM 2944 O O . VAL A 1 362 ? -17.207 0.868 24.816 1.00 97.12 362 VAL A O 1
ATOM 2947 N N . ARG A 1 363 ? -19.406 1.324 24.806 1.00 97.00 363 ARG A N 1
ATOM 2948 C CA . ARG A 1 363 ? -19.484 1.722 26.220 1.00 97.00 363 ARG A CA 1
ATOM 2949 C C . ARG A 1 363 ? -19.090 0.563 27.132 1.00 97.00 363 ARG A C 1
ATOM 2951 O O . ARG A 1 363 ? -18.250 0.748 28.003 1.00 97.00 363 ARG A O 1
ATOM 2958 N N . LYS A 1 364 ? -19.634 -0.626 26.870 1.00 97.38 364 LYS A N 1
ATOM 2959 C CA . LYS A 1 364 ? -19.299 -1.842 27.610 1.00 97.38 364 LYS A CA 1
ATOM 2960 C C . LYS A 1 364 ? -17.803 -2.165 27.524 1.00 97.38 364 LYS A C 1
ATOM 2962 O O . LYS A 1 364 ? -17.164 -2.360 28.549 1.00 97.38 364 LYS A O 1
ATOM 2967 N N . GLU A 1 365 ? -17.233 -2.176 26.320 1.00 97.88 365 GLU A N 1
ATOM 2968 C CA . GLU A 1 365 ? -15.800 -2.462 26.132 1.00 97.88 365 GLU A CA 1
ATOM 2969 C C . GLU A 1 365 ? -14.904 -1.388 26.776 1.00 97.88 365 GLU A C 1
ATOM 2971 O O . GLU A 1 365 ? -13.809 -1.681 27.250 1.00 97.88 365 GLU A O 1
ATOM 2976 N N . ALA A 1 366 ? -15.363 -0.134 26.815 1.00 97.94 366 ALA A N 1
ATOM 2977 C CA . ALA A 1 366 ? -14.669 0.965 27.478 1.00 97.94 366 ALA A CA 1
ATOM 2978 C C . ALA A 1 366 ? -14.674 0.820 29.007 1.00 97.94 366 ALA A C 1
ATOM 2980 O O . ALA A 1 366 ? -13.647 1.055 29.640 1.00 97.94 366 ALA A O 1
ATOM 2981 N N . GLU A 1 367 ? -15.794 0.388 29.587 1.00 97.62 367 GLU A N 1
ATOM 2982 C CA . GLU A 1 367 ? -15.910 0.077 31.015 1.00 97.62 367 GLU A CA 1
ATOM 2983 C C . GLU A 1 367 ? -15.035 -1.123 31.407 1.00 97.62 367 GLU A C 1
ATOM 2985 O O . GLU A 1 367 ? -14.286 -1.037 32.377 1.00 97.62 367 GLU A O 1
ATOM 2990 N N . GLU A 1 368 ? -15.060 -2.211 30.627 1.00 97.44 368 GLU A N 1
ATOM 2991 C CA . GLU A 1 368 ? -14.211 -3.392 30.862 1.00 97.44 368 GLU A CA 1
ATOM 2992 C C . GLU A 1 368 ? -12.711 -3.072 30.772 1.00 97.44 368 GLU A C 1
ATOM 2994 O O . GLU A 1 368 ? -11.897 -3.697 31.453 1.00 97.44 368 GLU A O 1
ATOM 2999 N N . ALA A 1 369 ? -12.341 -2.088 29.951 1.00 97.19 369 ALA A N 1
ATOM 3000 C CA . ALA A 1 369 ? -10.966 -1.636 29.785 1.00 97.19 369 ALA A CA 1
ATOM 3001 C C . ALA A 1 369 ? -10.536 -0.522 30.758 1.00 97.19 369 ALA A C 1
ATOM 3003 O O . ALA A 1 369 ? -9.393 -0.083 30.672 1.00 97.19 369 ALA A O 1
ATOM 3004 N N . ASP A 1 370 ? -11.414 -0.027 31.638 1.00 97.12 370 ASP A N 1
ATOM 3005 C CA . ASP A 1 370 ? -11.162 1.174 32.457 1.00 97.12 370 ASP A CA 1
ATOM 3006 C C . ASP A 1 370 ? -10.693 2.383 31.610 1.00 97.12 370 ASP A C 1
ATOM 3008 O O . ASP A 1 370 ? -9.751 3.111 31.934 1.00 97.12 370 ASP A O 1
ATOM 3012 N N . VAL A 1 371 ? -11.341 2.582 30.456 1.00 97.62 371 VAL A N 1
ATOM 3013 C CA . VAL A 1 371 ? -11.062 3.680 29.524 1.00 97.62 371 VAL A CA 1
ATOM 3014 C C . VAL A 1 371 ? -12.246 4.647 29.495 1.00 97.62 371 VAL A C 1
ATOM 3016 O O . VAL A 1 371 ? -13.276 4.343 28.895 1.00 97.62 371 VAL A O 1
ATOM 3019 N N . PRO A 1 372 ? -12.117 5.861 30.058 1.00 96.94 372 PRO A N 1
ATOM 3020 C CA . PRO A 1 372 ? -13.132 6.900 29.935 1.00 96.94 372 PRO A CA 1
ATOM 3021 C C . PRO A 1 372 ? -13.537 7.183 28.479 1.00 96.94 372 PRO A C 1
ATOM 3023 O O . PRO A 1 372 ? -12.720 7.623 27.661 1.00 96.94 372 PRO A O 1
ATOM 3026 N N . LEU A 1 373 ? -14.822 6.976 28.174 1.00 96.94 373 LEU A N 1
ATOM 3027 C CA . LEU A 1 373 ? -15.437 7.284 26.883 1.00 96.94 373 LEU A CA 1
ATOM 3028 C C . LEU A 1 373 ? -16.112 8.661 26.918 1.00 96.94 373 LEU A C 1
ATOM 3030 O O . LEU A 1 373 ? -17.167 8.848 27.521 1.00 96.94 373 LEU A O 1
ATOM 3034 N N . MET A 1 374 ? -15.540 9.620 26.195 1.00 95.50 374 MET A N 1
ATOM 3035 C CA . MET A 1 374 ? -16.168 10.902 25.891 1.00 95.50 374 MET A CA 1
ATOM 3036 C C . MET A 1 374 ? -16.913 10.817 24.558 1.00 95.50 374 MET A C 1
ATOM 3038 O O . MET A 1 374 ? -16.345 11.053 23.485 1.00 95.50 374 MET A O 1
ATOM 3042 N N . LEU A 1 375 ? -18.201 10.488 24.626 1.00 94.06 375 LEU A N 1
ATOM 3043 C CA . LEU A 1 375 ? -19.089 10.543 23.470 1.00 94.06 375 LEU A CA 1
ATOM 3044 C C . LEU A 1 375 ? -19.459 12.007 23.177 1.00 94.06 375 LEU A C 1
ATOM 3046 O O . LEU A 1 375 ? -19.921 12.728 24.059 1.00 94.06 375 LEU A O 1
ATOM 3050 N N . ILE A 1 376 ? -19.265 12.456 21.935 1.00 93.06 376 ILE A N 1
ATOM 3051 C CA . ILE A 1 376 ? -19.469 13.849 21.512 1.00 93.06 376 ILE A CA 1
ATOM 3052 C C . ILE A 1 376 ? -20.501 13.894 20.393 1.00 93.06 376 ILE A C 1
ATOM 3054 O O . ILE A 1 376 ? -20.294 13.344 19.309 1.00 93.06 376 ILE A O 1
ATOM 3058 N N . ASP A 1 377 ? -21.609 14.575 20.667 1.00 91.00 377 ASP A N 1
ATOM 3059 C CA . ASP A 1 377 ? -22.649 14.847 19.687 1.00 91.00 377 ASP A CA 1
ATOM 3060 C C . ASP A 1 377 ? -22.254 16.040 18.814 1.00 91.00 377 ASP A C 1
ATOM 3062 O O . ASP A 1 377 ? -22.131 17.168 19.300 1.00 91.00 377 ASP A O 1
ATOM 3066 N N . LYS A 1 378 ? -22.077 15.810 17.509 1.00 86.00 378 LYS A N 1
ATOM 3067 C CA . LYS A 1 378 ? -21.675 16.857 16.564 1.00 86.00 378 LYS A CA 1
ATOM 3068 C C . LYS A 1 378 ? -22.726 17.962 16.410 1.00 86.00 378 LYS A C 1
ATOM 3070 O O . LYS A 1 378 ? -22.373 19.058 15.971 1.00 86.00 378 LYS A O 1
ATOM 3075 N N . SER A 1 379 ? -23.991 17.687 16.733 1.00 80.00 379 SER A N 1
ATOM 3076 C CA . SER A 1 379 ? -25.049 18.701 16.747 1.00 80.00 379 SER A CA 1
ATOM 3077 C C . SER A 1 379 ? -24.911 19.682 17.916 1.00 80.00 379 SER A C 1
ATOM 3079 O O . SER A 1 379 ? -25.352 20.823 17.801 1.00 80.00 379 SER A O 1
ATOM 3081 N N . GLN A 1 380 ? -24.251 19.272 19.004 1.00 80.69 380 GLN A N 1
ATOM 3082 C CA . GLN A 1 380 ? -24.137 20.056 20.236 1.00 80.69 380 GLN A CA 1
ATOM 3083 C C . GLN A 1 380 ? -22.746 20.670 20.414 1.00 80.69 380 GLN A C 1
ATOM 3085 O O . GLN A 1 380 ? -22.616 21.820 20.828 1.00 80.69 380 GLN A O 1
ATOM 3090 N N . ALA A 1 381 ? -21.693 19.919 20.093 1.00 84.38 381 ALA A N 1
ATOM 3091 C CA . ALA A 1 381 ? -20.314 20.335 20.300 1.00 84.38 381 ALA A CA 1
ATOM 3092 C C . ALA A 1 381 ? -19.379 19.763 19.228 1.00 84.38 381 ALA A C 1
ATOM 3094 O O . ALA A 1 381 ? -19.682 18.804 18.520 1.00 84.38 381 ALA A O 1
ATOM 3095 N N . ARG A 1 382 ? -18.190 20.356 19.105 1.00 86.94 382 ARG A N 1
ATOM 3096 C CA . ARG A 1 382 ? -17.108 19.815 18.276 1.00 86.94 382 ARG A CA 1
ATOM 3097 C C . ARG A 1 382 ? -15.923 19.489 19.163 1.00 86.94 382 ARG A C 1
ATOM 3099 O O . ARG A 1 382 ? -15.526 20.326 19.968 1.00 86.94 382 ARG A O 1
ATOM 3106 N N . LEU A 1 383 ? -15.344 18.307 18.962 1.00 91.38 383 LEU A N 1
ATOM 3107 C CA . LEU A 1 383 ? -14.062 17.961 19.558 1.00 91.38 383 LEU A CA 1
ATOM 3108 C C . LEU A 1 383 ? -13.002 18.962 19.085 1.00 91.38 383 LEU A C 1
ATOM 3110 O O . LEU A 1 383 ? -12.922 19.281 17.896 1.00 91.38 383 LEU A O 1
ATOM 3114 N N . THR A 1 384 ? -12.192 19.453 20.014 1.00 91.88 384 THR A N 1
ATOM 3115 C CA . THR A 1 384 ? -11.111 20.406 19.743 1.00 91.88 384 THR A CA 1
ATOM 3116 C C . THR A 1 384 ? -9.760 19.826 20.129 1.00 91.88 384 THR A C 1
ATOM 3118 O O . THR A 1 384 ? -9.664 18.973 21.010 1.00 91.88 384 THR A O 1
ATOM 3121 N N . VAL A 1 385 ? -8.691 20.336 19.512 1.00 90.06 385 VAL A N 1
ATOM 3122 C CA . VAL A 1 385 ? -7.320 19.930 19.854 1.00 90.06 385 VAL A CA 1
ATOM 3123 C C . VAL A 1 385 ? -7.006 20.201 21.330 1.00 90.06 385 VAL A C 1
ATOM 3125 O O . VAL A 1 385 ? -6.389 19.369 21.986 1.00 90.06 385 VAL A O 1
ATOM 3128 N N . LYS A 1 386 ? -7.516 21.305 21.891 1.00 89.94 386 LYS A N 1
ATOM 3129 C CA . LYS A 1 386 ? -7.363 21.632 23.316 1.00 89.94 386 LYS A CA 1
ATOM 3130 C C . LYS A 1 386 ? -7.919 20.544 24.241 1.00 89.94 386 LYS A C 1
ATOM 3132 O O . LYS A 1 386 ? -7.271 20.225 25.228 1.00 89.94 386 LYS A O 1
ATOM 3137 N N . GLN A 1 387 ? -9.080 19.968 23.917 1.00 91.56 387 GLN A N 1
ATOM 3138 C CA . GLN A 1 387 ? -9.676 18.876 24.701 1.00 91.56 387 GLN A CA 1
ATOM 3139 C C . GLN A 1 387 ? -8.839 17.598 24.615 1.00 91.56 387 GLN A C 1
ATOM 3141 O O . GLN A 1 387 ? -8.554 16.991 25.641 1.00 91.56 387 GLN A O 1
ATOM 3146 N N . ILE A 1 388 ? -8.384 17.237 23.410 1.00 91.75 388 ILE A N 1
ATOM 3147 C CA . ILE A 1 388 ? -7.499 16.079 23.196 1.00 91.75 388 ILE A CA 1
ATOM 3148 C C . ILE A 1 388 ? -6.213 16.239 24.020 1.00 91.75 388 ILE A C 1
ATOM 3150 O O . ILE A 1 388 ? -5.755 15.303 24.662 1.00 91.75 388 ILE A O 1
ATOM 3154 N N . MET A 1 389 ? -5.648 17.447 24.049 1.00 91.62 389 MET A N 1
ATOM 3155 C CA . MET A 1 389 ? -4.380 17.715 24.728 1.00 91.62 389 MET A CA 1
ATOM 3156 C C . MET A 1 389 ? -4.510 18.015 26.228 1.00 91.62 389 MET A C 1
ATOM 3158 O O . MET A 1 389 ? -3.487 18.172 26.895 1.00 91.62 389 MET A O 1
ATOM 3162 N N . GLN A 1 390 ? -5.724 18.080 26.785 1.00 89.50 390 GLN A N 1
ATOM 3163 C CA . GLN A 1 390 ? -5.946 18.454 28.187 1.00 89.50 390 GLN A CA 1
ATOM 3164 C C . GLN A 1 390 ? -5.255 17.489 29.163 1.00 89.50 390 GLN A C 1
ATOM 3166 O O . GLN A 1 390 ? -4.667 17.930 30.149 1.00 89.50 390 GLN A O 1
ATOM 3171 N N . GLY A 1 391 ? -5.261 16.190 28.849 1.00 84.50 391 GLY A N 1
ATOM 3172 C CA . GLY A 1 391 ? -4.569 15.149 29.618 1.00 84.50 391 GLY A CA 1
ATOM 3173 C C . GLY A 1 391 ? -3.060 15.063 29.367 1.00 84.50 391 GLY A C 1
ATOM 3174 O O . GLY A 1 391 ? -2.430 14.135 29.859 1.00 84.50 391 GLY A O 1
ATOM 3175 N N . LYS A 1 392 ? -2.486 15.995 28.587 1.00 90.00 392 LYS A N 1
ATOM 3176 C CA . LYS A 1 392 ? -1.086 15.983 28.124 1.00 90.00 392 LYS A CA 1
ATOM 3177 C C . LYS A 1 392 ? -0.656 14.606 27.585 1.00 90.00 392 LYS A C 1
ATOM 3179 O O . LYS A 1 392 ? 0.330 14.052 28.067 1.00 90.00 392 LYS A O 1
ATOM 3184 N N . PRO A 1 393 ? -1.390 14.041 26.609 1.00 91.31 393 PRO A N 1
ATOM 3185 C CA . PRO A 1 393 ? -1.061 12.732 26.075 1.00 91.31 393 PRO A CA 1
ATOM 3186 C C . PRO A 1 393 ? 0.313 12.738 25.404 1.00 91.31 393 PRO A C 1
ATOM 3188 O O . PRO A 1 393 ? 0.652 13.676 24.680 1.00 91.31 393 PRO A O 1
ATOM 3191 N N . GLU A 1 394 ? 1.076 11.664 25.590 1.00 91.12 394 GLU A N 1
ATOM 3192 C CA . GLU A 1 394 ? 2.275 11.391 24.789 1.00 91.12 394 GLU A CA 1
ATOM 3193 C C . GLU A 1 394 ? 1.938 10.612 23.513 1.00 91.12 394 GLU A C 1
ATOM 3195 O O . GLU A 1 394 ? 2.714 10.598 22.556 1.00 91.12 394 GLU A O 1
ATOM 3200 N N . PHE A 1 395 ? 0.749 10.007 23.462 1.00 93.00 395 PHE A N 1
ATOM 3201 C CA . PHE A 1 395 ? 0.257 9.266 22.310 1.00 93.00 395 PHE A CA 1
ATOM 3202 C C . PHE A 1 395 ? -1.164 9.679 21.935 1.00 93.00 395 PHE A C 1
ATOM 3204 O O . PHE A 1 395 ? -2.081 9.631 22.755 1.00 93.00 395 PHE A O 1
ATOM 3211 N N . VAL A 1 396 ? -1.359 10.045 20.666 1.00 94.31 396 VAL A N 1
ATOM 3212 C CA . VAL A 1 396 ? -2.676 10.369 20.115 1.00 94.31 396 VAL A CA 1
ATOM 3213 C C . VAL A 1 396 ? -2.936 9.554 18.853 1.00 94.31 396 VAL A C 1
ATOM 3215 O O . VAL A 1 396 ? -2.136 9.549 17.914 1.00 94.31 396 VAL A O 1
ATOM 3218 N N . ALA A 1 397 ? -4.081 8.880 18.815 1.00 94.69 397 ALA A N 1
ATOM 3219 C CA . ALA A 1 397 ? -4.500 8.040 17.701 1.00 94.69 397 ALA A CA 1
ATOM 3220 C C . ALA A 1 397 ? -5.788 8.569 17.061 1.00 94.69 397 ALA A C 1
ATOM 3222 O O . ALA A 1 397 ? -6.734 8.894 17.770 1.00 94.69 397 ALA A O 1
ATOM 3223 N N . PHE A 1 398 ? -5.848 8.621 15.727 1.00 93.81 398 PHE A N 1
ATOM 3224 C CA . PHE A 1 398 ? -7.008 9.125 14.983 1.00 93.81 398 PHE A CA 1
ATOM 3225 C C . PHE A 1 398 ? -7.568 8.118 13.975 1.00 93.81 398 PHE A C 1
ATOM 3227 O O . PHE A 1 398 ? -6.827 7.581 13.155 1.00 93.81 398 PHE A O 1
ATOM 3234 N N . CYS A 1 399 ? -8.894 7.985 13.929 1.00 92.38 399 CYS A N 1
ATOM 3235 C CA . CYS A 1 399 ? -9.604 7.388 12.795 1.00 92.38 399 CYS A CA 1
ATOM 3236 C C . CYS A 1 399 ? -10.855 8.224 12.454 1.00 92.38 399 CYS A C 1
ATOM 3238 O O . CYS A 1 399 ? -11.716 8.470 13.299 1.00 92.38 399 CYS A O 1
ATOM 3240 N N . GLY A 1 400 ? -10.931 8.738 11.218 1.00 84.81 400 GLY A N 1
ATOM 3241 C CA . GLY A 1 400 ? -12.048 9.567 10.724 1.00 84.81 400 GLY A CA 1
ATOM 3242 C C . GLY A 1 400 ? -11.981 11.084 11.009 1.00 84.81 400 GLY A C 1
ATOM 3243 O O . GLY A 1 400 ? -12.871 11.818 10.582 1.00 84.81 400 GLY A O 1
ATOM 3244 N N . LEU A 1 401 ? -10.933 11.588 11.676 1.00 84.94 401 LEU A N 1
ATOM 3245 C CA . LEU A 1 401 ? -10.793 12.993 12.123 1.00 84.94 401 LEU A CA 1
ATOM 3246 C C . LEU A 1 401 ? -9.608 13.742 11.467 1.00 84.94 401 LEU A C 1
ATOM 3248 O O . LEU A 1 401 ? -8.846 14.445 12.132 1.00 84.94 401 LEU A O 1
ATOM 3252 N N . ALA A 1 402 ? -9.455 13.624 10.144 1.00 83.06 402 ALA A N 1
ATOM 3253 C CA . ALA A 1 402 ? -8.285 14.130 9.407 1.00 83.06 402 ALA A CA 1
ATOM 3254 C C . ALA A 1 402 ? -7.992 15.637 9.601 1.00 83.06 402 ALA A C 1
ATOM 3256 O O . ALA A 1 402 ? -6.831 16.045 9.649 1.00 83.06 402 ALA A O 1
ATOM 3257 N N . LEU A 1 403 ? -9.026 16.478 9.739 1.00 84.62 403 LEU A N 1
ATOM 3258 C CA . LEU A 1 403 ? -8.843 17.920 9.966 1.00 84.62 403 LEU A CA 1
ATOM 3259 C C . LEU A 1 403 ? -8.227 18.219 11.338 1.00 84.62 403 LEU A C 1
ATOM 3261 O O . LEU A 1 403 ? -7.274 18.990 11.411 1.00 84.62 403 LEU A O 1
ATOM 3265 N N . LEU A 1 404 ? -8.726 17.579 12.402 1.00 85.50 404 LEU A N 1
ATOM 3266 C CA . LEU A 1 404 ? -8.182 17.737 13.756 1.00 85.50 404 LEU A CA 1
ATOM 3267 C C . LEU A 1 404 ? -6.758 17.196 13.844 1.00 85.50 404 LEU A C 1
ATOM 3269 O O . LEU A 1 404 ? -5.892 17.832 14.435 1.00 85.50 404 LEU A O 1
ATOM 3273 N N . GLN A 1 405 ? -6.489 16.068 13.188 1.00 85.69 405 GLN A N 1
ATOM 3274 C CA . GLN A 1 405 ? -5.138 15.531 13.078 1.00 85.69 405 GLN A CA 1
ATOM 3275 C C . GLN A 1 405 ? -4.180 16.542 12.420 1.00 85.69 405 GLN A C 1
ATOM 3277 O O . GLN A 1 405 ? -3.058 16.733 12.892 1.00 85.69 405 GLN A O 1
ATOM 3282 N N . LYS A 1 406 ? -4.606 17.201 11.331 1.00 85.06 406 LYS A N 1
ATOM 3283 C CA . LYS A 1 406 ? -3.803 18.229 10.652 1.00 85.06 406 LYS A CA 1
ATOM 3284 C C . LYS A 1 406 ? -3.570 19.448 11.549 1.00 85.06 406 LYS A C 1
ATOM 3286 O O . LYS A 1 406 ? -2.453 19.954 11.584 1.00 85.06 406 LYS A O 1
ATOM 3291 N N . GLN A 1 407 ? -4.591 19.892 12.282 1.00 86.25 407 GLN A N 1
ATOM 3292 C CA . GLN A 1 407 ? -4.471 20.987 13.252 1.00 86.25 407 GLN A CA 1
ATOM 3293 C C . GLN A 1 407 ? -3.471 20.645 14.363 1.00 86.25 407 GLN A C 1
ATOM 3295 O O . GLN A 1 407 ? -2.522 21.395 14.573 1.00 86.25 407 GLN A O 1
ATOM 3300 N N . LEU A 1 408 ? -3.600 19.466 14.981 1.00 86.12 408 LEU A N 1
ATOM 3301 C CA . LEU A 1 408 ? -2.688 19.004 16.029 1.00 86.12 408 LEU A CA 1
ATOM 3302 C C . LEU A 1 408 ? -1.226 18.967 15.553 1.00 86.12 408 LEU A C 1
ATOM 3304 O O . LEU A 1 408 ? -0.330 19.370 16.289 1.00 86.12 408 LEU A O 1
ATOM 3308 N N . ARG A 1 409 ? -0.978 18.528 14.310 1.00 83.62 409 ARG A N 1
ATOM 3309 C CA . ARG A 1 409 ? 0.372 18.517 13.719 1.00 83.62 409 ARG A CA 1
ATOM 3310 C C . ARG A 1 409 ? 0.957 19.914 13.510 1.00 83.62 409 ARG A C 1
ATOM 3312 O O . ARG A 1 409 ? 2.166 20.072 13.628 1.00 83.62 409 ARG A O 1
ATOM 3319 N N . ASN A 1 410 ? 0.126 20.903 13.193 1.00 82.00 410 ASN A N 1
ATOM 3320 C CA . ASN A 1 410 ? 0.583 22.271 12.946 1.00 82.00 410 ASN A CA 1
ATOM 3321 C C . ASN A 1 410 ? 0.883 23.036 14.241 1.00 82.00 410 ASN A C 1
ATOM 3323 O O . ASN A 1 410 ? 1.749 23.904 14.252 1.00 82.00 410 ASN A O 1
ATOM 3327 N N . GLU A 1 411 ? 0.170 22.725 15.322 1.00 79.06 411 GLU A N 1
ATOM 3328 C CA . GLU A 1 411 ? 0.245 23.456 16.593 1.00 79.06 411 GLU A CA 1
ATOM 3329 C C . GLU A 1 411 ? 1.437 23.033 17.483 1.00 79.06 411 GLU A C 1
ATOM 3331 O O . GLU A 1 411 ? 1.685 23.658 18.508 1.00 79.06 411 GLU A O 1
ATOM 3336 N N . ASN A 1 412 ? 2.221 22.027 17.067 1.00 67.69 412 ASN A N 1
ATOM 3337 C CA . ASN A 1 412 ? 3.536 21.664 17.623 1.00 67.69 412 ASN A CA 1
ATOM 3338 C C . ASN A 1 412 ? 3.576 21.511 19.165 1.00 67.69 412 ASN A C 1
ATOM 3340 O O . ASN A 1 412 ? 4.540 21.912 19.817 1.00 67.69 412 ASN A O 1
ATOM 3344 N N . TYR A 1 413 ? 2.525 20.918 19.745 1.00 68.19 413 TYR A N 1
ATOM 3345 C CA . TYR A 1 413 ? 2.301 20.832 21.197 1.00 68.19 413 TYR A CA 1
ATOM 3346 C C . TYR A 1 413 ? 3.420 20.150 22.006 1.00 68.19 413 TYR A C 1
ATOM 3348 O O . TYR A 1 413 ? 3.564 20.438 23.192 1.00 68.19 413 TYR A O 1
ATOM 3356 N N . SER A 1 414 ? 4.192 19.231 21.417 1.00 62.34 414 SER A N 1
ATOM 3357 C CA . SER A 1 414 ? 5.330 18.581 22.082 1.00 62.34 414 SER A CA 1
ATOM 3358 C C . SER A 1 414 ? 6.264 17.926 21.065 1.00 62.34 414 SER A C 1
ATOM 3360 O O . SER A 1 414 ? 5.806 17.352 20.078 1.00 62.34 414 SER A O 1
ATOM 3362 N N . LYS A 1 415 ? 7.577 17.953 21.339 1.00 65.44 415 LYS A N 1
ATOM 3363 C CA . LYS A 1 415 ? 8.595 17.243 20.542 1.00 65.44 415 LYS A CA 1
ATOM 3364 C C . LYS A 1 415 ? 8.465 15.715 20.618 1.00 65.44 415 LYS A C 1
ATOM 3366 O O . LYS A 1 415 ? 8.940 15.042 19.710 1.00 65.44 415 LYS A O 1
ATOM 3371 N N . ASN A 1 416 ? 7.818 15.187 21.660 1.00 74.88 416 ASN A N 1
ATOM 3372 C CA . ASN A 1 416 ? 7.732 13.746 21.928 1.00 74.88 416 ASN A CA 1
ATOM 3373 C C . ASN A 1 416 ? 6.341 13.152 21.647 1.00 74.88 416 ASN A C 1
ATOM 3375 O O . ASN A 1 416 ? 6.135 11.962 21.852 1.00 74.88 416 ASN A O 1
ATOM 3379 N N . LEU A 1 417 ? 5.386 13.958 21.171 1.00 85.00 417 LEU A N 1
ATOM 3380 C CA . LEU A 1 417 ? 4.028 13.500 20.891 1.00 85.00 417 LEU A CA 1
ATOM 3381 C C . LEU A 1 417 ? 4.002 12.530 19.700 1.00 85.00 417 LEU A C 1
ATOM 3383 O O . LEU A 1 417 ? 4.265 12.907 18.555 1.00 85.00 417 LEU A O 1
ATOM 3387 N N . ILE A 1 418 ? 3.610 11.284 19.955 1.00 88.19 418 ILE A N 1
ATOM 3388 C CA . ILE A 1 418 ? 3.432 10.261 18.928 1.00 88.19 418 ILE A CA 1
ATOM 3389 C C . ILE A 1 418 ? 2.009 10.357 18.374 1.00 88.19 418 ILE A C 1
ATOM 3391 O O . ILE A 1 418 ? 1.035 10.119 19.083 1.00 88.19 418 ILE A O 1
ATOM 3395 N N . ILE A 1 419 ? 1.882 10.653 17.076 1.00 88.94 419 ILE A N 1
ATOM 3396 C CA . ILE A 1 419 ? 0.584 10.720 16.389 1.00 88.94 419 ILE A CA 1
ATOM 3397 C C . ILE A 1 419 ? 0.437 9.545 15.419 1.00 88.94 419 ILE A C 1
ATOM 3399 O O . ILE A 1 419 ? 1.118 9.493 14.385 1.00 88.94 419 ILE A O 1
ATOM 3403 N N . LYS A 1 420 ? -0.510 8.643 15.696 1.00 89.50 420 LYS A N 1
ATOM 3404 C CA . LYS A 1 420 ? -0.947 7.590 14.765 1.00 89.50 420 LYS A CA 1
ATOM 3405 C C . LYS A 1 420 ? -2.293 7.943 14.139 1.00 89.50 420 LYS A C 1
ATOM 3407 O O . LYS A 1 420 ? -3.131 8.603 14.741 1.00 89.50 420 LYS A O 1
ATOM 3412 N N . HIS A 1 421 ? -2.494 7.508 12.903 1.00 87.38 421 HIS A N 1
ATOM 3413 C CA . HIS A 1 421 ? -3.786 7.608 12.237 1.00 87.38 421 HIS A CA 1
ATOM 3414 C C . HIS A 1 421 ? -3.929 6.495 11.210 1.00 87.38 421 HIS A C 1
ATOM 3416 O O . HIS A 1 421 ? -2.917 6.044 10.669 1.00 87.38 421 HIS A O 1
ATOM 3422 N N . GLU A 1 422 ? -5.170 6.095 10.966 1.00 82.69 422 GLU A N 1
ATOM 3423 C CA . GLU A 1 422 ? -5.549 5.141 9.929 1.00 82.69 422 GLU A CA 1
ATOM 3424 C C . GLU A 1 422 ? -6.160 5.872 8.726 1.00 82.69 422 GLU A C 1
ATOM 3426 O O . GLU A 1 422 ? -6.936 6.824 8.881 1.00 82.69 422 GLU A O 1
ATOM 3431 N N . VAL A 1 423 ? -5.789 5.444 7.516 1.00 70.38 423 VAL A N 1
ATOM 3432 C CA . VAL A 1 423 ? -6.174 6.098 6.265 1.00 70.38 423 VAL A CA 1
ATOM 3433 C C . VAL A 1 423 ? -6.766 5.098 5.272 1.00 70.38 423 VAL A C 1
ATOM 3435 O O . VAL A 1 423 ? -6.055 4.245 4.751 1.00 70.38 423 VAL A O 1
ATOM 3438 N N . PHE A 1 424 ? -8.039 5.275 4.901 1.00 68.56 424 PHE A N 1
ATOM 3439 C CA . PHE A 1 424 ? -8.690 4.465 3.853 1.00 68.56 424 PHE A CA 1
ATOM 3440 C C . PHE A 1 424 ? -8.974 5.206 2.543 1.00 68.56 424 PHE A C 1
ATOM 3442 O O . PHE A 1 424 ? -9.271 4.573 1.534 1.00 68.56 424 PHE A O 1
ATOM 3449 N N . ASN A 1 425 ? -8.869 6.540 2.506 1.00 66.00 425 ASN A N 1
ATOM 3450 C CA . ASN A 1 425 ? -9.117 7.290 1.272 1.00 66.00 425 ASN A CA 1
ATOM 3451 C C . ASN A 1 425 ? -7.844 7.409 0.418 1.00 66.00 425 ASN A C 1
ATOM 3453 O O . ASN A 1 425 ? -7.202 8.454 0.378 1.00 66.00 425 ASN A O 1
ATOM 3457 N N . TRP A 1 426 ? -7.470 6.334 -0.274 1.00 61.62 426 TRP A N 1
ATOM 3458 C CA . TRP A 1 426 ? -6.236 6.303 -1.075 1.00 61.62 426 TRP A CA 1
ATOM 3459 C C . TRP A 1 426 ? -6.331 7.038 -2.416 1.00 61.62 426 TRP A C 1
ATOM 3461 O O . TRP A 1 426 ? -5.309 7.237 -3.068 1.00 61.62 426 TRP A O 1
ATOM 3471 N N . ARG A 1 427 ? -7.536 7.440 -2.846 1.00 53.34 427 ARG A N 1
ATOM 3472 C CA . ARG A 1 427 ? -7.736 8.179 -4.104 1.00 53.34 427 ARG A CA 1
ATOM 3473 C C . ARG A 1 427 ? -7.646 9.696 -3.924 1.00 53.34 427 ARG A C 1
ATOM 3475 O O . ARG A 1 427 ? -7.174 10.375 -4.834 1.00 53.34 427 ARG A O 1
ATOM 3482 N N . ASP A 1 428 ? -8.113 10.235 -2.796 1.00 40.78 428 ASP A N 1
ATOM 3483 C CA . ASP A 1 428 ? -8.143 11.688 -2.559 1.00 40.78 428 ASP A CA 1
ATOM 3484 C C . ASP A 1 428 ? -6.958 12.237 -1.751 1.00 40.78 428 ASP A C 1
ATOM 3486 O O . ASP A 1 428 ? -6.845 13.457 -1.612 1.00 40.78 428 ASP A O 1
ATOM 3490 N N . ILE A 1 429 ? -6.078 11.372 -1.238 1.00 37.19 429 ILE A N 1
ATOM 3491 C CA . ILE A 1 429 ? -4.847 11.755 -0.518 1.00 37.19 429 ILE A CA 1
ATOM 3492 C C . ILE A 1 429 ? -3.679 11.784 -1.466 1.00 37.19 429 ILE A C 1
ATOM 3494 O O . ILE A 1 429 ? -2.827 12.695 -1.331 1.00 37.19 429 ILE A O 1
#

Secondary structure (DSSP, 8-state):
-HHHHHHHHHHHHHHHHHHHHSPPPSSHHHHHHHHHHHHHHHHHHHHHHHHHHHH--TTHHHHHTS-HHHHHHHHHHHHHHHHHHHHHHHTHHHHHHHHHHHS--PPPPPPPPPPSS--HHHHHHHHHHHHHHHHHHHHHHHHHHHHHHHH-TTS-HHHHHHHHTHHHHHHHHHHHHHHHTS-GGGGGSHHHHHHHHHHHHHHHHHHHHHHH-TTGGGEEEEEEEEEEEETTTEEEEEEE-GGGGGPPTT-EEEEE-TT---EEEEEEEE-SSEEEEEEE--SHHHHTHHHH--TT-EEEEEEEE--------SS-EEEEEEGGGGHHHHHHHHHHTTS--S-EEEEEEES-TTT-TTHHHHHHHHHHTT--EEEEETTT----HHHHHTT--SEEEEES-HHHHHHHHHTT--TT-EEEE----TTT-

pLDDT: mean 89.56, std 9.61, range [37.19, 98.44]

Radius of gyration: 26.85 Å; chains: 1; bounding box: 66×45×78 Å

InterPro domains:
  IPR013112 FAD-binding 8 [PF08022] (223-294)
  IPR013130 Ferric reductase transmembrane component-like domain [PF01794] (39-174)
  IPR017927 FAD-binding domain, ferredoxin reductase-type [PS51384] (217-311)
  IPR017938 Riboflavin synthase-like beta-barrel [SSF63380] (219-308)
  IPR039261 Ferredoxin-NADP reductase (FNR), nucleotide-binding domain [G3DSA:3.40.50.80] (312-424)
  IPR039261 Ferredoxin-NADP reductase (FNR), nucleotide-binding domain [SSF52343] (297-370)
  IPR050369 Respiratory burst oxidase/Ferric reductase [PTHR11972] (6-370)

Organism: NCBI:txid1796652